Protein AF-0000000075407354 (afdb_homodimer)

Radius of gyration: 24.54 Å; Cα contacts (8 Å, |Δi|>4): 1334; chains: 2; bounding box: 117×59×63 Å

Structure (mmCIF, N/CA/C/O backbone):
data_AF-0000000075407354-model_v1
#
loop_
_entity.id
_entity.type
_entity.pdbx_description
1 polymer 'Formate dehydrogenase formation protein FdhD'
#
loop_
_atom_site.group_PDB
_atom_site.id
_atom_site.type_symbol
_atom_site.label_atom_id
_atom_site.label_alt_id
_atom_site.label_comp_id
_atom_site.label_asym_id
_atom_site.label_entity_id
_atom_site.label_seq_id
_atom_site.pdbx_PDB_ins_code
_atom_site.Cartn_x
_atom_site.Cartn_y
_atom_site.Cartn_z
_atom_site.occupancy
_atom_site.B_iso_or_equiv
_atom_site.auth_seq_id
_atom_site.auth_comp_id
_atom_site.auth_asym_id
_atom_site.auth_atom_id
_atom_site.pdbx_PDB_model_num
ATOM 1 N N . MET A 1 1 ? 57.969 -20.672 -28.625 1 29.27 1 MET A N 1
ATOM 2 C CA . MET A 1 1 ? 57.219 -19.469 -28.25 1 29.27 1 MET A CA 1
ATOM 3 C C . MET A 1 1 ? 55.812 -19.812 -27.797 1 29.27 1 MET A C 1
ATOM 5 O O . MET A 1 1 ? 54.969 -20.172 -28.609 1 29.27 1 MET A O 1
ATOM 9 N N . SER A 1 2 ? 55.562 -20.516 -26.688 1 30.89 2 SER A N 1
ATOM 10 C CA . SER A 1 2 ? 54.438 -21.219 -26.109 1 30.89 2 SER A CA 1
ATOM 11 C C . SER A 1 2 ? 53.344 -20.25 -25.703 1 30.89 2 SER A C 1
ATOM 13 O O . SER A 1 2 ? 53.562 -19.328 -24.922 1 30.89 2 SER A O 1
ATOM 15 N N . THR A 1 3 ? 52.406 -19.922 -26.641 1 33.34 3 THR A N 1
ATOM 16 C CA . THR A 1 3 ? 51.312 -18.953 -26.516 1 33.34 3 THR A CA 1
ATOM 17 C C . THR A 1 3 ? 50.406 -19.312 -25.359 1 33.34 3 THR A C 1
ATOM 19 O O . THR A 1 3 ? 49.844 -20.422 -25.312 1 33.34 3 THR A O 1
ATOM 22 N N . ARG A 1 4 ? 50.688 -18.828 -24.125 1 38.69 4 ARG A N 1
ATOM 23 C CA . ARG A 1 4 ? 49.844 -19.031 -22.938 1 38.69 4 ARG A CA 1
ATOM 24 C C . ARG A 1 4 ? 48.375 -18.75 -23.234 1 38.69 4 ARG A C 1
ATOM 26 O O . ARG A 1 4 ? 48.031 -17.688 -23.75 1 38.69 4 ARG A O 1
ATOM 33 N N . PRO A 1 5 ? 47.5 -19.828 -23.203 1 37.28 5 PRO A N 1
ATOM 34 C CA . PRO A 1 5 ? 46.094 -19.609 -23.547 1 37.28 5 PRO A CA 1
ATOM 35 C C . PRO A 1 5 ? 45.438 -18.547 -22.672 1 37.28 5 PRO A C 1
ATOM 37 O O . PRO A 1 5 ? 45.75 -18.438 -21.484 1 37.28 5 PRO A O 1
ATOM 40 N N . VAL A 1 6 ? 45.062 -17.344 -23.141 1 41.81 6 VAL A N 1
ATOM 41 C CA . VAL A 1 6 ? 44.375 -16.25 -22.469 1 41.81 6 VAL A CA 1
ATOM 42 C C . VAL A 1 6 ? 43.094 -16.781 -21.797 1 41.81 6 VAL A C 1
ATOM 44 O O . VAL A 1 6 ? 42.312 -17.484 -22.406 1 41.81 6 VAL A O 1
ATOM 47 N N . PRO A 1 7 ? 43.125 -16.906 -20.422 1 36.41 7 PRO A N 1
ATOM 48 C CA . PRO A 1 7 ? 41.938 -17.438 -19.766 1 36.41 7 PRO A CA 1
ATOM 49 C C . PRO A 1 7 ? 40.656 -16.766 -20.266 1 36.41 7 PRO A C 1
ATOM 51 O O . PRO A 1 7 ? 40.688 -15.594 -20.672 1 36.41 7 PRO A O 1
ATOM 54 N N . ASP A 1 8 ? 39.75 -17.547 -20.812 1 32.06 8 ASP A N 1
ATOM 55 C CA . ASP A 1 8 ? 38.469 -17.078 -21.359 1 32.06 8 ASP A CA 1
ATOM 56 C C . ASP A 1 8 ? 37.719 -16.219 -20.344 1 32.06 8 ASP A C 1
ATOM 58 O O . ASP A 1 8 ? 37.438 -16.672 -19.234 1 32.06 8 ASP A O 1
ATOM 62 N N . PRO A 1 9 ? 37.875 -14.867 -20.328 1 35.69 9 PRO A N 1
ATOM 63 C CA . PRO A 1 9 ? 37.281 -13.898 -19.391 1 35.69 9 PRO A CA 1
ATOM 64 C C . PRO A 1 9 ? 35.781 -14.117 -19.188 1 35.69 9 PRO A C 1
ATOM 66 O O . PRO A 1 9 ? 35.156 -13.43 -18.375 1 35.69 9 PRO A O 1
ATOM 69 N N . ASP A 1 10 ? 35.125 -14.82 -20.078 1 33.28 10 ASP A N 1
ATOM 70 C CA . ASP A 1 10 ? 33.656 -14.898 -20.141 1 33.28 10 ASP A CA 1
ATOM 71 C C . ASP A 1 10 ? 33.094 -15.703 -18.969 1 33.28 10 ASP A C 1
ATOM 73 O O . ASP A 1 10 ? 31.891 -15.914 -18.891 1 33.28 10 ASP A O 1
ATOM 77 N N . GLN A 1 11 ? 33.75 -16.656 -18.406 1 32.47 11 GLN A N 1
ATOM 78 C CA . GLN A 1 11 ? 33.125 -17.5 -17.406 1 32.47 11 GLN A CA 1
ATOM 79 C C . GLN A 1 11 ? 32.938 -16.75 -16.094 1 32.47 11 GLN A C 1
ATOM 81 O O . GLN A 1 11 ? 33.719 -16.938 -15.156 1 32.47 11 GLN A O 1
ATOM 86 N N . ALA A 1 12 ? 32.594 -15.57 -16.094 1 33.16 12 ALA A N 1
ATOM 87 C CA . ALA A 1 12 ? 32.375 -15.094 -14.742 1 33.16 12 ALA A CA 1
ATOM 88 C C . ALA A 1 12 ? 31.406 -15.992 -13.992 1 33.16 12 ALA A C 1
ATOM 90 O O . ALA A 1 12 ? 30.344 -16.344 -14.523 1 33.16 12 ALA A O 1
ATOM 91 N N . PRO A 1 13 ? 31.797 -16.812 -13.023 1 32.22 13 PRO A N 1
ATOM 92 C CA . PRO A 1 13 ? 30.828 -17.641 -12.312 1 32.22 13 PRO A CA 1
ATOM 93 C C . PRO A 1 13 ? 29.547 -16.891 -11.961 1 32.22 13 PRO A C 1
ATOM 95 O O . PRO A 1 13 ? 29.578 -15.672 -11.773 1 32.22 13 PRO A O 1
ATOM 98 N N . ALA A 1 14 ? 28.422 -17.328 -12.438 1 30.78 14 ALA A N 1
ATOM 99 C CA . ALA A 1 14 ? 27.141 -16.891 -11.898 1 30.78 14 ALA A CA 1
ATOM 100 C C . ALA A 1 14 ? 27.203 -16.734 -10.383 1 30.78 14 ALA A C 1
ATOM 102 O O . ALA A 1 14 ? 27.359 -17.703 -9.656 1 30.78 14 ALA A O 1
ATOM 103 N N . ALA A 1 15 ? 27.922 -15.789 -9.836 1 32.72 15 ALA A N 1
ATOM 104 C CA . ALA A 1 15 ? 27.984 -15.57 -8.391 1 32.72 15 ALA A CA 1
ATOM 105 C C . ALA A 1 15 ? 26.672 -15.992 -7.719 1 32.72 15 ALA A C 1
ATOM 107 O O . ALA A 1 15 ? 25.594 -15.602 -8.156 1 32.72 15 ALA A O 1
ATOM 108 N N . GLU A 1 16 ? 26.438 -17.156 -7.219 1 34.75 16 GLU A N 1
ATOM 109 C CA . GLU A 1 16 ? 25.375 -17.656 -6.352 1 34.75 16 GLU A CA 1
ATOM 110 C C . GLU A 1 16 ? 24.828 -16.547 -5.453 1 34.75 16 GLU A C 1
ATOM 112 O O . GLU A 1 16 ? 25.438 -16.219 -4.43 1 34.75 16 GLU A O 1
ATOM 117 N N . ALA A 1 17 ? 24.516 -15.422 -5.848 1 37.16 17 ALA A N 1
ATOM 118 C CA . ALA A 1 17 ? 24.219 -14.203 -5.086 1 37.16 17 ALA A CA 1
ATOM 119 C C . ALA A 1 17 ? 23.156 -14.461 -4.023 1 37.16 17 ALA A C 1
ATOM 121 O O . ALA A 1 17 ? 22.047 -14.891 -4.34 1 37.16 17 ALA A O 1
ATOM 122 N N . GLY A 1 18 ? 23.406 -15.078 -2.908 1 43.34 18 GLY A N 1
ATOM 123 C CA . GLY A 1 18 ? 22.516 -15.141 -1.757 1 43.34 18 GLY A CA 1
ATOM 124 C C . GLY A 1 18 ? 21.547 -13.977 -1.68 1 43.34 18 GLY A C 1
ATOM 125 O O . GLY A 1 18 ? 21.688 -13 -2.42 1 43.34 18 GLY A O 1
ATOM 126 N N . PRO A 1 19 ? 20.344 -14.172 -0.979 1 53.03 19 PRO A N 1
ATOM 127 C CA . PRO A 1 19 ? 19.344 -13.094 -0.897 1 53.03 19 PRO A CA 1
ATOM 128 C C . PRO A 1 19 ? 19.969 -11.758 -0.498 1 53.03 19 PRO A C 1
ATOM 130 O O . PRO A 1 19 ? 20.797 -11.703 0.415 1 53.03 19 PRO A O 1
ATOM 133 N N . ARG A 1 20 ? 20.203 -10.922 -1.386 1 64.19 20 ARG A N 1
ATOM 134 C CA . ARG A 1 20 ? 20.766 -9.602 -1.16 1 64.19 20 ARG A CA 1
ATOM 135 C C . ARG A 1 20 ? 20.109 -8.914 0.032 1 64.19 20 ARG A C 1
ATOM 137 O O . ARG A 1 20 ? 18.891 -8.922 0.16 1 64.19 20 ARG A O 1
ATOM 144 N N . ASP A 1 21 ? 20.906 -8.711 1.069 1 75.56 21 ASP A N 1
ATOM 145 C CA . ASP A 1 21 ? 20.484 -7.898 2.209 1 75.56 21 ASP A CA 1
ATOM 146 C C . ASP A 1 21 ? 20.172 -6.469 1.778 1 75.56 21 ASP A C 1
ATOM 148 O O . ASP A 1 21 ? 21.062 -5.727 1.365 1 75.56 21 ASP A O 1
ATOM 152 N N . CYS A 1 22 ? 18.969 -6.129 1.622 1 86.31 22 CYS A N 1
ATOM 153 C CA . CYS A 1 22 ? 18.547 -4.797 1.207 1 86.31 22 CYS A CA 1
ATOM 154 C C . CYS A 1 22 ? 18.219 -3.926 2.416 1 86.31 22 CYS A C 1
ATOM 156 O O . CYS A 1 22 ? 17.172 -3.277 2.459 1 86.31 22 CYS A O 1
ATOM 158 N N . SER A 1 23 ? 19.188 -3.926 3.395 1 85.88 23 SER A N 1
ATOM 159 C CA . SER A 1 23 ? 19.047 -3.062 4.562 1 85.88 23 SER A CA 1
ATOM 160 C C . SER A 1 23 ? 20.219 -2.098 4.68 1 85.88 23 SER A C 1
ATOM 162 O O . SER A 1 23 ? 21.344 -2.432 4.297 1 85.88 23 SER A O 1
ATOM 164 N N . VAL A 1 24 ? 19.969 -0.923 5.09 1 84.25 24 VAL A N 1
ATOM 165 C CA . VAL A 1 24 ? 21 0.1 5.289 1 84.25 24 VAL A CA 1
ATOM 166 C C . VAL A 1 24 ? 21 0.543 6.75 1 84.25 24 VAL A C 1
ATOM 168 O O . VAL A 1 24 ? 19.953 0.814 7.328 1 84.25 24 VAL A O 1
ATOM 171 N N . SER A 1 25 ? 22.141 0.594 7.281 1 85.31 25 SER A N 1
ATOM 172 C CA . SER A 1 25 ? 22.281 1.055 8.656 1 85.31 25 SER A CA 1
ATOM 173 C C . SER A 1 25 ? 22.219 2.576 8.742 1 85.31 25 SER A C 1
ATOM 175 O O . SER A 1 25 ? 22.891 3.27 7.973 1 85.31 25 SER A O 1
ATOM 177 N N . VAL A 1 26 ? 21.391 3.012 9.625 1 85.38 26 VAL A N 1
ATOM 178 C CA . VAL A 1 26 ? 21.281 4.449 9.844 1 85.38 26 VAL A CA 1
ATOM 179 C C . VAL A 1 26 ? 21.391 4.758 11.336 1 85.38 26 VAL A C 1
ATOM 181 O O . VAL A 1 26 ? 21 3.943 12.172 1 85.38 26 VAL A O 1
ATOM 184 N N . ARG A 1 27 ? 21.875 5.938 11.562 1 83.38 27 ARG A N 1
ATOM 185 C CA . ARG A 1 27 ? 22.016 6.352 12.953 1 83.38 27 ARG A CA 1
ATOM 186 C C . ARG A 1 27 ? 20.75 7.023 13.461 1 83.38 27 ARG A C 1
ATOM 188 O O . ARG A 1 27 ? 20.016 7.66 12.695 1 83.38 27 ARG A O 1
ATOM 195 N N . GLY A 1 28 ? 20.438 6.695 14.656 1 84.69 28 GLY A N 1
ATOM 196 C CA . GLY A 1 28 ? 19.344 7.363 15.359 1 84.69 28 GLY A CA 1
ATOM 197 C C . GLY A 1 28 ? 19.609 7.535 16.844 1 84.69 28 GLY A C 1
ATOM 198 O O . GLY A 1 28 ? 20.656 7.094 17.344 1 84.69 28 GLY A O 1
ATOM 199 N N . THR A 1 29 ? 18.828 8.406 17.391 1 84.38 29 THR A N 1
ATOM 200 C CA . THR A 1 29 ? 18.906 8.594 18.844 1 84.38 29 THR A CA 1
ATOM 201 C C . THR A 1 29 ? 17.703 7.941 19.531 1 84.38 29 THR A C 1
ATOM 203 O O . THR A 1 29 ? 16.547 8.289 19.25 1 84.38 29 THR A O 1
ATOM 206 N N . SER A 1 30 ? 18 6.988 20.312 1 82.88 30 SER A N 1
ATOM 207 C CA . SER A 1 30 ? 16.969 6.266 21.062 1 82.88 30 SER A CA 1
ATOM 208 C C . SER A 1 30 ? 16.672 6.945 22.391 1 82.88 30 SER A C 1
ATOM 210 O O . SER A 1 30 ? 17.578 7.363 23.109 1 82.88 30 SER A O 1
ATOM 212 N N . HIS A 1 31 ? 15.438 7.129 22.547 1 84.5 31 HIS A N 1
ATOM 213 C CA . HIS A 1 31 ? 14.969 7.73 23.797 1 84.5 31 HIS A CA 1
ATOM 214 C C . HIS A 1 31 ? 14.039 6.785 24.547 1 84.5 31 HIS A C 1
ATOM 216 O O . HIS A 1 31 ? 13.016 6.355 24.016 1 84.5 31 HIS A O 1
ATOM 222 N N . ARG A 1 32 ? 14.516 6.316 25.609 1 77.31 32 ARG A N 1
ATOM 223 C CA . ARG A 1 32 ? 13.703 5.488 26.5 1 77.31 32 ARG A CA 1
ATOM 224 C C . ARG A 1 32 ? 13.234 6.277 27.719 1 77.31 32 ARG A C 1
ATOM 226 O O . ARG A 1 32 ? 13.883 7.25 28.125 1 77.31 32 ARG A O 1
ATOM 233 N N . THR A 1 33 ? 12.031 5.805 28.125 1 64.25 33 THR A N 1
ATOM 234 C CA . THR A 1 33 ? 11.594 6.453 29.359 1 64.25 33 THR A CA 1
ATOM 235 C C . THR A 1 33 ? 12.672 6.352 30.438 1 64.25 33 THR A C 1
ATOM 237 O O . THR A 1 33 ? 13.148 5.258 30.75 1 64.25 33 THR A O 1
ATOM 240 N N . LEU A 1 34 ? 13.039 7.562 30.922 1 59.09 34 LEU A N 1
ATOM 241 C CA . LEU A 1 34 ? 13.898 7.688 32.094 1 59.09 34 LEU A CA 1
ATOM 242 C C . LEU A 1 34 ? 15.336 7.328 31.75 1 59.09 34 LEU A C 1
ATOM 244 O O . LEU A 1 34 ? 16.141 7.055 32.625 1 59.09 34 LEU A O 1
ATOM 248 N N . SER A 1 35 ? 15.5 7.074 30.484 1 66.94 35 SER A N 1
ATOM 249 C CA . SER A 1 35 ? 16.891 6.754 30.188 1 66.94 35 SER A CA 1
ATOM 250 C C . SER A 1 35 ? 17.531 7.844 29.344 1 66.94 35 SER A C 1
ATOM 252 O O . SER A 1 35 ? 16.844 8.719 28.812 1 66.94 35 SER A O 1
ATOM 254 N N . VAL A 1 36 ? 18.812 7.824 29.453 1 70.12 36 VAL A N 1
ATOM 255 C CA . VAL A 1 36 ? 19.641 8.734 28.656 1 70.12 36 VAL A CA 1
ATOM 256 C C . VAL A 1 36 ? 19.516 8.367 27.172 1 70.12 36 VAL A C 1
ATOM 258 O O . VAL A 1 36 ? 19.453 7.184 26.828 1 70.12 36 VAL A O 1
ATOM 261 N N . ALA A 1 37 ? 19.438 9.414 26.438 1 81 37 ALA A N 1
ATOM 262 C CA . ALA A 1 37 ? 19.422 9.25 24.984 1 81 37 ALA A CA 1
ATOM 263 C C . ALA A 1 37 ? 20.672 8.523 24.5 1 81 37 ALA A C 1
ATOM 265 O O . ALA A 1 37 ? 21.781 8.766 25.016 1 81 37 ALA A O 1
ATOM 266 N N . GLU A 1 38 ? 20.5 7.441 23.75 1 82.31 38 GLU A N 1
ATOM 267 C CA . GLU A 1 38 ? 21.625 6.668 23.234 1 82.31 38 GLU A CA 1
ATOM 268 C C . GLU A 1 38 ? 21.609 6.629 21.703 1 82.31 38 GLU A C 1
ATOM 270 O O . GLU A 1 38 ? 20.547 6.531 21.094 1 82.31 38 GLU A O 1
ATOM 275 N N . SER A 1 39 ? 22.766 6.754 21.219 1 84.69 39 SER A N 1
ATOM 276 C CA . SER A 1 39 ? 22.906 6.566 19.781 1 84.69 39 SER A CA 1
ATOM 277 C C . SER A 1 39 ? 22.719 5.102 19.391 1 84.69 39 SER A C 1
ATOM 279 O O . SER A 1 39 ? 23.281 4.211 20.031 1 84.69 39 SER A O 1
ATOM 281 N N . VAL A 1 40 ? 21.844 4.926 18.453 1 81.75 40 VAL A N 1
ATOM 282 C CA . VAL A 1 40 ? 21.594 3.555 18.016 1 81.75 40 VAL A CA 1
ATOM 283 C C . VAL A 1 40 ? 21.719 3.461 16.5 1 81.75 40 VAL A C 1
ATOM 285 O O . VAL A 1 40 ? 21.625 4.469 15.797 1 81.75 40 VAL A O 1
ATOM 288 N N . GLU A 1 41 ? 22.078 2.221 16.094 1 83.19 41 GLU A N 1
ATOM 289 C CA . GLU A 1 41 ? 22.047 1.906 14.664 1 83.19 41 GLU A CA 1
ATOM 290 C C . GLU A 1 41 ? 20.781 1.145 14.305 1 83.19 41 GLU A C 1
ATOM 292 O O . GLU A 1 41 ? 20.438 0.145 14.945 1 83.19 41 GLU A O 1
ATOM 297 N N . TRP A 1 42 ? 20.141 1.753 13.344 1 82.31 42 TRP A N 1
ATOM 298 C CA . TRP A 1 42 ? 18.906 1.134 12.883 1 82.31 42 TRP A CA 1
ATOM 299 C C . TRP A 1 42 ? 19.047 0.654 11.438 1 82.31 42 TRP A C 1
ATOM 301 O O . TRP A 1 42 ? 19.672 1.32 10.617 1 82.31 42 TRP A O 1
ATOM 311 N N . HIS A 1 43 ? 18.562 -0.53 11.203 1 85.38 43 HIS A N 1
ATOM 312 C CA . HIS A 1 43 ? 18.578 -1.066 9.844 1 85.38 43 HIS A CA 1
ATOM 313 C C . HIS A 1 43 ? 17.281 -0.751 9.109 1 85.38 43 HIS A C 1
ATOM 315 O O . HIS A 1 43 ? 16.219 -1.284 9.445 1 85.38 43 HIS A O 1
ATOM 321 N N . LEU A 1 44 ? 17.438 0.08 8.125 1 90.25 44 LEU A N 1
ATOM 322 C CA . LEU A 1 44 ? 16.281 0.471 7.328 1 90.25 44 LEU A CA 1
ATOM 323 C C . LEU A 1 44 ? 16.203 -0.347 6.043 1 90.25 44 LEU A C 1
ATOM 325 O O . LEU A 1 44 ? 17.219 -0.63 5.418 1 90.25 44 LEU A O 1
ATOM 329 N N . PRO A 1 45 ? 14.992 -0.692 5.68 1 91.81 45 PRO A N 1
ATOM 330 C CA . PRO A 1 45 ? 14.883 -1.338 4.367 1 91.81 45 PRO A CA 1
ATOM 331 C C . PRO A 1 45 ? 15.18 -0.385 3.215 1 91.81 45 PRO A C 1
ATOM 333 O O . PRO A 1 45 ? 14.711 0.754 3.211 1 91.81 45 PRO A O 1
ATOM 336 N N . GLU A 1 46 ? 15.922 -0.9 2.27 1 92.94 46 GLU A N 1
ATOM 337 C CA . GLU A 1 46 ? 16.188 -0.144 1.049 1 92.94 46 GLU A CA 1
ATOM 338 C C . GLU A 1 46 ? 14.977 -0.172 0.115 1 92.94 46 GLU A C 1
ATOM 340 O O . GLU A 1 46 ? 14.406 -1.234 -0.139 1 92.94 46 GLU A O 1
ATOM 345 N N . GLU A 1 47 ? 14.602 0.954 -0.307 1 91.31 47 GLU A N 1
ATOM 346 C CA . GLU A 1 47 ? 13.539 1.125 -1.3 1 91.31 47 GLU A CA 1
ATOM 347 C C . GLU A 1 47 ? 13.953 2.131 -2.373 1 91.31 47 GLU A C 1
ATOM 349 O O . GLU A 1 47 ? 14.414 3.229 -2.057 1 91.31 47 GLU A O 1
ATOM 354 N N . GLU A 1 48 ? 13.797 1.695 -3.617 1 90.75 48 GLU A N 1
ATOM 355 C CA . GLU A 1 48 ? 14.18 2.529 -4.75 1 90.75 48 GLU A CA 1
ATOM 356 C C . GLU A 1 48 ? 13.141 2.467 -5.863 1 90.75 48 GLU A C 1
ATOM 358 O O . GLU A 1 48 ? 12.453 1.455 -6.02 1 90.75 48 GLU A O 1
ATOM 363 N N . PRO A 1 49 ? 13.078 3.623 -6.578 1 89.31 49 PRO A N 1
ATOM 364 C CA . PRO A 1 49 ? 12.219 3.551 -7.758 1 89.31 49 PRO A CA 1
ATOM 365 C C . PRO A 1 49 ? 12.766 2.609 -8.828 1 89.31 49 PRO A C 1
ATOM 367 O O . PRO A 1 49 ? 13.961 2.654 -9.148 1 89.31 49 PRO A O 1
ATOM 370 N N . THR A 1 50 ? 11.938 1.764 -9.328 1 91.81 50 THR A N 1
ATOM 371 C CA . THR A 1 50 ? 12.258 0.824 -10.398 1 91.81 50 THR A CA 1
ATOM 372 C C . THR A 1 50 ? 11.352 1.043 -11.602 1 91.81 50 THR A C 1
ATOM 374 O O . THR A 1 50 ? 10.133 0.857 -11.516 1 91.81 50 THR A O 1
ATOM 377 N N . ALA A 1 51 ? 11.945 1.443 -12.727 1 89.56 51 ALA A N 1
ATOM 378 C CA . ALA A 1 51 ? 11.188 1.611 -13.961 1 89.56 51 ALA A CA 1
ATOM 379 C C . ALA A 1 51 ? 10.992 0.274 -14.672 1 89.56 51 ALA A C 1
ATOM 381 O O . ALA A 1 51 ? 11.938 -0.5 -14.82 1 89.56 51 ALA A O 1
ATOM 382 N N . LEU A 1 52 ? 9.766 -0.043 -15 1 92.38 52 LEU A N 1
ATOM 383 C CA . LEU A 1 52 ? 9.453 -1.176 -15.867 1 92.38 52 LEU A CA 1
ATOM 384 C C . LEU A 1 52 ? 9.344 -0.735 -17.328 1 92.38 52 LEU A C 1
ATOM 386 O O . LEU A 1 52 ? 8.438 0.019 -17.688 1 92.38 52 LEU A O 1
ATOM 390 N N . VAL A 1 53 ? 10.289 -1.251 -18.156 1 91.25 53 VAL A N 1
ATOM 391 C CA . VAL A 1 53 ? 10.414 -0.805 -19.547 1 91.25 53 VAL A CA 1
ATOM 392 C C . VAL A 1 53 ? 10.156 -1.975 -20.484 1 91.25 53 VAL A C 1
ATOM 394 O O . VAL A 1 53 ? 10.844 -2.996 -20.422 1 91.25 53 VAL A O 1
ATOM 397 N N . TYR A 1 54 ? 9.125 -1.787 -21.312 1 93.06 54 TYR A N 1
ATOM 398 C CA . TYR A 1 54 ? 8.781 -2.803 -22.312 1 93.06 54 TYR A CA 1
ATOM 399 C C . TYR A 1 54 ? 9.062 -2.309 -23.719 1 93.06 54 TYR A C 1
ATOM 401 O O . TYR A 1 54 ? 8.516 -1.294 -24.156 1 93.06 54 TYR A O 1
ATOM 409 N N . ASN A 1 55 ? 9.938 -3.045 -24.453 1 93.5 55 ASN A N 1
ATOM 410 C CA . ASN A 1 55 ? 10.297 -2.674 -25.828 1 93.5 55 ASN A CA 1
ATOM 411 C C . ASN A 1 55 ? 10.727 -1.214 -25.906 1 93.5 55 ASN A C 1
ATOM 413 O O . ASN A 1 55 ? 10.25 -0.468 -26.766 1 93.5 55 ASN A O 1
ATOM 417 N N . ARG A 1 56 ? 11.469 -0.829 -24.953 1 89.06 56 ARG A N 1
ATOM 418 C CA . ARG A 1 56 ? 12.125 0.47 -24.891 1 89.06 56 ARG A CA 1
ATOM 419 C C . ARG A 1 56 ? 11.141 1.572 -24.516 1 89.06 56 ARG A C 1
ATOM 421 O O . ARG A 1 56 ? 11.445 2.758 -24.656 1 89.06 56 ARG A O 1
ATOM 428 N N . ARG A 1 57 ? 10.031 1.16 -24.062 1 86.56 57 ARG A N 1
ATOM 429 C CA . ARG A 1 57 ? 9.047 2.137 -23.594 1 86.56 57 ARG A CA 1
ATOM 430 C C . ARG A 1 57 ? 8.734 1.94 -22.125 1 86.56 57 ARG A C 1
ATOM 432 O O . ARG A 1 57 ? 8.406 0.831 -21.688 1 86.56 57 ARG A O 1
ATOM 439 N N . SER A 1 58 ? 8.82 3.043 -21.406 1 84.19 58 SER A N 1
ATOM 440 C CA . SER A 1 58 ? 8.5 2.986 -19.984 1 84.19 58 SER A CA 1
ATOM 441 C C . SER A 1 58 ? 7.008 2.77 -19.766 1 84.19 58 SER A C 1
ATOM 443 O O . SER A 1 58 ? 6.176 3.434 -20.391 1 84.19 58 SER A O 1
ATOM 445 N N . PHE A 1 59 ? 6.699 1.833 -18.938 1 84.12 59 PHE A N 1
ATOM 446 C CA . PHE A 1 59 ? 5.309 1.507 -18.641 1 84.12 59 PHE A CA 1
ATOM 447 C C . PHE A 1 59 ? 4.906 2.035 -17.266 1 84.12 59 PHE A C 1
ATOM 449 O O . PHE A 1 59 ? 3.865 2.682 -17.125 1 84.12 59 PHE A O 1
ATOM 456 N N . ALA A 1 60 ? 5.75 1.792 -16.297 1 82.12 60 ALA A N 1
ATOM 457 C CA . ALA A 1 60 ? 5.438 2.176 -14.922 1 82.12 60 ALA A CA 1
ATOM 458 C C . ALA A 1 60 ? 6.703 2.277 -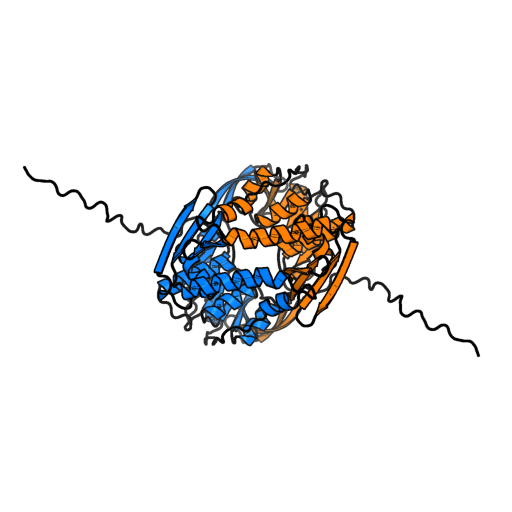14.078 1 82.12 60 ALA A C 1
ATOM 460 O O . ALA A 1 60 ? 7.746 1.725 -14.438 1 82.12 60 ALA A O 1
ATOM 461 N N . VAL A 1 61 ? 6.629 3.098 -13.047 1 85.62 61 VAL A N 1
ATOM 462 C CA . VAL A 1 61 ? 7.66 3.113 -12.016 1 85.62 61 VAL A CA 1
ATOM 463 C C . VAL A 1 61 ? 7.082 2.588 -10.703 1 85.62 61 VAL A C 1
ATOM 465 O O . VAL A 1 61 ? 6.012 3.021 -10.266 1 85.62 61 VAL A O 1
ATOM 468 N N . MET A 1 62 ? 7.754 1.622 -10.172 1 88.12 62 MET A N 1
ATOM 469 C CA . MET A 1 62 ? 7.355 1.03 -8.898 1 88.12 62 MET A CA 1
ATOM 470 C C . MET A 1 62 ? 8.438 1.222 -7.84 1 88.12 62 MET A C 1
ATOM 472 O O . MET A 1 62 ? 9.625 1.255 -8.164 1 88.12 62 MET A O 1
ATOM 476 N N . LEU A 1 63 ? 8.023 1.368 -6.613 1 88.31 63 LEU A N 1
ATOM 477 C CA . LEU A 1 63 ? 8.992 1.32 -5.527 1 88.31 63 LEU A CA 1
ATOM 478 C C . LEU A 1 63 ? 9.227 -0.116 -5.066 1 88.31 63 LEU A C 1
ATOM 480 O O . LEU A 1 63 ? 8.273 -0.837 -4.766 1 88.31 63 LEU A O 1
ATOM 484 N N . THR A 1 64 ? 10.5 -0.515 -5.098 1 93.06 64 THR A N 1
ATOM 485 C CA . THR A 1 64 ? 10.836 -1.891 -4.742 1 93.06 64 THR A CA 1
ATOM 486 C C . THR A 1 64 ? 12.109 -1.939 -3.914 1 93.06 64 THR A C 1
ATOM 488 O O . THR A 1 64 ? 12.898 -0.993 -3.926 1 93.06 64 THR A O 1
ATOM 491 N N . SER A 1 65 ? 12.25 -3.029 -3.143 1 94.5 65 SER A N 1
ATOM 492 C CA . SER A 1 65 ? 13.594 -3.383 -2.713 1 94.5 65 SER A CA 1
ATOM 493 C C . SER A 1 65 ? 14.477 -3.75 -3.902 1 94.5 65 SER A C 1
ATOM 495 O O . SER A 1 65 ? 14.016 -4.383 -4.855 1 94.5 65 SER A O 1
ATOM 497 N N . PRO A 1 66 ? 15.781 -3.352 -3.822 1 94.31 66 PRO A N 1
ATOM 498 C CA . PRO A 1 66 ? 16.672 -3.625 -4.961 1 94.31 66 PRO A CA 1
ATOM 499 C C . PRO A 1 66 ? 17.156 -5.07 -4.992 1 94.31 66 PRO A C 1
ATOM 501 O O . PRO A 1 66 ? 18.359 -5.312 -5.137 1 94.31 66 PRO A O 1
ATOM 504 N N . ALA A 1 67 ? 16.344 -6 -4.719 1 95.06 67 ALA A N 1
ATOM 505 C CA . ALA A 1 67 ? 16.641 -7.43 -4.762 1 95.06 67 ALA A CA 1
ATOM 506 C C . ALA A 1 67 ? 15.648 -8.172 -5.656 1 95.06 67 ALA A C 1
ATOM 508 O O . ALA A 1 67 ? 14.492 -7.762 -5.785 1 95.06 67 ALA A O 1
ATOM 509 N N . ASP A 1 68 ? 16.156 -9.188 -6.348 1 96.94 68 ASP A N 1
ATOM 510 C CA . ASP A 1 68 ? 15.336 -10.117 -7.109 1 96.94 68 ASP A CA 1
ATOM 511 C C . ASP A 1 68 ? 14.516 -9.391 -8.172 1 96.94 68 ASP A C 1
ATOM 513 O O . ASP A 1 68 ? 13.328 -9.664 -8.344 1 96.94 68 ASP A O 1
ATOM 517 N N . LEU A 1 69 ? 15.156 -8.469 -8.867 1 97.5 69 LEU A N 1
ATOM 518 C CA . LEU A 1 69 ? 14.43 -7.594 -9.773 1 97.5 69 LEU A CA 1
ATOM 519 C C . LEU A 1 69 ? 14.102 -8.312 -11.078 1 97.5 69 LEU A C 1
ATOM 521 O O . LEU A 1 69 ? 13.156 -7.945 -11.781 1 97.5 69 LEU A O 1
ATOM 525 N N . GLU A 1 70 ? 14.906 -9.297 -11.414 1 98 70 GLU A N 1
ATOM 526 C CA . GLU A 1 70 ? 14.516 -10.117 -12.562 1 98 70 GLU A CA 1
ATOM 527 C C . GLU A 1 70 ? 13.227 -10.883 -12.281 1 98 70 GLU A C 1
ATOM 529 O O . GLU A 1 70 ? 12.336 -10.945 -13.141 1 98 70 GLU A O 1
ATOM 534 N N . ASP A 1 71 ? 13.125 -11.406 -11.102 1 98.44 71 ASP A N 1
ATOM 535 C CA . ASP A 1 71 ? 11.883 -12.039 -10.672 1 98.44 71 ASP A CA 1
ATOM 536 C C . ASP A 1 71 ? 10.727 -11.047 -10.695 1 98.44 71 ASP A C 1
ATOM 538 O O . ASP A 1 71 ? 9.625 -11.375 -11.148 1 98.44 71 ASP A O 1
ATOM 542 N N . PHE A 1 72 ? 11.031 -9.852 -10.273 1 97.81 72 PHE A N 1
ATOM 543 C CA . PHE A 1 72 ? 10.008 -8.812 -10.211 1 97.81 72 PHE A CA 1
ATOM 544 C C . PHE A 1 72 ? 9.453 -8.523 -11.602 1 97.81 72 PHE A C 1
ATOM 546 O O . PHE A 1 72 ? 8.234 -8.516 -11.797 1 97.81 72 PHE A O 1
ATOM 553 N N . GLY A 1 73 ? 10.336 -8.289 -12.508 1 97.94 73 GLY A N 1
ATOM 554 C CA . GLY A 1 73 ? 9.914 -7.984 -13.867 1 97.94 73 GLY A CA 1
ATOM 555 C C . GLY A 1 73 ? 9.055 -9.07 -14.477 1 97.94 73 GLY A C 1
ATOM 556 O O . GLY A 1 73 ? 7.98 -8.789 -15.023 1 97.94 73 GLY A O 1
ATOM 557 N N . LEU A 1 74 ? 9.539 -10.273 -14.352 1 98.62 74 LEU A N 1
ATOM 558 C CA . LEU A 1 74 ? 8.805 -11.406 -14.906 1 98.62 74 LEU A CA 1
ATOM 559 C C . LEU A 1 74 ? 7.465 -11.586 -14.195 1 98.62 74 LEU A C 1
ATOM 561 O O . LEU A 1 74 ? 6.426 -11.719 -14.844 1 98.62 74 LEU A O 1
ATOM 565 N N . GLY A 1 75 ? 7.473 -11.555 -12.906 1 98.56 75 GLY A N 1
ATOM 566 C CA . GLY A 1 75 ? 6.266 -11.742 -12.125 1 98.56 75 GLY A CA 1
ATOM 567 C C . GLY A 1 75 ? 5.215 -10.68 -12.375 1 98.56 75 GLY A C 1
ATOM 568 O O . GLY A 1 75 ? 4.035 -10.984 -12.531 1 98.56 75 GLY A O 1
ATOM 569 N N . PHE A 1 76 ? 5.676 -9.422 -12.43 1 95.69 76 PHE A N 1
ATOM 570 C CA . PHE A 1 76 ? 4.77 -8.328 -12.734 1 95.69 76 PHE A CA 1
ATOM 571 C C . PHE A 1 76 ? 4.137 -8.516 -14.109 1 95.69 76 PHE A C 1
ATOM 573 O O . PHE A 1 76 ? 2.932 -8.305 -14.281 1 95.69 76 PHE A O 1
ATOM 580 N N . SER A 1 77 ? 4.891 -8.883 -15.07 1 97.44 77 SER A N 1
ATOM 581 C CA . SER A 1 77 ? 4.402 -9.07 -16.438 1 97.44 77 SER A CA 1
ATOM 582 C C . SER A 1 77 ? 3.336 -10.164 -16.484 1 97.44 77 SER A C 1
ATOM 584 O O . SER A 1 77 ? 2.359 -10.047 -17.234 1 97.44 77 SER A O 1
ATOM 586 N N . LEU A 1 78 ? 3.48 -11.211 -15.703 1 97.31 78 LEU A N 1
ATOM 587 C CA . LEU A 1 78 ? 2.541 -12.32 -15.664 1 97.31 78 LEU A CA 1
ATOM 588 C C . LEU A 1 78 ? 1.292 -11.953 -14.867 1 97.31 78 LEU A C 1
ATOM 590 O O . LEU A 1 78 ? 0.17 -12.172 -15.336 1 97.31 78 LEU A O 1
ATOM 594 N N . SER A 1 79 ? 1.497 -11.352 -13.711 1 95.56 79 SER A N 1
ATOM 595 C CA . SER A 1 79 ? 0.387 -11.086 -12.805 1 95.56 79 SER A CA 1
ATOM 596 C C . SER A 1 79 ? -0.502 -9.969 -13.336 1 95.56 79 SER A C 1
ATOM 598 O O . SER A 1 79 ? -1.699 -9.922 -13.039 1 95.56 79 SER A O 1
ATOM 600 N N . GLU A 1 80 ? 0.112 -9.102 -14.164 1 92.06 80 GLU A N 1
ATOM 601 C CA . GLU A 1 80 ? -0.656 -8.031 -14.789 1 92.06 80 GLU A CA 1
ATOM 602 C C . GLU A 1 80 ? -1.132 -8.43 -16.188 1 92.06 80 GLU A C 1
ATOM 604 O O . GLU A 1 80 ? -1.661 -7.602 -16.922 1 92.06 80 GLU A O 1
ATOM 609 N N . ARG A 1 81 ? -0.896 -9.617 -16.562 1 93 81 ARG A N 1
ATOM 610 C CA . ARG A 1 81 ? -1.345 -10.211 -17.828 1 93 81 ARG A CA 1
ATOM 611 C C . ARG A 1 81 ? -0.764 -9.461 -19.016 1 93 81 ARG A C 1
ATOM 613 O O . ARG A 1 81 ? -1.416 -9.336 -20.062 1 93 81 ARG A O 1
ATOM 620 N N . ILE A 1 82 ? 0.334 -8.875 -18.797 1 93.62 82 ILE A N 1
ATOM 621 C CA . ILE A 1 82 ? 1.062 -8.273 -19.906 1 93.62 82 ILE A CA 1
ATOM 622 C C . ILE A 1 82 ? 1.559 -9.367 -20.859 1 93.62 82 ILE A C 1
ATOM 624 O O . ILE A 1 82 ? 1.549 -9.195 -22.078 1 93.62 82 ILE A O 1
ATOM 628 N N . ILE A 1 83 ? 2.029 -10.414 -20.203 1 96.62 83 ILE A N 1
ATOM 629 C CA . ILE A 1 83 ? 2.283 -11.664 -20.906 1 96.62 83 ILE A CA 1
ATOM 630 C C . ILE A 1 83 ? 1.494 -12.797 -20.25 1 96.62 83 ILE A C 1
ATOM 632 O O . ILE A 1 83 ? 1.058 -12.672 -19.094 1 96.62 83 ILE A O 1
ATOM 636 N N . THR A 1 84 ? 1.346 -13.898 -21 1 94.31 84 THR A N 1
ATOM 637 C CA . THR A 1 84 ? 0.532 -14.992 -20.484 1 94.31 84 THR A CA 1
ATOM 638 C C . THR A 1 84 ? 1.412 -16.156 -20.031 1 94.31 84 THR A C 1
ATOM 640 O O . THR A 1 84 ? 0.998 -16.969 -19.188 1 94.31 84 THR A O 1
ATOM 643 N N . GLN A 1 85 ? 2.582 -16.203 -20.656 1 95.94 85 GLN A N 1
ATOM 644 C CA . GLN A 1 85 ? 3.527 -17.25 -20.297 1 95.94 85 GLN A CA 1
ATOM 645 C C . GLN A 1 85 ? 4.965 -16.75 -20.359 1 95.94 85 GLN A C 1
ATOM 647 O O . GLN A 1 85 ? 5.262 -15.781 -21.062 1 95.94 85 GLN A O 1
ATOM 652 N N . GLU A 1 86 ? 5.816 -17.375 -19.625 1 97.31 86 GLU A N 1
ATOM 653 C CA . GLU A 1 86 ? 7.211 -16.984 -19.484 1 97.31 86 GLU A CA 1
ATOM 654 C C . GLU A 1 86 ? 7.914 -16.922 -20.828 1 97.31 86 GLU A C 1
ATOM 656 O O . GLU A 1 86 ? 8.781 -16.078 -21.062 1 97.31 86 GLU A O 1
ATOM 661 N N . SER A 1 87 ? 7.543 -17.766 -21.75 1 97.19 87 SER A N 1
ATOM 662 C CA . SER A 1 87 ? 8.203 -17.875 -23.047 1 97.19 87 SER A CA 1
ATOM 663 C C . SER A 1 87 ? 8.031 -16.609 -23.875 1 97.19 87 SER A C 1
ATOM 665 O O . SER A 1 87 ? 8.758 -16.375 -24.844 1 97.19 87 SER A O 1
ATOM 667 N N . GLU A 1 88 ? 7.09 -15.812 -23.484 1 97.62 88 GLU A N 1
ATOM 668 C CA . GLU A 1 88 ? 6.855 -14.555 -24.188 1 97.62 88 GLU A CA 1
ATOM 669 C C . GLU A 1 88 ? 7.859 -13.492 -23.75 1 97.62 88 GLU A C 1
ATOM 671 O O . GLU A 1 88 ? 7.984 -12.453 -24.406 1 97.62 88 GLU A O 1
ATOM 676 N N . MET A 1 89 ? 8.531 -13.703 -22.625 1 98.31 89 MET A N 1
ATOM 677 C CA . MET A 1 89 ? 9.609 -12.812 -22.203 1 98.31 89 MET A CA 1
ATOM 678 C C . MET A 1 89 ? 10.891 -13.117 -22.969 1 98.31 89 MET A C 1
ATOM 680 O O . MET A 1 89 ? 11.625 -14.039 -22.609 1 98.31 89 MET A O 1
ATOM 684 N N . GLN A 1 90 ? 11.18 -12.32 -23.938 1 97.94 90 GLN A N 1
ATOM 685 C CA . GLN A 1 90 ? 12.297 -12.578 -24.844 1 97.94 90 GLN A CA 1
ATOM 686 C C . GLN A 1 90 ? 13.625 -12.148 -24.219 1 97.94 90 GLN A C 1
ATOM 688 O O . GLN A 1 90 ? 14.641 -12.82 -24.375 1 97.94 90 GLN A O 1
ATOM 693 N N . GLU A 1 91 ? 13.625 -11.008 -23.625 1 97.56 91 GLU A N 1
ATOM 694 C CA . GLU A 1 91 ? 14.781 -10.469 -22.906 1 97.56 91 GLU A CA 1
ATOM 695 C 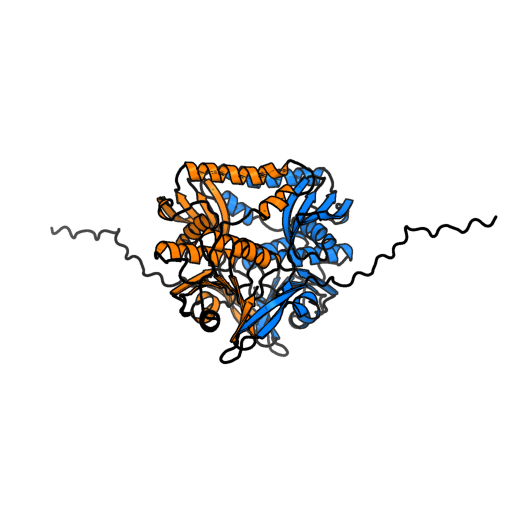C . GLU A 1 91 ? 14.352 -9.789 -21.609 1 97.56 91 GLU A C 1
ATOM 697 O O . GLU A 1 91 ? 13.273 -9.195 -21.547 1 97.56 91 GLU A O 1
ATOM 702 N N . LEU A 1 92 ? 15.172 -9.883 -20.641 1 97.75 92 LEU A N 1
ATOM 703 C CA . LEU A 1 92 ? 14.984 -9.211 -19.359 1 97.75 92 LEU A CA 1
ATOM 704 C C . LEU A 1 92 ? 16.328 -8.898 -18.703 1 97.75 92 LEU A C 1
ATOM 706 O O . LEU A 1 92 ? 17.094 -9.812 -18.391 1 97.75 92 LEU A O 1
ATOM 710 N N . THR A 1 93 ? 16.562 -7.594 -18.578 1 96.94 93 THR A N 1
ATOM 711 C CA . THR A 1 93 ? 17.797 -7.156 -17.938 1 96.94 93 THR A CA 1
ATOM 712 C C . THR A 1 93 ? 17.531 -6.055 -16.922 1 96.94 93 THR A C 1
ATOM 714 O O . THR A 1 93 ? 16.609 -5.242 -17.109 1 96.94 93 THR A O 1
ATOM 717 N N . VAL A 1 94 ? 18.328 -6.082 -15.898 1 96.38 94 VAL A N 1
ATOM 718 C CA . VAL A 1 94 ? 18.234 -5.039 -14.883 1 96.38 94 VAL A CA 1
ATOM 719 C C . VAL A 1 94 ? 19.406 -4.078 -15.023 1 96.38 94 VAL A C 1
ATOM 721 O O . VAL A 1 94 ? 20.562 -4.508 -15.141 1 96.38 94 VAL A O 1
ATOM 724 N N . GLN A 1 95 ? 19.078 -2.771 -15.016 1 94.19 95 GLN A N 1
ATOM 725 C CA . GLN A 1 95 ? 20.094 -1.736 -15.125 1 94.19 95 GLN A CA 1
ATOM 726 C C . GLN A 1 95 ? 20 -0.75 -13.961 1 94.19 95 GLN A C 1
ATOM 728 O O . GLN A 1 95 ? 18.891 -0.377 -13.547 1 94.19 95 GLN A O 1
ATOM 733 N N . ARG A 1 96 ? 21.094 -0.399 -13.484 1 92.88 96 ARG A N 1
ATOM 734 C CA . ARG A 1 96 ? 21.156 0.674 -12.492 1 92.88 96 ARG A CA 1
ATOM 735 C C . ARG A 1 96 ? 21.344 2.029 -13.172 1 92.88 96 ARG A C 1
ATOM 737 O O . ARG A 1 96 ? 22.266 2.203 -13.969 1 92.88 96 ARG A O 1
ATOM 744 N N . LEU A 1 97 ? 20.453 2.895 -12.844 1 87.31 97 LEU A N 1
ATOM 745 C CA . LEU A 1 97 ? 20.531 4.266 -13.336 1 87.31 97 LEU A CA 1
ATOM 746 C C . LEU A 1 97 ? 20.812 5.238 -12.195 1 87.31 97 LEU A C 1
ATOM 748 O O . LEU A 1 97 ? 20.781 4.852 -11.023 1 87.31 97 LEU A O 1
ATOM 752 N N . GLU A 1 98 ? 21.078 6.445 -12.453 1 85.12 98 GLU A N 1
ATOM 753 C CA . GLU A 1 98 ? 21.328 7.465 -11.438 1 85.12 98 GLU A CA 1
ATOM 754 C C . GLU A 1 98 ? 20.094 7.684 -10.562 1 85.12 98 GLU A C 1
ATOM 756 O O . GLU A 1 98 ? 20.219 7.801 -9.336 1 85.12 98 GLU A O 1
ATOM 761 N N . ALA A 1 99 ? 19.016 7.645 -11.172 1 85.12 99 ALA A N 1
ATOM 762 C CA . ALA A 1 99 ? 17.781 8.008 -10.477 1 85.12 99 ALA A CA 1
ATOM 763 C C . ALA A 1 99 ? 17.109 6.777 -9.891 1 85.12 99 ALA A C 1
ATOM 765 O O . ALA A 1 99 ? 16.078 6.895 -9.211 1 85.12 99 ALA A O 1
ATOM 766 N N . GLY A 1 100 ? 17.656 5.609 -10.172 1 90.31 100 GLY A N 1
ATOM 767 C CA . GLY A 1 100 ? 17.031 4.391 -9.68 1 90.31 100 GLY A CA 1
ATOM 768 C C . GLY A 1 100 ? 17.391 3.166 -10.5 1 90.31 100 GLY A C 1
ATOM 769 O O . GLY A 1 100 ? 18.516 3.045 -10.984 1 90.31 100 GLY A O 1
ATOM 770 N N . LEU A 1 101 ? 16.453 2.203 -10.492 1 93.31 101 LEU A N 1
ATOM 771 C CA . LEU A 1 101 ? 16.656 0.951 -11.211 1 93.31 101 LEU A CA 1
ATOM 772 C C . LEU A 1 101 ? 15.727 0.85 -12.414 1 93.31 101 LEU A C 1
ATOM 774 O O . LEU A 1 101 ? 14.719 1.562 -12.484 1 93.31 101 LEU A O 1
ATOM 778 N N . SER A 1 102 ? 16.172 0.105 -13.383 1 93.5 102 SER A N 1
ATOM 779 C CA . SER A 1 102 ? 15.336 -0.141 -14.555 1 93.5 102 SER A CA 1
ATOM 780 C C . SER A 1 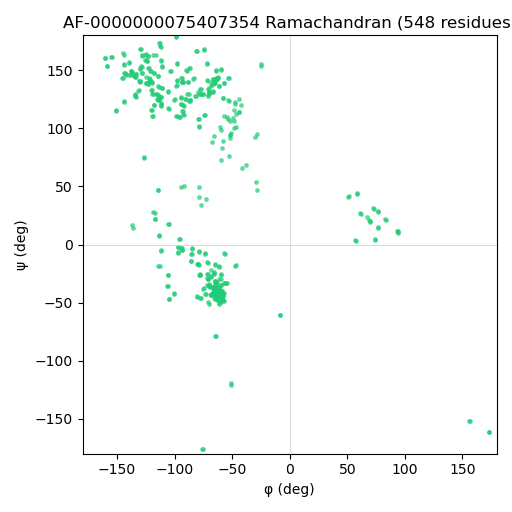102 ? 15.344 -1.618 -14.938 1 93.5 102 SER A C 1
ATOM 782 O O . SER A 1 102 ? 16.406 -2.244 -15.008 1 93.5 102 SER A O 1
ATOM 784 N N . VAL A 1 103 ? 14.164 -2.156 -15.07 1 96.19 103 VAL A N 1
ATOM 785 C CA . VAL A 1 103 ? 14.016 -3.494 -15.633 1 96.19 103 VAL A CA 1
ATOM 786 C C . VAL A 1 103 ? 13.641 -3.395 -17.109 1 96.19 103 VAL A C 1
ATOM 788 O O . VAL A 1 103 ? 12.531 -2.98 -17.438 1 96.19 103 VAL A O 1
ATOM 791 N N . GLN A 1 104 ? 14.586 -3.775 -17.953 1 95.5 104 GLN A N 1
ATOM 792 C CA . GLN A 1 104 ? 14.414 -3.721 -19.406 1 95.5 104 GLN A CA 1
ATOM 793 C C . GLN A 1 104 ? 13.922 -5.059 -19.953 1 95.5 104 GLN A C 1
ATOM 795 O O . GLN A 1 104 ? 14.602 -6.078 -19.828 1 95.5 104 GLN A O 1
ATOM 800 N N . MET A 1 105 ? 12.719 -4.945 -20.609 1 97.19 105 MET A N 1
ATOM 801 C CA . MET A 1 105 ? 12.102 -6.195 -21.047 1 97.19 105 MET A CA 1
ATOM 802 C C . MET A 1 105 ? 11.688 -6.109 -22.516 1 97.19 105 MET A C 1
ATOM 804 O O . MET A 1 105 ? 11.219 -5.066 -22.969 1 97.19 105 MET A O 1
ATOM 808 N N . THR A 1 106 ? 11.898 -7.195 -23.203 1 97.88 106 THR A N 1
ATOM 809 C CA . THR A 1 106 ? 11.43 -7.336 -24.578 1 97.88 106 THR A CA 1
ATOM 810 C C . THR A 1 106 ? 10.344 -8.406 -24.672 1 97.88 106 THR A C 1
ATOM 812 O O . THR A 1 106 ? 10.539 -9.539 -24.234 1 97.88 106 THR A O 1
ATOM 815 N N . ILE A 1 107 ? 9.227 -8.031 -25.203 1 97.88 107 ILE A N 1
ATOM 816 C CA . ILE A 1 107 ? 8.086 -8.914 -25.375 1 97.88 107 ILE A CA 1
ATOM 817 C C . ILE A 1 107 ? 7.582 -8.844 -26.812 1 97.88 107 ILE A C 1
ATOM 819 O O . ILE A 1 107 ? 8.016 -7.992 -27.578 1 97.88 107 ILE A O 1
ATOM 823 N N . PRO A 1 108 ? 6.707 -9.758 -27.203 1 97.5 108 PRO A N 1
ATOM 824 C CA . PRO A 1 108 ? 6.184 -9.703 -28.578 1 97.5 108 PRO A CA 1
ATOM 825 C C . PRO A 1 108 ? 5.465 -8.391 -28.875 1 97.5 108 PRO A C 1
ATOM 827 O O . PRO A 1 108 ? 4.785 -7.832 -28.016 1 97.5 108 PRO A O 1
ATOM 830 N N . ASN A 1 109 ? 5.484 -7.98 -30.141 1 94.75 109 ASN A N 1
ATOM 831 C CA . ASN A 1 109 ? 4.945 -6.691 -30.562 1 94.75 109 ASN A CA 1
ATOM 832 C C . ASN A 1 109 ? 3.443 -6.602 -30.312 1 94.75 109 ASN A C 1
ATOM 834 O O . ASN A 1 109 ? 2.932 -5.535 -29.953 1 94.75 109 ASN A O 1
ATOM 838 N N . GLY A 1 110 ? 2.83 -7.684 -30.547 1 94 110 GLY A N 1
ATOM 839 C CA . GLY A 1 110 ? 1.4 -7.695 -30.281 1 94 110 GLY A CA 1
ATOM 840 C C . GLY A 1 110 ? 1.06 -7.395 -28.844 1 94 110 GLY A C 1
ATOM 841 O O . GLY A 1 110 ? 0.113 -6.652 -28.562 1 94 110 GLY A O 1
ATOM 842 N N . ARG A 1 111 ? 1.823 -7.945 -27.906 1 93.88 111 ARG A N 1
ATOM 843 C CA . ARG A 1 111 ? 1.651 -7.688 -26.484 1 93.88 111 ARG A CA 1
ATOM 844 C C . ARG A 1 111 ? 1.967 -6.23 -26.141 1 93.88 111 ARG A C 1
ATOM 846 O O . ARG A 1 111 ? 1.256 -5.602 -25.359 1 93.88 111 ARG A O 1
ATOM 853 N N . ALA A 1 112 ? 2.961 -5.746 -26.734 1 90.44 112 ALA A N 1
ATOM 854 C CA . ALA A 1 112 ? 3.381 -4.367 -26.5 1 90.44 112 ALA A CA 1
ATOM 855 C C . ALA A 1 112 ? 2.322 -3.381 -26.984 1 90.44 112 ALA A C 1
ATOM 857 O O . ALA A 1 112 ? 2.074 -2.359 -26.328 1 90.44 112 ALA A O 1
ATOM 858 N N . ALA A 1 113 ? 1.721 -3.639 -28.016 1 88 113 ALA A N 1
ATOM 859 C CA . ALA A 1 113 ? 0.673 -2.781 -28.562 1 88 113 ALA A CA 1
ATOM 860 C C . ALA A 1 113 ? -0.542 -2.74 -27.641 1 88 113 ALA A C 1
ATOM 862 O O . ALA A 1 113 ? -1.139 -1.68 -27.438 1 88 113 ALA A O 1
ATOM 863 N N . GLN A 1 114 ? -0.855 -3.836 -27.094 1 86.19 114 GLN A N 1
ATOM 864 C CA . GLN A 1 114 ? -1.97 -3.922 -26.156 1 86.19 114 GLN A CA 1
ATOM 865 C C . GLN A 1 114 ? -1.695 -3.104 -24.906 1 86.19 114 GLN A C 1
ATOM 867 O O . GLN A 1 114 ? -2.602 -2.469 -24.359 1 86.19 114 GLN A O 1
ATOM 872 N N . LEU A 1 115 ? -0.542 -3.172 -24.469 1 82.88 115 LEU A N 1
ATOM 873 C CA . LEU A 1 115 ? -0.126 -2.434 -23.281 1 82.88 115 LEU A CA 1
ATOM 874 C C . LEU A 1 115 ? -0.292 -0.932 -23.484 1 82.88 115 LEU A C 1
ATOM 876 O O . LEU A 1 115 ? -0.739 -0.221 -22.594 1 82.88 115 LEU A O 1
ATOM 880 N N . LEU A 1 116 ? 0.054 -0.472 -24.625 1 74.25 116 LEU A N 1
ATOM 881 C CA . LEU A 1 116 ? -0.097 0.937 -24.969 1 74.25 116 LEU A CA 1
ATOM 882 C C . LEU A 1 116 ? -1.568 1.334 -25.016 1 74.25 116 LEU A C 1
ATOM 884 O O . LEU A 1 116 ? -1.928 2.438 -24.594 1 74.25 116 LEU A O 1
ATOM 888 N N . GLY A 1 117 ? -2.371 0.461 -25.406 1 68.88 117 GLY A N 1
ATOM 889 C CA . GLY A 1 117 ? -3.807 0.697 -25.406 1 68.88 117 GLY A CA 1
ATOM 890 C C . GLY A 1 117 ? -4.398 0.802 -24.016 1 68.88 117 GLY A C 1
ATOM 891 O O . GLY A 1 117 ? -5.23 1.672 -23.75 1 68.88 117 GLY A O 1
ATOM 892 N N . ARG A 1 118 ? -3.986 -0.07 -23.156 1 69.06 118 ARG A N 1
ATOM 893 C CA . ARG A 1 118 ? -4.434 -0.046 -21.766 1 69.06 118 ARG A CA 1
ATOM 894 C C . ARG A 1 118 ? -4.074 1.276 -21.109 1 69.06 118 ARG A C 1
ATOM 896 O O . ARG A 1 118 ? -4.883 1.85 -20.375 1 69.06 118 ARG A O 1
ATOM 903 N N . ARG A 1 119 ? -2.963 1.691 -21.344 1 62.53 119 ARG A N 1
ATOM 904 C CA . ARG A 1 119 ? -2.498 2.953 -20.781 1 62.53 119 ARG A CA 1
ATOM 905 C C . ARG A 1 119 ? -3.35 4.121 -21.266 1 62.53 119 ARG A C 1
ATOM 907 O O . ARG A 1 119 ? -3.738 4.984 -20.484 1 62.53 119 ARG A O 1
ATOM 914 N N . ARG A 1 120 ? -3.629 4.086 -22.469 1 54.97 120 ARG A N 1
ATOM 915 C CA . ARG A 1 120 ? -4.457 5.125 -23.062 1 54.97 120 ARG A CA 1
ATOM 916 C C . ARG A 1 120 ? -5.871 5.09 -22.5 1 54.97 120 ARG A C 1
ATOM 918 O O . ARG A 1 120 ? -6.492 6.137 -22.297 1 54.97 120 ARG A O 1
ATOM 925 N N . ALA A 1 121 ? -6.289 3.912 -22.328 1 55.34 121 ALA A N 1
ATOM 926 C CA . ALA A 1 121 ? -7.629 3.762 -21.766 1 55.34 121 ALA A CA 1
ATOM 927 C C . ALA A 1 121 ? -7.711 4.336 -20.359 1 55.34 121 ALA A C 1
ATOM 929 O O . ALA A 1 121 ? -8.711 4.953 -19.984 1 55.34 121 ALA A O 1
ATOM 930 N N . ILE A 1 122 ? -6.727 4.082 -19.719 1 57.25 122 ILE A N 1
ATOM 931 C CA . ILE A 1 122 ? -6.668 4.637 -18.359 1 57.25 122 ILE A CA 1
ATOM 932 C C . ILE A 1 122 ? -6.617 6.16 -18.438 1 57.25 122 ILE A C 1
ATOM 934 O O . ILE A 1 122 ? -7.305 6.844 -17.672 1 57.25 122 ILE A O 1
ATOM 938 N N . GLU A 1 123 ? -5.887 6.59 -19.438 1 52.97 123 GLU A N 1
ATOM 939 C CA . GLU A 1 123 ? -5.746 8.023 -19.656 1 52.97 123 GLU A CA 1
ATOM 940 C C . GLU A 1 123 ? -7.051 8.625 -20.172 1 52.97 123 GLU A C 1
ATOM 942 O O . GLU A 1 123 ? -7.395 9.766 -19.828 1 52.97 123 GLU A O 1
ATOM 947 N N . GLY A 1 124 ? -7.586 7.938 -21.234 1 47.59 124 GLY A N 1
ATOM 948 C CA . GLY A 1 124 ? -8.797 8.383 -21.906 1 47.59 124 GLY A CA 1
ATOM 949 C C . GLY A 1 124 ? -10.023 8.312 -21.016 1 47.59 124 GLY A C 1
ATOM 950 O O . GLY A 1 124 ? -11.023 8.984 -21.281 1 47.59 124 GLY A O 1
ATOM 951 N N . ARG A 1 125 ? -10.055 7.316 -20.281 1 46.38 125 ARG A N 1
ATOM 952 C CA . ARG A 1 125 ? -11.242 7.172 -19.453 1 46.38 125 ARG A CA 1
ATOM 953 C C . ARG A 1 125 ? -11.445 8.398 -18.562 1 46.38 125 ARG A C 1
ATOM 955 O O . ARG A 1 125 ? -12.477 8.531 -17.906 1 46.38 125 ARG A O 1
ATOM 962 N N . SER A 1 126 ? -10.367 9.234 -18.672 1 43.62 126 SER A N 1
ATOM 963 C CA . SER A 1 126 ? -10.516 10.484 -17.922 1 43.62 126 SER A CA 1
ATOM 964 C C . SER A 1 126 ? -11.602 11.367 -18.531 1 43.62 126 SER A C 1
ATOM 966 O O . SER A 1 126 ? -11.969 12.391 -17.953 1 43.62 126 SER A O 1
ATOM 968 N N . GLY A 1 127 ? -11.883 11.109 -19.828 1 35.88 127 GLY A N 1
ATOM 969 C CA . GLY A 1 127 ? -12.781 12.055 -20.469 1 35.88 127 GLY A CA 1
ATOM 970 C C . GLY A 1 127 ? -14.18 12.039 -19.875 1 35.88 127 GLY A C 1
ATOM 971 O O . GLY A 1 127 ? -14.938 13 -20.047 1 35.88 127 GLY A O 1
ATOM 972 N N . CYS A 1 128 ? -14.883 10.961 -20.359 1 36.25 128 CYS A N 1
ATOM 973 C CA . CYS A 1 128 ? -16.297 11.141 -20.062 1 36.25 128 CYS A CA 1
ATOM 974 C C . CYS A 1 128 ? -16.5 11.445 -18.578 1 36.25 128 CYS A C 1
ATOM 976 O O . CYS A 1 128 ? -15.922 10.781 -17.719 1 36.25 128 CYS A O 1
ATOM 978 N N . GLY A 1 129 ? -16.562 12.68 -18.266 1 35.5 129 GLY A N 1
ATOM 979 C CA . GLY A 1 129 ? -16.938 13.531 -17.141 1 35.5 129 GLY A CA 1
ATOM 980 C C . GLY A 1 129 ? -17.609 12.781 -16.016 1 35.5 129 GLY A C 1
ATOM 981 O O . GLY A 1 129 ? -17.594 13.234 -14.867 1 35.5 129 GLY A O 1
ATOM 982 N N . ILE A 1 130 ? -18.812 12.188 -16.531 1 37.62 130 ILE A N 1
ATOM 983 C CA . ILE A 1 130 ? -19.812 11.984 -15.492 1 37.62 130 ILE A CA 1
ATOM 984 C C . ILE A 1 130 ? -19.188 11.25 -14.312 1 37.62 130 ILE A C 1
ATOM 986 O O . ILE A 1 130 ? -19.344 11.664 -13.156 1 37.62 130 ILE A O 1
ATOM 990 N N . CYS A 1 131 ? -19.422 10.117 -13.727 1 48.25 131 CYS A N 1
ATOM 991 C CA . CYS A 1 131 ? -19.703 9.617 -12.383 1 48.25 131 CYS A CA 1
ATOM 992 C C . CYS A 1 131 ? -18.625 8.648 -11.93 1 48.25 131 CYS A C 1
ATOM 994 O O . CYS A 1 131 ? -18.766 7.969 -10.914 1 48.25 131 CYS A O 1
ATOM 996 N N . GLY A 1 132 ? -17.203 8.867 -12.562 1 51.69 132 GLY A N 1
ATOM 997 C CA . GLY A 1 132 ? -16.281 7.941 -11.914 1 51.69 132 GLY A CA 1
ATOM 998 C C . GLY A 1 132 ? -16.719 6.492 -12.031 1 51.69 132 GLY A C 1
ATOM 999 O O . GLY A 1 132 ? -15.984 5.586 -11.641 1 51.69 132 GLY A O 1
ATOM 1000 N N . ILE A 1 133 ? -17.812 6.227 -12.75 1 53.34 133 ILE A N 1
ATOM 1001 C CA . ILE A 1 133 ? -18.406 4.895 -12.781 1 53.34 133 ILE A CA 1
ATOM 1002 C C . ILE A 1 133 ? -17.531 3.965 -13.625 1 53.34 133 ILE A C 1
ATOM 1004 O O . ILE A 1 133 ? -17.266 2.826 -13.227 1 53.34 133 ILE A O 1
ATOM 1008 N N . GLU A 1 134 ? -17.078 4.496 -14.742 1 60.31 134 GLU A N 1
ATOM 1009 C CA . GLU A 1 134 ? -16.25 3.65 -15.602 1 60.31 134 GLU A CA 1
ATOM 1010 C C . GLU A 1 134 ? -14.953 3.258 -14.898 1 60.31 134 GLU A C 1
ATOM 1012 O O . GLU A 1 134 ? -14.5 2.119 -15.016 1 60.31 134 GLU A O 1
ATOM 1017 N N . SER A 1 135 ? -14.453 4.266 -14.258 1 66 135 SER A N 1
ATOM 1018 C CA . SER A 1 135 ? -13.227 4.012 -13.516 1 66 135 SER A CA 1
ATOM 1019 C C . SER A 1 135 ? -13.461 3.014 -12.391 1 66 135 SER A C 1
ATOM 1021 O O . SER A 1 135 ? -12.609 2.156 -12.125 1 66 135 SER A O 1
ATOM 1023 N N . LEU A 1 136 ? -14.633 3.098 -11.906 1 70.06 136 LEU A N 1
ATOM 1024 C CA . LEU A 1 136 ? -15 2.182 -10.836 1 70.06 136 LEU A CA 1
ATOM 1025 C C . LEU A 1 136 ? -15.25 0.777 -11.375 1 70.06 136 LEU A C 1
ATOM 1027 O O . LEU A 1 136 ? -14.812 -0.209 -10.781 1 70.06 136 LEU A O 1
ATOM 1031 N N . GLU A 1 137 ? -15.844 0.709 -12.539 1 68.19 137 GLU A N 1
ATOM 1032 C CA . GLU A 1 137 ? -16.188 -0.57 -13.148 1 68.19 137 GLU A CA 1
ATOM 1033 C C . GLU A 1 137 ? -14.945 -1.302 -13.641 1 68.19 137 GLU A C 1
ATOM 1035 O O . GLU A 1 137 ? -14.891 -2.533 -13.602 1 68.19 137 GLU A O 1
ATOM 1040 N N . ALA A 1 138 ? -14 -0.537 -13.977 1 67.25 138 ALA A N 1
ATOM 1041 C CA . ALA A 1 138 ? -12.758 -1.123 -14.477 1 67.25 138 ALA A CA 1
ATOM 1042 C C . ALA A 1 138 ? -12.055 -1.927 -13.383 1 67.25 138 ALA A C 1
ATOM 1044 O O . ALA A 1 138 ? -11.391 -2.924 -13.672 1 67.25 138 ALA A O 1
ATOM 1045 N N . LEU A 1 139 ? -12.328 -1.562 -12.211 1 66.19 139 LEU A N 1
ATOM 1046 C CA . LEU A 1 139 ? -11.711 -2.26 -11.086 1 66.19 139 LEU A CA 1
ATOM 1047 C C . LEU A 1 139 ? -12.414 -3.58 -10.812 1 66.19 139 LEU A C 1
ATOM 1049 O O . LEU A 1 139 ? -11.844 -4.48 -10.195 1 66.19 139 LEU A O 1
ATOM 1053 N N . ARG A 1 140 ? -13.586 -3.721 -11.328 1 68.12 140 ARG A N 1
ATOM 1054 C CA . ARG A 1 140 ? -14.398 -4.883 -10.984 1 68.12 140 ARG A CA 1
ATOM 1055 C C . ARG A 1 140 ? -14.438 -5.887 -12.133 1 68.12 140 ARG A C 1
ATOM 1057 O O . ARG A 1 140 ? -15.328 -6.73 -12.195 1 68.12 140 ARG A O 1
ATOM 1064 N N . GLN A 1 141 ? -13.539 -5.758 -13.016 1 72.75 141 GLN A N 1
ATOM 1065 C CA . GLN A 1 141 ? -13.531 -6.73 -14.109 1 72.75 141 GLN A CA 1
ATOM 1066 C C . GLN A 1 141 ? -13.312 -8.148 -13.578 1 72.75 141 GLN A C 1
ATOM 1068 O O . GLN A 1 141 ? -12.5 -8.359 -12.672 1 72.75 141 GLN A O 1
ATOM 1073 N N . PRO A 1 142 ? -14.109 -9.055 -14.141 1 77.94 142 PRO A N 1
ATOM 1074 C CA . PRO A 1 142 ? -14.023 -10.43 -13.656 1 77.94 142 PRO A CA 1
ATOM 1075 C C . PRO A 1 142 ? -12.648 -11.055 -13.883 1 77.94 142 PRO A C 1
ATOM 1077 O O . PRO A 1 142 ? -12.008 -10.781 -14.898 1 77.94 142 PRO A O 1
ATOM 1080 N N . LEU A 1 143 ? -12.273 -11.836 -12.922 1 85.12 143 LEU A N 1
ATOM 1081 C CA . LEU A 1 143 ? -11.016 -12.578 -12.977 1 85.12 143 LEU A CA 1
ATOM 1082 C C . LEU A 1 143 ? -11.219 -13.938 -13.633 1 85.12 143 LEU A C 1
ATOM 1084 O O . LEU A 1 143 ? -12.328 -14.477 -13.633 1 85.12 143 LEU A O 1
ATOM 1088 N N . ALA A 1 144 ? -10.195 -14.398 -14.273 1 87.25 144 ALA A N 1
ATOM 1089 C CA . ALA A 1 144 ? -10.227 -15.789 -14.711 1 87.25 144 ALA A CA 1
ATOM 1090 C C . ALA A 1 144 ? -10.453 -16.734 -13.539 1 87.25 144 ALA A C 1
ATOM 1092 O O . ALA A 1 144 ? -9.883 -16.531 -12.461 1 87.25 144 ALA A O 1
ATOM 1093 N N . PRO A 1 145 ? -11.273 -17.734 -13.766 1 94.56 145 PRO A N 1
ATOM 1094 C CA . PRO A 1 145 ? -11.531 -18.672 -12.68 1 94.56 145 PRO A CA 1
ATOM 1095 C C . PRO A 1 145 ? -10.305 -19.484 -12.297 1 94.56 145 PRO A C 1
ATOM 1097 O O . PRO A 1 145 ? -9.508 -19.859 -13.164 1 94.56 145 PRO A O 1
ATOM 1100 N N . VAL A 1 146 ? -10.188 -19.719 -10.992 1 96.81 146 VAL A N 1
ATOM 1101 C CA . VAL A 1 146 ? -9.164 -20.609 -10.461 1 96.81 146 VAL A CA 1
ATOM 1102 C C . VAL A 1 146 ? -9.812 -21.688 -9.594 1 96.81 146 VAL A C 1
ATOM 1104 O O . VAL A 1 146 ? -11.008 -21.609 -9.289 1 96.81 146 VAL A O 1
ATOM 1107 N N . THR A 1 147 ? -9.062 -22.719 -9.352 1 96.38 147 THR A N 1
ATOM 1108 C CA . THR A 1 147 ? -9.523 -23.797 -8.469 1 96.38 147 THR A CA 1
ATOM 1109 C C . THR A 1 147 ? -8.68 -23.844 -7.203 1 96.38 147 THR A C 1
ATOM 1111 O O . THR A 1 147 ? -7.457 -23.938 -7.27 1 96.38 147 THR A O 1
ATOM 1114 N N . ALA A 1 148 ? -9.312 -23.766 -6.102 1 95.75 148 ALA A N 1
ATOM 1115 C CA . ALA A 1 148 ? -8.602 -23.922 -4.832 1 95.75 148 ALA A CA 1
ATOM 1116 C C . ALA A 1 148 ? -8.141 -25.359 -4.625 1 95.75 148 ALA A C 1
ATOM 1118 O O . ALA A 1 148 ? -8.93 -26.297 -4.758 1 95.75 148 ALA A O 1
ATOM 1119 N N . PRO A 1 149 ? -6.922 -25.484 -4.289 1 96.12 149 PRO A N 1
ATOM 1120 C CA . PRO A 1 149 ? -6.453 -26.828 -3.996 1 96.12 149 PRO A CA 1
ATOM 1121 C C . PRO A 1 149 ? -6.996 -27.375 -2.672 1 96.12 149 PRO A C 1
ATOM 1123 O O . PRO A 1 149 ? -7.391 -26.594 -1.801 1 96.12 149 PRO A O 1
ATOM 1126 N N . GLU A 1 150 ? -7.016 -28.672 -2.652 1 94.44 150 GLU A N 1
ATOM 1127 C CA . GLU A 1 150 ? -7.336 -29.297 -1.377 1 94.44 150 GLU A CA 1
ATOM 1128 C C . GLU A 1 150 ? -6.121 -29.328 -0.453 1 94.44 150 GLU A C 1
ATOM 1130 O O . GLU A 1 150 ? -5.172 -30.078 -0.685 1 94.44 150 GLU A O 1
ATOM 1135 N N . VAL A 1 151 ? -6.141 -28.5 0.592 1 94.44 151 VAL A N 1
ATOM 1136 C CA . VAL A 1 151 ? -5.039 -28.391 1.541 1 94.44 151 VAL A CA 1
ATOM 1137 C C . VAL A 1 151 ? -5.574 -28.484 2.969 1 94.44 151 VAL A C 1
ATOM 1139 O O . VAL A 1 151 ? -6.582 -27.859 3.303 1 94.44 151 VAL A O 1
ATOM 1142 N N . ALA A 1 152 ? -4.91 -29.312 3.758 1 92.38 152 ALA A N 1
ATOM 1143 C CA . ALA A 1 152 ? -5.293 -29.406 5.164 1 92.38 152 ALA A CA 1
ATOM 1144 C C . ALA A 1 152 ? -5.023 -28.094 5.891 1 92.38 152 ALA A C 1
ATOM 1146 O O . ALA A 1 152 ? -3.979 -27.469 5.688 1 92.38 152 ALA A O 1
ATOM 1147 N N . PRO A 1 153 ? -5.949 -27.703 6.746 1 91.44 153 PRO A N 1
ATOM 1148 C CA . PRO A 1 153 ? -5.727 -26.484 7.52 1 91.44 153 PRO A CA 1
ATOM 1149 C C . PRO A 1 153 ? -4.422 -26.516 8.305 1 91.44 153 PRO A C 1
ATOM 1151 O O . PRO A 1 153 ? -3.77 -25.469 8.469 1 91.44 153 PRO A O 1
ATOM 1154 N N . ALA A 1 154 ? -4.059 -27.656 8.734 1 90.5 154 ALA A N 1
ATOM 1155 C CA . ALA A 1 154 ? -2.811 -27.797 9.484 1 90.5 154 ALA A CA 1
ATOM 1156 C C . ALA A 1 154 ? -1.609 -27.422 8.609 1 90.5 154 ALA A C 1
ATOM 1158 O O . ALA A 1 154 ? -0.62 -26.875 9.102 1 90.5 154 ALA A O 1
ATOM 1159 N N . ALA A 1 155 ? -1.722 -27.812 7.367 1 94.06 155 ALA A N 1
ATOM 1160 C CA . ALA A 1 155 ? -0.654 -27.469 6.434 1 94.06 155 ALA A CA 1
ATOM 1161 C C . ALA A 1 155 ? -0.564 -25.953 6.238 1 94.06 155 ALA A C 1
ATOM 1163 O O . ALA A 1 155 ? 0.532 -25.406 6.164 1 94.06 155 ALA A O 1
ATOM 1164 N N . ILE A 1 156 ? -1.697 -25.297 6.191 1 95 156 ILE A N 1
ATOM 1165 C CA . ILE A 1 156 ? -1.747 -23.844 6.062 1 95 156 ILE A CA 1
ATOM 1166 C C . ILE A 1 156 ? -1.128 -23.188 7.297 1 95 156 ILE A C 1
ATOM 1168 O O . ILE A 1 156 ? -0.307 -22.281 7.18 1 95 156 ILE A O 1
ATOM 1172 N N . ALA A 1 157 ? -1.48 -23.719 8.422 1 93.06 157 ALA A N 1
ATOM 1173 C CA . ALA A 1 157 ? -0.94 -23.203 9.68 1 93.06 157 ALA A CA 1
ATOM 1174 C C . ALA A 1 157 ? 0.576 -23.375 9.734 1 93.06 157 ALA A C 1
ATOM 1176 O O . ALA A 1 157 ? 1.293 -22.469 10.18 1 93.06 157 ALA A O 1
ATOM 1177 N N . ARG A 1 158 ? 0.98 -24.484 9.297 1 93.81 158 ARG A N 1
ATOM 1178 C CA . ARG A 1 158 ? 2.412 -24.781 9.273 1 93.81 158 ARG A CA 1
ATOM 1179 C C . ARG A 1 158 ? 3.158 -23.766 8.406 1 93.81 158 ARG A C 1
ATOM 1181 O O . ARG A 1 158 ? 4.188 -23.234 8.812 1 93.81 158 ARG A O 1
ATOM 1188 N N . ALA A 1 159 ? 2.662 -23.562 7.238 1 96.38 159 ALA A N 1
ATOM 1189 C CA . ALA A 1 159 ? 3.301 -22.625 6.316 1 96.38 159 ALA A CA 1
ATOM 1190 C C . ALA A 1 159 ? 3.309 -21.203 6.887 1 96.38 159 ALA A C 1
ATOM 1192 O O . ALA A 1 159 ? 4.34 -20.531 6.871 1 96.38 159 ALA A O 1
ATOM 1193 N N . LEU A 1 160 ? 2.199 -20.781 7.445 1 95 160 LEU A N 1
ATOM 1194 C CA . LEU A 1 160 ? 2.104 -19.453 8.047 1 95 160 LEU A CA 1
ATOM 1195 C C . LEU A 1 160 ? 3.07 -19.312 9.211 1 95 160 LEU A C 1
ATOM 1197 O O . LEU A 1 160 ? 3.738 -18.297 9.352 1 95 160 LEU A O 1
ATOM 1201 N N . GLY A 1 161 ? 3.158 -20.297 9.969 1 93.25 161 GLY A N 1
ATOM 1202 C CA . GLY A 1 161 ? 4.023 -20.281 11.141 1 93.25 161 GLY A CA 1
ATOM 1203 C C . GLY A 1 161 ? 5.5 -20.266 10.789 1 93.25 161 GLY A C 1
ATOM 1204 O O . GLY A 1 161 ? 6.316 -19.75 11.547 1 93.25 161 GLY A O 1
ATOM 1205 N N . SER A 1 162 ? 5.824 -20.828 9.641 1 95.44 162 SER A N 1
ATOM 1206 C CA . SER A 1 162 ? 7.23 -20.938 9.266 1 95.44 162 SER A CA 1
ATOM 1207 C C . SER A 1 162 ? 7.656 -19.797 8.344 1 95.44 162 SER A C 1
ATOM 1209 O O . SER A 1 162 ? 8.836 -19.672 8.016 1 95.44 162 SER A O 1
ATOM 1211 N N . LEU A 1 163 ? 6.785 -18.938 7.988 1 95.94 163 LEU A N 1
ATOM 1212 C CA . LEU A 1 163 ? 7.059 -17.906 7.004 1 95.94 163 LEU A CA 1
ATOM 1213 C C . LEU A 1 163 ? 8.211 -17.016 7.465 1 95.94 163 LEU A C 1
ATOM 1215 O O . LEU A 1 163 ? 9.078 -16.641 6.664 1 95.94 163 LEU A O 1
ATOM 1219 N N . ARG A 1 164 ? 8.25 -16.703 8.719 1 94.19 164 ARG A N 1
ATOM 1220 C CA . ARG A 1 164 ? 9.266 -15.805 9.258 1 94.19 164 ARG A CA 1
ATOM 1221 C C . ARG A 1 164 ? 10.672 -16.359 9.031 1 94.19 164 ARG A C 1
ATOM 1223 O O . ARG A 1 164 ? 11.625 -15.602 8.852 1 94.19 164 ARG A O 1
ATOM 1230 N N . ASP A 1 165 ? 10.781 -17.656 9 1 95.44 165 ASP A N 1
ATOM 1231 C CA . ASP A 1 165 ? 12.07 -18.312 8.82 1 95.44 165 ASP A CA 1
ATOM 1232 C C . ASP A 1 165 ? 12.562 -18.188 7.379 1 95.44 165 ASP A C 1
ATOM 1234 O O . ASP A 1 165 ? 13.727 -18.469 7.086 1 95.44 165 ASP A O 1
ATOM 1238 N N . HIS A 1 166 ? 11.75 -17.688 6.543 1 96 166 HIS A N 1
ATOM 1239 C CA . HIS A 1 166 ? 12.078 -17.562 5.125 1 96 166 HIS A CA 1
ATOM 1240 C C . HIS A 1 166 ? 12.102 -16.109 4.695 1 96 166 HIS A C 1
ATOM 1242 O O . HIS A 1 166 ? 11.867 -15.789 3.527 1 96 166 HIS A O 1
ATOM 1248 N N . GLN A 1 167 ? 12.281 -15.258 5.648 1 94.62 167 GLN A N 1
ATOM 1249 C CA . GLN A 1 167 ? 12.328 -13.828 5.395 1 94.62 167 GLN A CA 1
ATOM 1250 C C . GLN A 1 167 ? 13.602 -13.211 5.973 1 94.62 167 GLN A C 1
ATOM 1252 O O . GLN A 1 167 ? 13.547 -12.43 6.926 1 94.62 167 GLN A O 1
ATOM 1257 N N . PRO A 1 168 ? 14.664 -13.461 5.293 1 92.31 168 PRO A N 1
ATOM 1258 C CA . PRO A 1 168 ? 15.938 -12.961 5.824 1 92.31 168 PRO A CA 1
ATOM 1259 C C . PRO A 1 168 ? 16 -11.438 5.871 1 92.31 168 PRO A C 1
ATOM 1261 O O . PRO A 1 168 ? 16.625 -10.875 6.77 1 92.31 168 PRO A O 1
ATOM 1264 N N . MET A 1 169 ? 15.492 -10.75 4.965 1 90.69 169 MET A N 1
ATOM 1265 C CA . MET A 1 169 ? 15.508 -9.289 5 1 90.69 169 MET A CA 1
ATOM 1266 C C . MET A 1 169 ? 14.719 -8.766 6.191 1 90.69 169 MET A C 1
ATOM 1268 O O . MET A 1 169 ? 15.188 -7.883 6.914 1 90.69 169 MET A O 1
ATOM 1272 N N . ARG A 1 170 ? 13.523 -9.281 6.387 1 90.69 170 ARG A N 1
ATOM 1273 C CA . ARG A 1 170 ? 12.68 -8.867 7.508 1 90.69 170 ARG A CA 1
ATOM 1274 C C . ARG A 1 170 ? 13.375 -9.141 8.836 1 90.69 170 ARG A C 1
ATOM 1276 O O . ARG A 1 170 ? 13.219 -8.383 9.789 1 90.69 170 ARG A O 1
ATOM 1283 N N . ALA A 1 171 ? 14.102 -10.203 8.867 1 88.31 171 ALA A N 1
ATOM 1284 C CA . ALA A 1 171 ? 14.812 -10.555 10.094 1 88.31 171 ALA A CA 1
ATOM 1285 C C . ALA A 1 171 ? 15.812 -9.461 10.469 1 88.31 171 ALA A C 1
ATOM 1287 O O . ALA A 1 171 ? 16.172 -9.328 11.641 1 88.31 171 ALA A O 1
ATOM 1288 N N . ARG A 1 172 ? 16.141 -8.68 9.555 1 84.88 172 ARG A N 1
ATOM 1289 C CA . ARG A 1 172 ? 17.156 -7.648 9.797 1 84.88 172 ARG A CA 1
ATOM 1290 C C . ARG A 1 172 ? 16.5 -6.293 10.039 1 84.88 172 ARG A C 1
ATOM 1292 O O . ARG A 1 172 ? 16.906 -5.555 10.938 1 84.88 172 ARG A O 1
ATOM 1299 N N . ASN A 1 173 ? 15.523 -5.992 9.297 1 82.81 173 ASN A N 1
ATOM 1300 C CA . ASN A 1 173 ? 14.992 -4.633 9.375 1 82.81 173 ASN A CA 1
ATOM 1301 C C . ASN A 1 173 ? 13.57 -4.613 9.922 1 82.81 173 ASN A C 1
ATOM 1303 O O . ASN A 1 173 ? 13.047 -3.549 10.266 1 82.81 173 ASN A O 1
ATOM 1307 N N . PHE A 1 174 ? 12.898 -5.695 9.898 1 79.19 174 PHE A N 1
ATOM 1308 C CA . PHE A 1 174 ? 11.586 -5.902 10.5 1 79.19 174 PHE A CA 1
ATOM 1309 C C . PHE A 1 174 ? 10.523 -5.117 9.75 1 79.19 174 PHE A C 1
ATOM 1311 O O . PHE A 1 174 ? 9.43 -4.895 10.273 1 79.19 174 PHE A O 1
ATOM 1318 N N . SER A 1 175 ? 10.82 -4.758 8.555 1 87.12 175 SER A N 1
ATOM 1319 C CA . SER A 1 175 ? 9.93 -3.758 7.973 1 87.12 175 SER A CA 1
ATOM 1320 C C . SER A 1 175 ? 9.586 -4.098 6.527 1 87.12 175 SER A C 1
ATOM 1322 O O . SER A 1 175 ? 9.133 -3.234 5.773 1 87.12 175 SER A O 1
ATOM 1324 N N . VAL A 1 176 ? 9.805 -5.316 6.125 1 92.62 176 VAL A N 1
ATOM 1325 C CA . VAL A 1 176 ? 9.461 -5.688 4.754 1 92.62 176 VAL A CA 1
ATOM 1326 C C . VAL A 1 176 ? 8.414 -6.797 4.766 1 92.62 176 VAL A C 1
ATOM 1328 O O . VAL A 1 176 ? 8.18 -7.434 5.797 1 92.62 176 VAL A O 1
ATOM 1331 N N . HIS A 1 177 ? 7.805 -6.949 3.631 1 94.75 177 HIS A N 1
ATOM 1332 C CA . HIS A 1 177 ? 6.812 -8.008 3.447 1 94.75 177 HIS A CA 1
ATOM 1333 C C . HIS A 1 177 ? 7.43 -9.227 2.768 1 94.75 177 HIS A C 1
ATOM 1335 O O . HIS A 1 177 ? 8.469 -9.117 2.119 1 94.75 177 HIS A O 1
ATOM 1341 N N . GLY A 1 178 ? 6.762 -10.336 3.043 1 96.94 178 GLY A N 1
ATOM 1342 C CA . GLY A 1 178 ? 7.152 -11.586 2.406 1 96.94 178 GLY A CA 1
ATOM 1343 C C . GLY A 1 178 ? 5.996 -12.297 1.736 1 96.94 178 GLY A C 1
ATOM 1344 O O . GLY A 1 178 ? 4.852 -12.188 2.18 1 96.94 178 GLY A O 1
ATOM 1345 N N . ALA A 1 179 ? 6.309 -12.961 0.69 1 98.31 179 ALA A N 1
ATOM 1346 C CA . ALA A 1 179 ? 5.445 -13.93 0.02 1 98.31 179 ALA A CA 1
ATOM 1347 C C . ALA A 1 179 ? 6.18 -15.25 -0.22 1 98.31 179 ALA A C 1
ATOM 1349 O O . ALA A 1 179 ? 7.359 -15.25 -0.578 1 98.31 179 ALA A O 1
ATOM 1350 N N . ALA A 1 180 ? 5.461 -16.344 -0.019 1 98.75 180 ALA A N 1
ATOM 1351 C CA . ALA A 1 180 ? 6.105 -17.641 -0.188 1 98.75 180 ALA A CA 1
ATOM 1352 C C . ALA A 1 180 ? 5.152 -18.641 -0.834 1 98.75 180 ALA A C 1
ATOM 1354 O O . ALA A 1 180 ? 3.936 -18.547 -0.656 1 98.75 180 ALA A O 1
ATOM 1355 N N . TRP A 1 181 ? 5.719 -19.469 -1.59 1 98.81 181 TRP A N 1
ATOM 1356 C CA . TRP A 1 181 ? 4.996 -20.594 -2.146 1 98.81 181 TRP A CA 1
ATOM 1357 C C . TRP A 1 181 ? 5.18 -21.844 -1.278 1 98.81 181 TRP A C 1
ATOM 1359 O O . TRP A 1 181 ? 6.312 -22.234 -0.986 1 98.81 181 TRP A O 1
ATOM 1369 N N . SER A 1 182 ? 4.105 -22.406 -0.906 1 98.62 182 SER A N 1
ATOM 1370 C CA . SER A 1 182 ? 4.102 -23.656 -0.134 1 98.62 182 SER A CA 1
ATOM 1371 C C . SER A 1 182 ? 3.484 -24.797 -0.928 1 98.62 182 SER A C 1
ATOM 1373 O O . SER A 1 182 ? 2.502 -24.594 -1.648 1 98.62 182 SER A O 1
ATOM 1375 N N . ASP A 1 183 ? 4.043 -25.984 -0.707 1 98.06 183 ASP A N 1
ATOM 1376 C CA . ASP A 1 183 ? 3.373 -27.156 -1.255 1 98.06 183 ASP A CA 1
ATOM 1377 C C . ASP A 1 183 ? 2.143 -27.516 -0.429 1 98.06 183 ASP A C 1
ATOM 1379 O O . ASP A 1 183 ? 1.801 -26.828 0.528 1 98.06 183 ASP A O 1
ATOM 1383 N N . ARG A 1 184 ? 1.499 -28.594 -0.774 1 97 184 ARG A N 1
ATOM 1384 C CA . ARG A 1 184 ? 0.233 -28.953 -0.149 1 97 184 ARG A CA 1
ATOM 1385 C C . ARG A 1 184 ? 0.445 -29.422 1.288 1 97 184 ARG A C 1
ATOM 1387 O O . ARG A 1 184 ? -0.503 -29.484 2.072 1 97 184 ARG A O 1
ATOM 1394 N N . ASN A 1 185 ? 1.655 -29.719 1.602 1 96.69 185 ASN A N 1
ATOM 1395 C CA . ASN A 1 185 ? 1.954 -30.203 2.945 1 96.69 185 ASN A CA 1
ATOM 1396 C C . ASN A 1 185 ? 2.377 -29.062 3.869 1 96.69 185 ASN A C 1
ATOM 1398 O O . ASN A 1 185 ? 2.625 -29.281 5.059 1 96.69 185 ASN A O 1
ATOM 1402 N N . GLY A 1 186 ? 2.471 -27.906 3.375 1 96.94 186 GLY A N 1
ATOM 1403 C CA . GLY A 1 186 ? 2.807 -26.75 4.199 1 96.94 186 GLY A CA 1
ATOM 1404 C C . GLY A 1 186 ? 4.297 -26.453 4.234 1 96.94 186 GLY A C 1
ATOM 1405 O O . GLY A 1 186 ? 4.762 -25.688 5.074 1 96.94 186 GLY A O 1
ATOM 1406 N N . THR A 1 187 ? 4.969 -27.109 3.369 1 97.81 187 THR A N 1
ATOM 1407 C CA . THR A 1 187 ? 6.398 -26.828 3.26 1 97.81 187 THR A CA 1
ATOM 1408 C C . THR A 1 187 ? 6.648 -25.672 2.291 1 97.81 187 THR A C 1
ATOM 1410 O O . THR A 1 187 ? 6.285 -25.75 1.116 1 97.81 187 THR A O 1
ATOM 1413 N N . ILE A 1 188 ? 7.305 -24.672 2.779 1 98.12 188 ILE A N 1
ATOM 1414 C CA . ILE A 1 188 ? 7.637 -23.531 1.926 1 98.12 188 ILE A CA 1
ATOM 1415 C C . ILE A 1 188 ? 8.789 -23.906 0.997 1 98.12 188 ILE A C 1
ATOM 1417 O O . ILE A 1 188 ? 9.836 -24.375 1.453 1 98.12 188 ILE A O 1
ATOM 1421 N N . VAL A 1 189 ? 8.609 -23.656 -0.284 1 97.06 189 VAL A N 1
ATOM 1422 C CA . VAL A 1 189 ? 9.555 -24.062 -1.315 1 97.06 189 VAL A CA 1
ATOM 1423 C C . VAL A 1 189 ? 10.328 -22.844 -1.824 1 97.06 189 VAL A C 1
ATOM 1425 O O . VAL A 1 189 ? 11.492 -22.953 -2.201 1 97.06 189 VAL A O 1
ATOM 1428 N N . LEU A 1 190 ? 9.727 -21.75 -1.912 1 97.75 190 LEU A N 1
ATOM 1429 C CA . LEU A 1 190 ? 10.273 -20.516 -2.438 1 97.75 190 LEU A CA 1
ATOM 1430 C C . LEU A 1 190 ? 9.711 -19.312 -1.683 1 97.75 190 LEU A C 1
ATOM 1432 O O . LEU A 1 190 ? 8.539 -19.312 -1.298 1 97.75 190 LEU A O 1
ATOM 1436 N N . SER A 1 191 ? 10.578 -18.297 -1.485 1 98.12 191 SER A N 1
ATOM 1437 C CA . SER A 1 191 ? 10.117 -17.078 -0.838 1 98.12 191 SER A CA 1
ATOM 1438 C C . SER A 1 191 ? 10.789 -15.844 -1.44 1 98.12 191 SER A C 1
ATOM 1440 O O . SER A 1 191 ? 11.891 -15.93 -1.985 1 98.12 191 SER A O 1
ATOM 1442 N N . ARG A 1 192 ? 10.117 -14.766 -1.474 1 98.12 192 ARG A N 1
ATOM 1443 C CA . ARG A 1 192 ? 10.625 -13.461 -1.868 1 98.12 192 ARG A CA 1
ATOM 1444 C C . ARG A 1 192 ? 10.125 -12.367 -0.926 1 98.12 192 ARG A C 1
ATOM 1446 O O . ARG A 1 192 ? 9.047 -12.484 -0.351 1 98.12 192 ARG A O 1
ATOM 1453 N N . GLU A 1 193 ? 10.93 -11.383 -0.738 1 97.12 193 GLU A N 1
ATOM 1454 C CA . GLU A 1 193 ? 10.633 -10.258 0.134 1 97.12 193 GLU A CA 1
ATOM 1455 C C . GLU A 1 193 ? 10.703 -8.938 -0.628 1 97.12 193 GLU A C 1
ATOM 1457 O O . GLU A 1 193 ? 11.398 -8.836 -1.639 1 97.12 193 GLU A O 1
ATOM 1462 N N . ASP A 1 194 ? 9.977 -7.996 -0.188 1 96.5 194 ASP A N 1
ATOM 1463 C CA . ASP A 1 194 ? 10.016 -6.613 -0.648 1 96.5 194 ASP A CA 1
ATOM 1464 C C . ASP A 1 194 ? 9.391 -5.672 0.381 1 96.5 194 ASP A C 1
ATOM 1466 O O . ASP A 1 194 ? 8.625 -6.109 1.243 1 96.5 194 ASP A O 1
ATOM 1470 N N . VAL A 1 195 ? 9.75 -4.434 0.235 1 93.81 195 VAL A N 1
ATOM 1471 C CA . VAL A 1 195 ? 9.102 -3.428 1.073 1 93.81 195 VAL A CA 1
ATOM 1472 C C . VAL A 1 195 ? 7.59 -3.463 0.849 1 93.81 195 VAL A C 1
ATOM 1474 O O . VAL A 1 195 ? 6.812 -3.449 1.806 1 93.81 195 VAL A O 1
ATOM 1477 N N . GLY A 1 196 ? 7.215 -3.559 -0.381 1 93.5 196 GLY A N 1
ATOM 1478 C CA . GLY A 1 196 ? 5.801 -3.607 -0.721 1 93.5 196 GLY A CA 1
ATOM 1479 C C . GLY A 1 196 ? 5.27 -5.023 -0.851 1 93.5 196 GLY A C 1
ATOM 1480 O O . GLY A 1 196 ? 5.91 -5.879 -1.459 1 93.5 196 GLY A O 1
ATOM 1481 N N . ARG A 1 197 ? 4.031 -5.211 -0.406 1 94.31 197 ARG A N 1
ATOM 1482 C CA . ARG A 1 197 ? 3.422 -6.535 -0.434 1 94.31 197 ARG A CA 1
ATOM 1483 C C . ARG A 1 197 ? 3.111 -6.969 -1.863 1 94.31 197 ARG A C 1
ATOM 1485 O O . ARG A 1 197 ? 3.227 -8.148 -2.201 1 94.31 197 ARG A O 1
ATOM 1492 N N . HIS A 1 198 ? 2.701 -6.055 -2.801 1 94.81 198 HIS A N 1
ATOM 1493 C CA . HIS A 1 198 ? 2.438 -6.391 -4.195 1 94.81 198 HIS A CA 1
ATOM 1494 C C . HIS A 1 198 ? 3.713 -6.832 -4.906 1 94.81 198 HIS A C 1
ATOM 1496 O O . HIS A 1 198 ? 3.709 -7.824 -5.641 1 94.81 198 HIS A O 1
ATOM 1502 N N . SER A 1 199 ? 4.77 -6.078 -4.594 1 96.44 199 SER A N 1
ATOM 1503 C CA . SER A 1 199 ? 6.051 -6.391 -5.219 1 96.44 199 SER A CA 1
ATOM 1504 C C . SER A 1 199 ? 6.605 -7.715 -4.711 1 96.44 199 SER A C 1
ATOM 1506 O O . SER A 1 199 ? 7.242 -8.453 -5.461 1 96.44 199 SER A O 1
ATOM 1508 N N . ALA A 1 200 ? 6.387 -7.988 -3.418 1 97.5 200 ALA A N 1
ATOM 1509 C CA . ALA A 1 200 ? 6.812 -9.281 -2.883 1 97.5 200 ALA A CA 1
ATOM 1510 C C . ALA A 1 200 ? 6.133 -10.43 -3.621 1 97.5 200 ALA A C 1
ATOM 1512 O O . ALA A 1 200 ? 6.781 -11.406 -3.99 1 97.5 200 ALA A O 1
ATOM 1513 N N . LEU A 1 201 ? 4.84 -10.281 -3.885 1 98.19 201 LEU A N 1
ATOM 1514 C CA . LEU A 1 201 ? 4.098 -11.312 -4.594 1 98.19 201 LEU A CA 1
ATOM 1515 C C . LEU A 1 201 ? 4.562 -11.422 -6.043 1 98.19 201 LEU A C 1
ATOM 1517 O O . LEU A 1 201 ? 4.738 -12.523 -6.566 1 98.19 201 LEU A O 1
ATOM 1521 N N . ASP A 1 202 ? 4.754 -10.281 -6.672 1 98.06 202 ASP A N 1
ATOM 1522 C CA . ASP A 1 202 ? 5.242 -10.297 -8.047 1 98.06 202 ASP A CA 1
ATOM 1523 C C . ASP A 1 202 ? 6.586 -11.016 -8.141 1 98.06 202 ASP A C 1
ATOM 1525 O O . ASP A 1 202 ? 6.797 -11.836 -9.039 1 98.06 202 ASP A O 1
ATOM 1529 N N . LYS A 1 203 ? 7.527 -10.703 -7.211 1 98.38 203 LYS A N 1
ATOM 1530 C CA . LYS A 1 203 ? 8.828 -11.367 -7.191 1 98.38 203 LYS A CA 1
ATOM 1531 C C . LYS A 1 203 ? 8.664 -12.875 -7 1 98.38 203 LYS A C 1
ATOM 1533 O O . LYS A 1 203 ? 9.359 -13.664 -7.648 1 98.38 203 LYS A O 1
ATOM 1538 N N . LEU A 1 204 ? 7.762 -13.258 -6.141 1 98.69 204 LEU A N 1
ATOM 1539 C CA . LEU A 1 204 ? 7.52 -14.68 -5.922 1 98.69 204 LEU A CA 1
ATOM 1540 C C . LEU A 1 204 ? 7.004 -15.344 -7.195 1 98.69 204 LEU A C 1
ATOM 1542 O O . LEU A 1 204 ? 7.484 -16.422 -7.578 1 98.69 204 LEU A O 1
ATOM 1546 N N . ILE A 1 205 ? 6.047 -14.734 -7.836 1 98.56 205 ILE A N 1
ATOM 1547 C CA . ILE A 1 205 ? 5.449 -15.273 -9.055 1 98.56 205 ILE A CA 1
ATOM 1548 C C . ILE A 1 205 ? 6.531 -15.453 -10.117 1 98.56 205 ILE A C 1
ATOM 1550 O O . ILE A 1 205 ? 6.57 -16.484 -10.805 1 98.56 205 ILE A O 1
ATOM 1554 N N . GLY A 1 206 ? 7.406 -14.422 -10.258 1 98.62 206 GLY A N 1
ATOM 1555 C CA . GLY A 1 206 ? 8.523 -14.562 -11.18 1 98.62 206 GLY A CA 1
ATOM 1556 C C . GLY A 1 206 ? 9.422 -15.734 -10.859 1 98.62 206 GLY A C 1
ATOM 1557 O O . GLY A 1 206 ? 9.781 -16.516 -11.742 1 98.62 206 GLY A O 1
ATOM 1558 N N . ALA A 1 207 ? 9.789 -15.852 -9.586 1 98.38 207 ALA A N 1
ATOM 1559 C CA . ALA A 1 207 ? 10.648 -16.953 -9.133 1 98.38 207 ALA A CA 1
ATOM 1560 C C . ALA A 1 207 ? 10 -18.297 -9.406 1 98.38 207 ALA A C 1
ATOM 1562 O O . ALA A 1 207 ? 10.664 -19.234 -9.852 1 98.38 207 ALA A O 1
ATOM 1563 N N . MET A 1 208 ? 8.734 -18.391 -9.156 1 98.25 208 MET A N 1
ATOM 1564 C CA . MET A 1 208 ? 8 -19.641 -9.391 1 98.25 208 MET A CA 1
ATOM 1565 C C . MET A 1 208 ? 8.008 -20 -10.867 1 98.25 208 MET A C 1
ATOM 1567 O O . MET A 1 208 ? 8.195 -21.172 -11.219 1 98.25 208 MET A O 1
ATOM 1571 N N . SER A 1 209 ? 7.762 -19.031 -11.625 1 98.06 209 SER A N 1
ATOM 1572 C CA . SER A 1 209 ? 7.742 -19.266 -13.062 1 98.06 209 SER A CA 1
ATOM 1573 C C . SER A 1 209 ? 9.086 -19.781 -13.562 1 98.06 209 SER A C 1
ATOM 1575 O O . SER A 1 209 ? 9.141 -20.781 -14.289 1 98.06 209 SER A O 1
ATOM 1577 N N . ARG A 1 210 ? 10.148 -19.172 -13.148 1 96.94 210 ARG A N 1
ATOM 1578 C CA . ARG A 1 210 ? 11.5 -19.547 -13.562 1 96.94 210 ARG A CA 1
ATOM 1579 C C . ARG A 1 210 ? 11.844 -20.953 -13.062 1 96.94 210 ARG A C 1
ATOM 1581 O O . ARG A 1 210 ? 12.57 -21.688 -13.734 1 96.94 210 ARG A O 1
ATOM 1588 N N . ALA A 1 211 ? 11.305 -21.281 -11.961 1 97.06 211 ALA A N 1
ATOM 1589 C CA . ALA A 1 211 ? 11.594 -22.578 -11.352 1 97.06 211 ALA A CA 1
ATOM 1590 C C . ALA A 1 211 ? 10.68 -23.672 -11.914 1 97.06 211 ALA A C 1
ATOM 1592 O O . ALA A 1 211 ? 10.836 -24.844 -11.602 1 97.06 211 ALA A O 1
ATOM 1593 N N . GLY A 1 212 ? 9.711 -23.312 -12.688 1 96.56 212 GLY A N 1
ATOM 1594 C CA . GLY A 1 212 ? 8.789 -24.266 -13.273 1 96.56 212 GLY A CA 1
ATOM 1595 C C . GLY A 1 212 ? 7.812 -24.844 -12.266 1 96.56 212 GLY A C 1
ATOM 1596 O O . GLY A 1 212 ? 7.41 -26.016 -12.375 1 96.56 212 GLY A O 1
ATOM 1597 N N . VAL A 1 213 ? 7.473 -24.078 -11.305 1 96.38 213 VAL A N 1
ATOM 1598 C CA . VAL A 1 213 ? 6.574 -24.531 -10.25 1 96.38 213 VAL A CA 1
ATOM 1599 C C . VAL A 1 213 ? 5.16 -24.688 -10.805 1 96.38 213 VAL A C 1
ATOM 1601 O O . VAL A 1 213 ? 4.688 -23.844 -11.562 1 96.38 213 VAL A O 1
ATOM 1604 N N . ASP A 1 214 ? 4.527 -25.797 -10.469 1 96.44 214 ASP A N 1
ATOM 1605 C CA . ASP A 1 214 ? 3.102 -25.969 -10.734 1 96.44 214 ASP A CA 1
ATOM 1606 C C . ASP A 1 214 ? 2.26 -25.141 -9.766 1 96.44 214 ASP A C 1
ATOM 1608 O O . ASP A 1 214 ? 2.102 -25.516 -8.602 1 96.44 214 ASP A O 1
ATOM 1612 N N . ARG A 1 215 ? 1.633 -24.156 -10.25 1 95.38 215 ARG A N 1
ATOM 1613 C CA . ARG A 1 215 ? 0.951 -23.156 -9.422 1 95.38 215 ARG A CA 1
ATOM 1614 C C . ARG A 1 215 ? -0.395 -23.688 -8.938 1 95.38 215 ARG A C 1
ATOM 1616 O O . ARG A 1 215 ? -1.064 -23.047 -8.125 1 95.38 215 ARG A O 1
ATOM 1623 N N . THR A 1 216 ? -0.796 -24.844 -9.391 1 94.75 216 THR A N 1
ATOM 1624 C CA . THR A 1 216 ? -2.086 -25.406 -9 1 94.75 216 THR A CA 1
ATOM 1625 C C . THR A 1 216 ? -1.918 -26.406 -7.859 1 94.75 216 THR A C 1
ATOM 1627 O O . THR A 1 216 ? -2.904 -26.875 -7.297 1 94.75 216 THR A O 1
ATOM 1630 N N . ASP A 1 217 ? -0.688 -26.688 -7.531 1 96.06 217 ASP A N 1
ATOM 1631 C CA . ASP A 1 217 ? -0.417 -27.75 -6.566 1 96.06 217 ASP A CA 1
ATOM 1632 C C . ASP A 1 217 ? 0.209 -27.188 -5.293 1 96.06 217 ASP A C 1
ATOM 1634 O O . ASP A 1 217 ? 1.21 -27.719 -4.801 1 96.06 217 ASP A O 1
ATOM 1638 N N . GLY A 1 218 ? -0.32 -26.172 -4.781 1 98.06 218 GLY A N 1
ATOM 1639 C CA . GLY A 1 218 ? 0.13 -25.5 -3.574 1 98.06 218 GLY A CA 1
ATOM 1640 C C . GLY A 1 218 ? -0.616 -24.203 -3.303 1 98.06 218 GLY A C 1
ATOM 1641 O O . GLY A 1 218 ? -1.783 -24.062 -3.672 1 98.06 218 GLY A O 1
ATOM 1642 N N . PHE A 1 219 ? 0.017 -23.391 -2.469 1 98.31 219 PHE A N 1
ATOM 1643 C CA . PHE A 1 219 ? -0.648 -22.141 -2.117 1 98.31 219 PHE A CA 1
ATOM 1644 C C . PHE A 1 219 ? 0.368 -21.094 -1.704 1 98.31 219 PHE A C 1
ATOM 1646 O O . PHE A 1 219 ? 1.529 -21.406 -1.437 1 98.31 219 PHE A O 1
ATOM 1653 N N . VAL A 1 220 ? -0.045 -19.844 -1.737 1 98.69 220 VAL A N 1
ATOM 1654 C CA . VAL A 1 220 ? 0.808 -18.719 -1.378 1 98.69 220 VAL A CA 1
ATOM 1655 C C . VAL A 1 220 ? 0.525 -18.297 0.061 1 98.69 220 VAL A C 1
ATOM 1657 O O . VAL A 1 220 ? -0.633 -18.234 0.481 1 98.69 220 VAL A O 1
ATOM 1660 N N . VAL A 1 221 ? 1.593 -18.031 0.779 1 98.19 221 VAL A N 1
ATOM 1661 C CA . VAL A 1 221 ? 1.515 -17.453 2.117 1 98.19 221 VAL A CA 1
ATOM 1662 C C . VAL A 1 221 ? 2.053 -16.031 2.096 1 98.19 221 VAL A C 1
ATOM 1664 O O . VAL A 1 221 ? 3.094 -15.758 1.493 1 98.19 221 VAL A O 1
ATOM 1667 N N . LEU A 1 222 ? 1.291 -15.172 2.742 1 97.5 222 LEU A N 1
ATOM 1668 C CA . LEU A 1 222 ? 1.627 -13.75 2.744 1 97.5 222 LEU A CA 1
ATOM 1669 C C . LEU A 1 222 ? 1.819 -13.234 4.168 1 97.5 222 LEU A C 1
ATOM 1671 O O . LEU A 1 222 ? 1.062 -13.602 5.07 1 97.5 222 LEU A O 1
ATOM 1675 N N . SER A 1 223 ? 2.822 -12.352 4.363 1 95.62 223 SER A N 1
ATOM 1676 C CA . SER A 1 223 ? 3.043 -11.742 5.668 1 95.62 223 SER A CA 1
ATOM 1677 C C . SER A 1 223 ? 2.168 -10.508 5.855 1 95.62 223 SER A C 1
ATOM 1679 O O . SER A 1 223 ? 2.145 -9.914 6.938 1 95.62 223 SER A O 1
ATOM 1681 N N . SER A 1 224 ? 1.421 -10.148 4.832 1 92.06 224 SER A N 1
ATOM 1682 C CA . SER A 1 224 ? 0.591 -8.945 4.848 1 92.06 224 SER A CA 1
ATOM 1683 C C . SER A 1 224 ? -0.892 -9.305 4.816 1 92.06 224 SER A C 1
ATOM 1685 O O . SER A 1 224 ? -1.254 -10.477 4.738 1 92.06 224 SER A O 1
ATOM 1687 N N . ARG A 1 225 ? -1.652 -8.219 4.973 1 89.19 225 ARG A N 1
ATOM 1688 C CA . ARG A 1 225 ? -3.072 -8.344 4.66 1 89.19 225 ARG A CA 1
ATOM 1689 C C . ARG A 1 225 ? -3.279 -8.648 3.18 1 89.19 225 ARG A C 1
ATOM 1691 O O . ARG A 1 225 ? -2.512 -8.188 2.332 1 89.19 225 ARG A O 1
ATOM 1698 N N . CYS A 1 226 ? -4.336 -9.359 2.924 1 91.62 226 CYS A N 1
ATOM 1699 C CA . CYS A 1 226 ? -4.68 -9.68 1.545 1 91.62 226 CYS A CA 1
ATOM 1700 C C . CYS A 1 226 ? -5.695 -8.695 0.988 1 91.62 226 CYS A C 1
ATOM 1702 O O . CYS A 1 226 ? -6.867 -8.719 1.369 1 91.62 226 CYS A O 1
ATOM 1704 N N . GLY A 1 227 ? -5.211 -7.879 0.075 1 88.62 227 GLY A N 1
ATOM 1705 C CA . GLY A 1 227 ? -6.105 -6.934 -0.574 1 88.62 227 GLY A CA 1
ATOM 1706 C C . GLY A 1 227 ? -6.578 -7.398 -1.938 1 88.62 227 GLY A C 1
ATOM 1707 O O . GLY A 1 227 ? -6.176 -8.461 -2.41 1 88.62 227 GLY A O 1
ATOM 1708 N N . PHE A 1 228 ? -7.383 -6.59 -2.543 1 85.69 228 PHE A N 1
ATOM 1709 C CA . PHE A 1 228 ? -8.023 -6.855 -3.824 1 85.69 228 PHE A CA 1
ATOM 1710 C C . PHE A 1 228 ? -6.984 -7.129 -4.906 1 85.69 228 PHE A C 1
ATOM 1712 O O . PHE A 1 228 ? -7.129 -8.062 -5.691 1 85.69 228 PHE A O 1
ATOM 1719 N N . GLU A 1 229 ? -5.945 -6.348 -4.871 1 88.62 229 GLU A N 1
ATOM 1720 C CA . GLU A 1 229 ? -4.934 -6.461 -5.918 1 88.62 229 GLU A CA 1
ATOM 1721 C C . GLU A 1 229 ? -4.145 -7.762 -5.789 1 88.62 229 GLU A C 1
ATOM 1723 O O . GLU A 1 229 ? -3.734 -8.352 -6.789 1 88.62 229 GLU A O 1
ATOM 1728 N N . LEU A 1 230 ? -3.926 -8.211 -4.578 1 94.12 230 LEU A N 1
ATOM 1729 C CA . LEU A 1 230 ? -3.209 -9.461 -4.379 1 94.12 230 LEU A CA 1
ATOM 1730 C C . LEU A 1 230 ? -4.027 -10.641 -4.891 1 94.12 230 LEU A C 1
ATOM 1732 O O . LEU A 1 230 ? -3.482 -11.57 -5.496 1 94.12 230 LEU A O 1
ATOM 1736 N N . VAL A 1 231 ? -5.352 -10.555 -4.703 1 94.5 231 VAL A N 1
ATOM 1737 C CA . VAL A 1 231 ? -6.246 -11.578 -5.223 1 94.5 231 VAL A CA 1
ATOM 1738 C C . VAL A 1 231 ? -6.211 -11.578 -6.746 1 94.5 231 VAL A C 1
ATOM 1740 O O . VAL A 1 231 ? -6.109 -12.633 -7.375 1 94.5 231 VAL A O 1
ATOM 1743 N N . GLN A 1 232 ? -6.219 -10.414 -7.301 1 93.44 232 GLN A N 1
ATOM 1744 C CA . GLN A 1 232 ? -6.195 -10.281 -8.75 1 93.44 232 GLN A CA 1
ATOM 1745 C C . GLN A 1 232 ? -4.91 -10.859 -9.336 1 93.44 232 GLN A C 1
ATOM 1747 O O . GLN A 1 232 ? -4.949 -11.609 -10.32 1 93.44 232 GLN A O 1
ATOM 1752 N N . LYS A 1 233 ? -3.793 -10.539 -8.711 1 94.19 233 LYS A N 1
ATOM 1753 C CA . LYS A 1 233 ? -2.5 -11.016 -9.195 1 94.19 233 LYS A CA 1
ATOM 1754 C C . LYS A 1 233 ? -2.402 -12.531 -9.102 1 94.19 233 LYS A C 1
ATOM 1756 O O . LYS A 1 233 ? -1.938 -13.188 -10.039 1 94.19 233 LYS A O 1
ATOM 1761 N N . ALA A 1 234 ? -2.855 -13.055 -8 1 97.06 234 ALA A N 1
ATOM 1762 C CA . ALA A 1 234 ? -2.805 -14.5 -7.801 1 97.06 234 ALA A CA 1
ATOM 1763 C C . ALA A 1 234 ? -3.689 -15.227 -8.812 1 97.06 234 ALA A C 1
ATOM 1765 O O . ALA A 1 234 ? -3.264 -16.203 -9.43 1 97.06 234 ALA A O 1
ATOM 1766 N N . ALA A 1 235 ? -4.879 -14.734 -9.016 1 95.88 235 ALA A N 1
ATOM 1767 C CA . ALA A 1 235 ? -5.816 -15.344 -9.953 1 95.88 235 ALA A CA 1
ATOM 1768 C C . ALA A 1 235 ? -5.277 -15.305 -11.375 1 95.88 235 ALA A C 1
ATOM 1770 O O . ALA A 1 235 ? -5.445 -16.266 -12.141 1 95.88 235 ALA A O 1
ATOM 1771 N N . ALA A 1 236 ? -4.633 -14.242 -11.703 1 94.25 236 ALA A N 1
ATOM 1772 C CA . ALA A 1 236 ? -4.105 -14.055 -13.055 1 94.25 236 ALA A CA 1
ATOM 1773 C C . ALA A 1 236 ? -3.121 -15.156 -13.422 1 94.25 236 ALA A C 1
ATOM 1775 O O . ALA A 1 236 ? -2.941 -15.477 -14.594 1 94.25 236 ALA A O 1
ATOM 1776 N N . VAL A 1 237 ? -2.508 -15.742 -12.375 1 96.69 237 VAL A N 1
ATOM 1777 C CA . VAL A 1 237 ? -1.488 -16.734 -12.672 1 96.69 237 VAL A CA 1
ATOM 1778 C C . VAL A 1 237 ? -1.957 -18.109 -12.203 1 96.69 237 VAL A C 1
ATOM 1780 O O . VAL A 1 237 ? -1.157 -19.047 -12.102 1 96.69 237 VAL A O 1
ATOM 1783 N N . GLY A 1 238 ? -3.148 -18.188 -11.812 1 96.69 238 GLY A N 1
ATOM 1784 C CA . GLY A 1 238 ? -3.762 -19.484 -11.617 1 96.69 238 GLY A CA 1
ATOM 1785 C C . GLY A 1 238 ? -3.662 -20 -10.188 1 96.69 238 GLY A C 1
ATOM 1786 O O . GLY A 1 238 ? -3.904 -21.172 -9.922 1 96.69 238 GLY A O 1
ATOM 1787 N N . ILE A 1 239 ? -3.285 -19.203 -9.273 1 97.56 239 ILE A N 1
ATOM 1788 C CA . ILE A 1 239 ? -3.18 -19.594 -7.875 1 97.56 239 ILE A CA 1
ATOM 1789 C C . ILE A 1 239 ? -4.566 -19.609 -7.238 1 97.56 239 ILE A C 1
ATOM 1791 O O . ILE A 1 239 ? -5.316 -18.641 -7.336 1 97.56 239 ILE A O 1
ATOM 1795 N N . GLY A 1 240 ? -4.871 -20.656 -6.492 1 97.88 240 GLY A N 1
ATOM 1796 C CA . GLY A 1 240 ? -6.242 -20.828 -6.035 1 97.88 240 GLY A CA 1
ATOM 1797 C C . GLY A 1 240 ? -6.391 -20.656 -4.535 1 97.88 240 GLY A C 1
ATOM 1798 O O . GLY A 1 240 ? -7.508 -20.672 -4.012 1 97.88 240 GLY A O 1
ATOM 1799 N N . LEU A 1 241 ? -5.312 -20.484 -3.82 1 98 241 LEU A N 1
ATOM 1800 C CA . LEU A 1 241 ? -5.387 -20.344 -2.369 1 98 241 LEU A CA 1
ATOM 1801 C C . LEU A 1 241 ? -4.34 -19.344 -1.869 1 98 241 LEU A C 1
ATOM 1803 O O . LEU A 1 241 ? -3.146 -19.516 -2.139 1 98 241 LEU A O 1
ATOM 1807 N N . LEU A 1 242 ? -4.789 -18.312 -1.177 1 97.94 242 LEU A N 1
ATOM 1808 C CA . LEU A 1 242 ? -3.941 -17.344 -0.48 1 97.94 242 LEU A CA 1
ATOM 1809 C C . LEU A 1 242 ? -4.141 -17.438 1.029 1 97.94 242 LEU A C 1
ATOM 1811 O O . LEU A 1 242 ? -5.277 -17.422 1.513 1 97.94 242 LEU A O 1
ATOM 1815 N N . ALA A 1 243 ? -3.08 -17.562 1.756 1 97.19 243 ALA A N 1
ATOM 1816 C CA . ALA A 1 243 ? -3.086 -17.516 3.215 1 97.19 243 ALA A CA 1
ATOM 1817 C C . ALA A 1 243 ? -2.32 -16.312 3.729 1 97.19 243 ALA A C 1
ATOM 1819 O O . ALA A 1 243 ? -1.166 -16.094 3.355 1 97.19 243 ALA A O 1
ATOM 1820 N N . SER A 1 244 ? -2.979 -15.539 4.523 1 95.31 244 SER A N 1
ATOM 1821 C CA . SER A 1 244 ? -2.357 -14.297 4.977 1 95.31 244 SER A CA 1
ATOM 1822 C C . SER A 1 244 ? -2.348 -14.211 6.5 1 95.31 244 SER A C 1
ATOM 1824 O O . SER A 1 244 ? -3.154 -14.852 7.172 1 95.31 244 SER A O 1
ATOM 1826 N N . VAL A 1 245 ? -1.455 -13.383 7.031 1 90.69 245 VAL A N 1
ATOM 1827 C CA . VAL A 1 245 ? -1.29 -13.234 8.469 1 90.69 245 VAL A CA 1
ATOM 1828 C C . VAL A 1 245 ? -2.402 -12.344 9.031 1 90.69 245 VAL A C 1
ATOM 1830 O O . VAL A 1 245 ? -2.764 -12.453 10.203 1 90.69 245 VAL A O 1
ATOM 1833 N N . SER A 1 246 ? -2.971 -11.461 8.188 1 88.25 246 SER A N 1
ATOM 1834 C CA . SER A 1 246 ? -4.051 -10.578 8.617 1 88.25 246 SER A CA 1
ATOM 1835 C C . SER A 1 246 ? -5.281 -10.742 7.727 1 88.25 246 SER A C 1
ATOM 1837 O O . SER A 1 246 ? -5.172 -11.18 6.582 1 88.25 246 SER A O 1
ATOM 1839 N N . ALA A 1 247 ? -6.402 -10.367 8.258 1 87.75 247 ALA A N 1
ATOM 1840 C CA . ALA A 1 247 ? -7.68 -10.578 7.582 1 87.75 247 ALA A CA 1
ATOM 1841 C C . ALA A 1 247 ? -7.746 -9.781 6.281 1 87.75 247 ALA A C 1
ATOM 1843 O O . ALA A 1 247 ? -7.277 -8.641 6.215 1 87.75 247 ALA A O 1
ATOM 1844 N N . PRO A 1 248 ? -8.367 -10.398 5.293 1 92.12 248 PRO A N 1
ATOM 1845 C CA . PRO A 1 248 ? -8.594 -9.672 4.043 1 92.12 248 PRO A CA 1
ATOM 1846 C C . PRO A 1 248 ? -9.711 -8.633 4.16 1 92.12 248 PRO A C 1
ATOM 1848 O O . PRO A 1 248 ? -10.414 -8.594 5.176 1 92.12 248 PRO A O 1
ATOM 1851 N N . THR A 1 249 ? -9.789 -7.797 3.16 1 90.81 249 THR A N 1
ATOM 1852 C CA . THR A 1 249 ? -10.906 -6.867 3.084 1 90.81 249 THR A CA 1
ATOM 1853 C C . THR A 1 249 ? -12.141 -7.551 2.5 1 90.81 249 THR A C 1
ATOM 1855 O O . THR A 1 249 ? -12.039 -8.633 1.921 1 90.81 249 THR A O 1
ATOM 1858 N N . THR A 1 250 ? -13.258 -6.883 2.65 1 90.94 250 THR A N 1
ATOM 1859 C CA . THR A 1 250 ? -14.492 -7.41 2.084 1 90.94 250 THR A CA 1
ATOM 1860 C C . THR A 1 250 ? -14.398 -7.488 0.563 1 90.94 250 THR A C 1
ATOM 1862 O O . THR A 1 250 ? -14.867 -8.453 -0.043 1 90.94 250 THR A O 1
ATOM 1865 N N . MET A 1 251 ? -13.812 -6.551 -0.002 1 88.62 251 MET A N 1
ATOM 1866 C CA . MET A 1 251 ? -13.672 -6.551 -1.455 1 88.62 251 MET A CA 1
ATOM 1867 C C . MET A 1 251 ? -12.789 -7.699 -1.919 1 88.62 251 MET A C 1
ATOM 1869 O O . MET A 1 251 ? -13.094 -8.367 -2.912 1 88.62 251 MET A O 1
ATOM 1873 N N . ALA A 1 252 ? -11.719 -7.887 -1.194 1 91.25 252 ALA A N 1
ATOM 1874 C CA . ALA A 1 252 ? -10.828 -8.992 -1.529 1 91.25 252 ALA A CA 1
ATOM 1875 C C . ALA A 1 252 ? -11.555 -10.336 -1.444 1 91.25 252 ALA A C 1
ATOM 1877 O O . ALA A 1 252 ? -11.43 -11.172 -2.338 1 91.25 252 ALA A O 1
ATOM 1878 N N . LEU A 1 253 ? -12.32 -10.523 -0.398 1 93.5 253 LEU A N 1
ATOM 1879 C CA . LEU A 1 253 ? -13.055 -11.766 -0.205 1 93.5 253 LEU A CA 1
ATOM 1880 C C . LEU A 1 253 ? -14.086 -11.969 -1.309 1 93.5 253 LEU A C 1
ATOM 1882 O O . LEU A 1 253 ? -14.219 -13.062 -1.851 1 93.5 253 LEU A O 1
ATOM 1886 N N . SER A 1 254 ? -14.805 -10.906 -1.617 1 91.62 254 SER A N 1
ATOM 1887 C CA . SER A 1 254 ? -15.805 -10.969 -2.68 1 91.62 254 SER A CA 1
ATOM 1888 C C . SER A 1 254 ? -15.164 -11.352 -4.012 1 91.62 254 SER A C 1
ATOM 1890 O O . SER A 1 254 ? -15.688 -12.203 -4.73 1 91.62 254 SER A O 1
ATOM 1892 N N . MET A 1 255 ? -14.078 -10.789 -4.285 1 91.75 255 MET A N 1
ATOM 1893 C CA . MET A 1 255 ? -13.375 -11.078 -5.531 1 91.75 255 MET A CA 1
ATOM 1894 C C . MET A 1 255 ? -12.867 -12.516 -5.547 1 91.75 255 MET A C 1
ATOM 1896 O O . MET A 1 255 ? -12.953 -13.195 -6.57 1 91.75 255 MET A O 1
ATOM 1900 N N . ALA A 1 256 ? -12.32 -12.93 -4.449 1 94.5 256 ALA A N 1
ATOM 1901 C CA . ALA A 1 256 ? -11.828 -14.305 -4.34 1 94.5 256 ALA A CA 1
ATOM 1902 C C . ALA A 1 256 ? -12.945 -15.312 -4.586 1 94.5 256 ALA A C 1
ATOM 1904 O O . ALA A 1 256 ? -12.766 -16.281 -5.328 1 94.5 256 ALA A O 1
ATOM 1905 N N . ARG A 1 257 ? -14.055 -15.055 -4.012 1 93.38 257 ARG A N 1
ATOM 1906 C CA . ARG A 1 257 ? -15.219 -15.914 -4.191 1 93.38 257 ARG A CA 1
ATOM 1907 C C . ARG A 1 257 ? -15.617 -15.992 -5.66 1 93.38 257 ARG A C 1
ATOM 1909 O O . ARG A 1 257 ? -15.859 -17.078 -6.184 1 93.38 257 ARG A O 1
ATOM 1916 N N . GLN A 1 258 ? -15.617 -14.891 -6.277 1 92.31 258 GLN A N 1
ATOM 1917 C CA . GLN A 1 258 ? -15.992 -14.836 -7.688 1 92.31 258 GLN A CA 1
ATOM 1918 C C . GLN A 1 258 ? -15.008 -15.617 -8.555 1 92.31 258 GLN A C 1
ATOM 1920 O O . GLN A 1 258 ? -15.398 -16.234 -9.547 1 92.31 258 GLN A O 1
ATOM 1925 N N . ALA A 1 259 ? -13.781 -15.617 -8.148 1 94.12 259 ALA A N 1
ATOM 1926 C CA . ALA A 1 259 ? -12.734 -16.281 -8.93 1 94.12 259 ALA A CA 1
ATOM 1927 C C . ALA A 1 259 ? -12.641 -17.75 -8.586 1 94.12 259 ALA A C 1
ATOM 1929 O O . ALA A 1 259 ? -11.977 -18.531 -9.281 1 94.12 259 ALA A O 1
ATOM 1930 N N . GLY A 1 260 ? -13.258 -18.156 -7.48 1 95.94 260 GLY A N 1
ATOM 1931 C CA . GLY A 1 260 ? -13.117 -19.516 -6.996 1 95.94 260 GLY A CA 1
ATOM 1932 C C . GLY A 1 260 ? -11.867 -19.734 -6.16 1 95.94 260 GLY A C 1
ATOM 1933 O O . GLY A 1 260 ? -11.375 -20.859 -6.047 1 95.94 260 GLY A O 1
ATOM 1934 N N . MET A 1 261 ? -11.352 -18.688 -5.648 1 96.5 261 MET A N 1
ATOM 1935 C CA . MET A 1 261 ? -10.148 -18.719 -4.824 1 96.5 261 MET A CA 1
ATOM 1936 C C . MET A 1 261 ? -10.5 -18.828 -3.348 1 96.5 261 MET A C 1
ATOM 1938 O O . MET A 1 261 ? -11.453 -18.203 -2.881 1 96.5 261 MET A O 1
ATOM 1942 N N . SER A 1 262 ? -9.734 -19.625 -2.619 1 96.25 262 SER A N 1
ATOM 1943 C CA . SER A 1 262 ? -9.883 -19.703 -1.171 1 96.25 262 SER A CA 1
ATOM 1944 C C . SER A 1 262 ? -8.938 -18.734 -0.465 1 96.25 262 SER A C 1
ATOM 1946 O O . SER A 1 262 ? -7.781 -18.578 -0.871 1 96.25 262 SER A O 1
ATOM 1948 N N . LEU A 1 263 ? -9.477 -18.109 0.578 1 95.69 263 LEU A N 1
ATOM 1949 C CA . LEU A 1 263 ? -8.664 -17.25 1.44 1 95.69 263 LEU A CA 1
ATOM 1950 C C . LEU A 1 263 ? -8.594 -17.812 2.854 1 95.69 263 LEU A C 1
ATOM 1952 O O . LEU A 1 263 ? -9.617 -18.172 3.436 1 95.69 263 LEU A O 1
ATOM 1956 N N . ALA A 1 264 ? -7.406 -17.922 3.367 1 94.12 264 ALA A N 1
ATOM 1957 C CA . ALA A 1 264 ? -7.184 -18.328 4.75 1 94.12 264 ALA A CA 1
ATOM 1958 C C . ALA A 1 264 ? -6.418 -17.266 5.527 1 94.12 264 ALA A C 1
ATOM 1960 O O . ALA A 1 264 ? -5.637 -16.5 4.945 1 94.12 264 ALA A O 1
ATOM 1961 N N . VAL A 1 265 ? -6.691 -17.203 6.805 1 91.5 265 VAL A N 1
ATOM 1962 C CA . VAL A 1 265 ? -6.059 -16.188 7.637 1 91.5 265 VAL A CA 1
ATOM 1963 C C . VAL A 1 265 ? -5.559 -16.812 8.938 1 91.5 265 VAL A C 1
ATOM 1965 O O . VAL A 1 265 ? -6.203 -17.719 9.492 1 91.5 265 VAL A O 1
ATOM 1968 N N . SER A 1 266 ? -4.469 -16.266 9.312 1 88.19 266 SER A N 1
ATOM 1969 C CA . SER A 1 266 ? -3.93 -16.688 10.602 1 88.19 266 SER A CA 1
ATOM 1970 C C . SER A 1 266 ? -4.773 -16.172 11.758 1 88.19 266 SER A C 1
ATOM 1972 O O . SER A 1 266 ? -5.273 -15.039 11.711 1 88.19 266 SER A O 1
ATOM 1974 N N . ALA A 1 267 ? -4.953 -16.953 12.719 1 80.06 267 ALA A N 1
ATOM 1975 C CA . ALA A 1 267 ? -5.656 -16.578 13.938 1 80.06 267 ALA A CA 1
ATOM 1976 C C . ALA A 1 267 ? -4.82 -16.906 15.172 1 80.06 267 ALA A C 1
ATOM 1978 O O . ALA A 1 267 ? -3.783 -17.562 15.07 1 80.06 267 ALA A O 1
ATOM 1979 N N . GLN A 1 268 ? -5.238 -16.281 16.234 1 75.75 268 GLN A N 1
ATOM 1980 C CA . GLN A 1 268 ? -4.523 -16.484 17.484 1 75.75 268 GLN A CA 1
ATOM 1981 C C . GLN A 1 268 ? -4.41 -17.969 17.812 1 75.75 268 GLN A C 1
ATOM 1983 O O . GLN A 1 268 ? -5.32 -18.734 17.531 1 75.75 268 GLN A O 1
ATOM 1988 N N . GLY A 1 269 ? -3.256 -18.312 18.391 1 70.38 269 GLY A N 1
ATOM 1989 C CA . GLY A 1 269 ? -3.051 -19.672 18.875 1 70.38 269 GLY A CA 1
ATOM 1990 C C . GLY A 1 269 ? -2.756 -20.656 17.766 1 70.38 269 GLY A C 1
ATOM 1991 O O . GLY A 1 269 ? -3.23 -21.781 17.781 1 70.38 269 GLY A O 1
ATOM 1992 N N . SER A 1 270 ? -2.189 -20.203 16.75 1 75.06 270 SER A N 1
ATOM 1993 C CA . SER A 1 270 ? -1.798 -21.016 15.609 1 75.06 270 SER A CA 1
ATOM 1994 C C . SER A 1 270 ? -3.02 -21.562 14.875 1 75.06 270 SER A C 1
ATOM 1996 O O . SER A 1 270 ? -2.986 -22.672 14.336 1 75.06 270 SER A O 1
ATOM 1998 N N . ALA A 1 271 ? -4.055 -20.938 15.023 1 79.69 271 ALA A N 1
ATOM 1999 C CA . ALA A 1 271 ? -5.273 -21.297 14.297 1 79.69 271 ALA A CA 1
ATOM 2000 C C . ALA A 1 271 ? -5.324 -20.609 12.938 1 79.69 271 ALA A C 1
ATOM 2002 O O . ALA A 1 271 ? -4.605 -19.641 12.695 1 79.69 271 ALA A O 1
ATOM 2003 N N . VAL A 1 272 ? -6.035 -21.344 12.086 1 86.19 272 VAL A N 1
ATOM 2004 C CA . VAL A 1 272 ? -6.289 -20.781 10.766 1 86.19 272 VAL A CA 1
ATOM 2005 C C . VAL A 1 272 ? -7.793 -20.719 10.508 1 86.19 272 VAL A C 1
ATOM 2007 O O . VAL A 1 272 ? -8.531 -21.625 10.891 1 86.19 272 VAL A O 1
ATOM 2010 N N . VAL A 1 273 ? -8.172 -19.656 9.953 1 83 273 VAL A N 1
ATOM 2011 C CA . VAL A 1 273 ? -9.562 -19.5 9.555 1 83 273 VAL A CA 1
ATOM 2012 C C . VAL A 1 273 ? -9.664 -19.484 8.031 1 83 273 VAL A C 1
ATOM 2014 O O . VAL A 1 273 ? -9.008 -18.688 7.367 1 83 273 VAL A O 1
ATOM 2017 N N . VAL A 1 274 ? -10.375 -20.422 7.578 1 88.31 274 VAL A N 1
ATOM 2018 C CA . VAL A 1 274 ? -10.68 -20.422 6.152 1 88.31 274 VAL A CA 1
ATOM 2019 C C . VAL A 1 274 ? -12 -19.688 5.91 1 88.31 274 VAL A C 1
ATOM 2021 O O . VAL A 1 274 ? -13.047 -20.078 6.434 1 88.31 274 VAL A O 1
ATOM 2024 N N . LEU A 1 275 ? -11.883 -18.672 5.164 1 86.62 275 LEU A N 1
ATOM 2025 C CA . LEU A 1 275 ? -13.047 -17.828 4.957 1 86.62 275 LEU A CA 1
ATOM 2026 C C . LEU A 1 275 ? -13.938 -18.391 3.857 1 86.62 275 LEU A C 1
ATOM 2028 O O . LEU A 1 275 ? -13.445 -18.984 2.896 1 86.62 275 LEU A O 1
ATOM 2032 N N . GLU A 1 276 ? -15.227 -18.266 4.035 1 76.25 276 GLU A N 1
ATOM 2033 C CA . GLU A 1 276 ? -16.203 -18.812 3.111 1 76.25 276 GLU A CA 1
ATOM 2034 C C . GLU A 1 276 ? -16.797 -17.719 2.221 1 76.25 276 GLU A C 1
ATOM 2036 O O . GLU A 1 276 ? -16.922 -16.562 2.639 1 76.25 276 GLU A O 1
ATOM 2041 N N . MET B 1 1 ? -60.562 24.75 10.758 1 30.19 1 MET B N 1
ATOM 2042 C CA . MET B 1 1 ? -59.844 23.719 10.023 1 30.19 1 MET B CA 1
ATOM 2043 C C . MET B 1 1 ? -58.344 23.969 10.086 1 30.19 1 MET B C 1
ATOM 2045 O O . MET B 1 1 ? -57.844 24.891 9.445 1 30.19 1 MET B O 1
ATOM 2049 N N . SER B 1 2 ? -57.688 23.891 11.219 1 30.91 2 SER B N 1
ATOM 2050 C CA . SER B 1 2 ? -56.375 24.281 11.688 1 30.91 2 SER B CA 1
ATOM 2051 C C . SER B 1 2 ? -55.281 23.484 10.984 1 30.91 2 SER B C 1
ATOM 2053 O O . SER B 1 2 ? -55.312 22.25 10.969 1 30.91 2 SER B O 1
ATOM 2055 N N . THR B 1 3 ? -54.719 24.047 9.859 1 34.53 3 THR B N 1
ATOM 2056 C CA . THR B 1 3 ? -53.75 23.516 8.93 1 34.53 3 THR B CA 1
ATOM 2057 C C . THR B 1 3 ? -52.469 23.141 9.648 1 34.53 3 THR B C 1
ATOM 2059 O O . THR B 1 3 ? -51.812 24 10.258 1 34.53 3 THR B O 1
ATOM 2062 N N . ARG B 1 4 ? -52.438 21.938 10.242 1 38.16 4 ARG B N 1
ATOM 2063 C CA . ARG B 1 4 ? -51.25 21.438 10.945 1 38.16 4 ARG B CA 1
ATOM 2064 C C . ARG B 1 4 ? -50 21.594 10.078 1 38.16 4 ARG B C 1
ATOM 2066 O O . ARG B 1 4 ? -49.969 21.125 8.938 1 38.16 4 ARG B O 1
ATOM 2073 N N . PRO B 1 5 ? -49.125 22.562 10.484 1 34.03 5 PRO B N 1
ATOM 2074 C CA . PRO B 1 5 ? -47.938 22.812 9.648 1 34.03 5 PRO B CA 1
ATOM 2075 C C . PRO B 1 5 ? -47.125 21.547 9.391 1 34.03 5 PRO B C 1
ATOM 2077 O O . PRO B 1 5 ? -47.031 20.688 10.266 1 34.03 5 PRO B O 1
ATOM 2080 N N . VAL B 1 6 ? -47.094 20.984 8.164 1 40.31 6 VAL B N 1
ATOM 2081 C CA . VAL B 1 6 ? -46.312 19.859 7.688 1 40.31 6 VAL B CA 1
ATOM 2082 C C . VAL B 1 6 ? -44.844 20.047 8.102 1 40.31 6 VAL B C 1
ATOM 2084 O O . VAL B 1 6 ? -44.281 21.109 7.891 1 40.31 6 VAL B O 1
ATOM 2087 N N . PRO B 1 7 ? -44.438 19.219 9.125 1 34.81 7 PRO B N 1
ATOM 2088 C CA . PRO B 1 7 ? -43.062 19.391 9.594 1 34.81 7 PRO B CA 1
ATOM 2089 C C . PRO B 1 7 ? -42.062 19.453 8.445 1 34.81 7 PRO B C 1
ATOM 2091 O O . PRO B 1 7 ? -42.281 18.891 7.379 1 34.81 7 PRO B O 1
ATOM 2094 N N . ASP B 1 8 ? -41.312 20.547 8.391 1 33.97 8 ASP B N 1
ATOM 2095 C CA . ASP B 1 8 ? -40.312 20.812 7.352 1 33.97 8 ASP B CA 1
ATOM 2096 C C . ASP B 1 8 ? -39.375 19.625 7.203 1 33.97 8 ASP B C 1
ATOM 2098 O O . ASP B 1 8 ? -38.75 19.188 8.18 1 33.97 8 ASP B O 1
ATOM 2102 N N . PRO B 1 9 ? -39.594 18.703 6.258 1 35.22 9 PRO B N 1
ATOM 2103 C CA . PRO B 1 9 ? -38.812 17.484 6.004 1 35.22 9 PRO B CA 1
ATOM 2104 C C . PRO B 1 9 ? -37.312 17.734 5.988 1 35.22 9 PRO B C 1
ATOM 2106 O O . PRO B 1 9 ? -36.5 16.797 5.898 1 35.22 9 PRO B O 1
ATOM 2109 N N . ASP B 1 10 ? -36.906 18.984 5.836 1 34.34 10 ASP B N 1
ATOM 2110 C CA . ASP B 1 10 ? -35.5 19.344 5.574 1 34.34 10 ASP B CA 1
ATOM 2111 C C . ASP B 1 10 ? -34.625 19.141 6.82 1 34.34 10 ASP B C 1
ATOM 2113 O O . ASP B 1 10 ? -33.438 19.391 6.789 1 34.34 10 ASP B O 1
ATOM 2117 N N . GLN B 1 11 ? -35.062 19.344 7.977 1 28.5 11 GLN B N 1
ATOM 2118 C CA . GLN B 1 11 ? -34.188 19.328 9.156 1 28.5 11 GLN B CA 1
ATOM 2119 C C . GLN B 1 11 ? -33.844 17.906 9.562 1 28.5 11 GLN B C 1
ATOM 2121 O O . GLN B 1 11 ? -34.406 17.375 10.539 1 28.5 11 GLN B O 1
ATOM 2126 N N . ALA B 1 12 ? -33.719 17.031 8.703 1 32.91 12 ALA B N 1
ATOM 2127 C CA . ALA B 1 12 ? -33.25 15.805 9.328 1 32.91 12 ALA B CA 1
ATOM 2128 C C . ALA B 1 12 ? -32.062 16.094 10.242 1 32.91 12 ALA B C 1
ATOM 2130 O O . ALA B 1 12 ? -31.141 16.828 9.875 1 32.91 12 ALA B O 1
ATOM 2131 N N . PRO B 1 13 ? -32.125 15.906 11.562 1 31.19 13 PRO B N 1
ATOM 2132 C CA . PRO B 1 13 ? -30.953 16.188 12.414 1 31.19 13 PRO B CA 1
ATOM 2133 C C . PRO B 1 13 ? -29.641 15.664 11.82 1 31.19 13 PRO B C 1
ATOM 2135 O O . PRO B 1 13 ? -29.656 14.672 11.086 1 31.19 13 PRO B O 1
ATOM 2138 N N . ALA B 1 14 ? -28.625 16.5 11.648 1 31.84 14 ALA B N 1
ATOM 2139 C CA . ALA B 1 14 ? -27.266 16.031 11.391 1 31.84 14 ALA B CA 1
ATOM 2140 C C . ALA B 1 14 ? -26.922 14.828 12.266 1 31.84 14 ALA B C 1
ATOM 2142 O O . ALA B 1 14 ? -26.812 14.961 13.492 1 31.84 14 ALA B O 1
ATOM 2143 N N . ALA B 1 15 ? -27.547 13.695 12.102 1 33.53 15 ALA B N 1
ATOM 2144 C CA . ALA B 1 15 ? -27.219 12.516 12.898 1 33.53 15 ALA B CA 1
ATOM 2145 C C . ALA B 1 15 ? -25.766 12.539 13.344 1 33.53 15 ALA B C 1
ATOM 2147 O O . ALA B 1 15 ? -24.859 12.75 12.531 1 33.53 15 ALA B O 1
ATOM 2148 N N . GLU B 1 16 ? -25.312 12.961 14.453 1 34.94 16 GLU B N 1
ATOM 2149 C CA . GLU B 1 16 ? -24.016 12.867 15.141 1 34.94 16 GLU B CA 1
ATOM 2150 C C . GLU B 1 16 ? -23.281 11.586 14.758 1 34.94 16 GLU B C 1
ATOM 2152 O O . GLU B 1 16 ? -23.625 10.508 15.25 1 34.94 16 GLU B O 1
ATOM 2157 N N . ALA B 1 17 ? -23.047 11.242 13.617 1 37.12 17 ALA B N 1
ATOM 2158 C CA . ALA B 1 17 ? -22.656 9.938 13.078 1 37.12 17 ALA B CA 1
ATOM 2159 C C . ALA B 1 17 ? -21.344 9.453 13.688 1 37.12 17 ALA B C 1
ATOM 2161 O O . ALA B 1 17 ? -20.312 10.117 13.562 1 37.12 17 ALA B O 1
ATOM 2162 N N . GLY B 1 18 ? -21.25 9.031 14.891 1 43.25 18 GLY B N 1
ATOM 2163 C CA . GLY B 1 18 ? -20.094 8.344 15.445 1 43.25 18 GLY B CA 1
ATOM 2164 C C . GLY B 1 18 ? -19.25 7.637 14.398 1 43.25 18 GLY B C 1
ATOM 2165 O O . GLY B 1 18 ? -19.672 7.527 13.242 1 43.25 18 GLY B O 1
ATOM 2166 N N . PRO B 1 19 ? -17.891 7.449 14.711 1 53 19 PRO B N 1
ATOM 2167 C CA . PRO B 1 19 ? -17.031 6.809 13.711 1 53 19 PRO B CA 1
ATOM 2168 C C . PRO B 1 19 ? -17.656 5.559 13.102 1 53 19 PRO B C 1
ATOM 2170 O O . PRO B 1 19 ? -18.25 4.742 13.828 1 53 19 PRO B O 1
ATOM 2173 N N . ARG B 1 20 ? -18.172 5.656 11.992 1 64.31 20 ARG B N 1
ATOM 2174 C CA . ARG B 1 20 ? -18.797 4.543 11.281 1 64.31 20 ARG B CA 1
ATOM 2175 C C . ARG B 1 20 ? -17.953 3.285 11.367 1 64.31 20 ARG B C 1
ATOM 2177 O O . ARG B 1 20 ? -16.734 3.342 11.18 1 64.31 20 ARG B O 1
ATOM 2184 N N . ASP B 1 21 ? -18.484 2.301 12.047 1 77.12 21 ASP B N 1
ATOM 2185 C CA . ASP B 1 21 ? -17.891 0.967 12.062 1 77.12 21 ASP B CA 1
ATOM 2186 C C . ASP B 1 21 ? -17.828 0.377 10.656 1 77.12 21 ASP B C 1
ATOM 2188 O O . ASP B 1 21 ? -18.875 0.091 10.047 1 77.12 21 ASP B O 1
ATOM 2192 N N . CYS B 1 22 ? -16.781 0.437 10.008 1 87.19 22 CYS B N 1
ATOM 2193 C CA . CYS B 1 22 ? -16.609 -0.08 8.656 1 87.19 22 CYS B CA 1
ATOM 2194 C C . CYS B 1 22 ? -16.094 -1.517 8.688 1 87.19 22 CYS B C 1
ATOM 2196 O O . CYS B 1 22 ? -15.133 -1.854 7.992 1 87.19 22 CYS B O 1
ATOM 2198 N N . SER B 1 23 ? -16.781 -2.367 9.5 1 87.69 23 SER B N 1
ATOM 2199 C CA . SER B 1 23 ? -16.469 -3.789 9.555 1 87.69 23 SER B CA 1
ATOM 2200 C C . SER B 1 23 ? -17.688 -4.641 9.203 1 87.69 23 SER B C 1
ATOM 2202 O O . SER B 1 23 ? -18.812 -4.266 9.5 1 87.69 23 SER B O 1
ATOM 2204 N N . VAL B 1 24 ? -17.469 -5.699 8.531 1 86.44 24 VAL B N 1
ATOM 2205 C CA . VAL B 1 24 ? -18.531 -6.641 8.148 1 86.44 24 VAL B CA 1
ATOM 2206 C C . VAL B 1 24 ? -18.219 -8.016 8.734 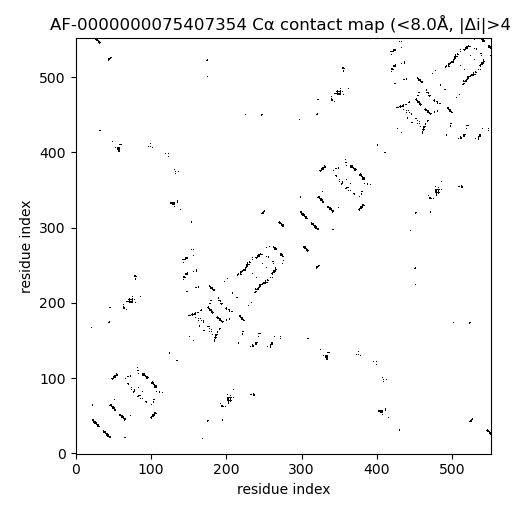1 86.44 24 VAL B C 1
ATOM 2208 O O . VAL B 1 24 ? -17.094 -8.508 8.633 1 86.44 24 VAL B O 1
ATOM 2211 N N . SER B 1 25 ? -19.203 -8.57 9.312 1 86.75 25 SER B N 1
ATOM 2212 C CA . SER B 1 25 ? -19.031 -9.914 9.859 1 86.75 25 SER B CA 1
ATOM 2213 C C . SER B 1 25 ? -19.141 -10.969 8.766 1 86.75 25 SER B C 1
ATOM 2215 O O . SER B 1 25 ? -20.062 -10.938 7.945 1 86.75 25 SER B O 1
ATOM 2217 N N . VAL B 1 26 ? -18.172 -11.836 8.781 1 86.81 26 VAL B N 1
ATOM 2218 C CA . VAL B 1 26 ? -18.172 -12.93 7.82 1 86.81 26 VAL B CA 1
ATOM 2219 C C . VAL B 1 26 ? -17.938 -14.258 8.547 1 86.81 26 VAL B C 1
ATOM 2221 O O . VAL B 1 26 ? -17.25 -14.305 9.57 1 86.81 26 VAL B O 1
ATOM 2224 N N . ARG B 1 27 ? -18.484 -15.258 7.945 1 84.94 27 ARG B N 1
ATOM 2225 C CA . ARG B 1 27 ? -18.328 -16.578 8.539 1 84.94 27 ARG B CA 1
ATOM 2226 C C . ARG B 1 27 ? -17.062 -17.266 8.039 1 84.94 27 ARG B C 1
ATOM 2228 O O . ARG B 1 27 ? -16.625 -17.031 6.906 1 84.94 27 ARG B O 1
ATOM 2235 N N . GLY B 1 28 ? -16.438 -17.906 8.945 1 85.75 28 GLY B N 1
ATOM 2236 C CA . GLY B 1 28 ? -15.297 -18.734 8.617 1 85.75 28 GLY B CA 1
ATOM 2237 C C . GLY B 1 28 ? -15.203 -19.984 9.469 1 85.75 28 GLY B C 1
ATOM 2238 O O . GLY B 1 28 ? -16.016 -20.188 10.367 1 85.75 28 GLY B O 1
ATOM 2239 N N . THR B 1 29 ? -14.398 -20.875 8.992 1 85.44 29 THR B N 1
ATOM 2240 C CA . THR B 1 29 ? -14.133 -22.078 9.766 1 85.44 29 THR B CA 1
ATOM 2241 C C . THR B 1 29 ? -12.742 -22.031 10.383 1 85.44 29 THR B C 1
ATOM 2243 O O . THR B 1 29 ? -11.742 -21.922 9.672 1 85.44 29 THR B O 1
ATOM 2246 N N . SER B 1 30 ? -12.719 -22.047 11.648 1 84.19 30 SER B N 1
ATOM 2247 C CA . SER B 1 30 ? -11.469 -22 12.398 1 84.19 30 SER B CA 1
ATOM 2248 C C . SER B 1 30 ? -10.922 -23.406 12.641 1 84.19 30 SER B C 1
ATOM 2250 O O . SER B 1 30 ? -11.664 -24.312 12.992 1 84.19 30 SER B O 1
ATOM 2252 N N . HIS B 1 31 ? -9.711 -23.5 12.312 1 85.25 31 HIS B N 1
ATOM 2253 C CA . HIS B 1 31 ? -9.016 -24.766 12.523 1 85.25 31 HIS B CA 1
ATOM 2254 C C . HIS B 1 31 ? -7.832 -24.609 13.469 1 85.25 31 HIS B C 1
ATOM 2256 O O . HIS B 1 31 ? -6.93 -23.797 13.203 1 85.25 31 HIS B O 1
ATOM 2262 N N . ARG B 1 32 ? -7.965 -25.156 14.586 1 78.25 32 ARG B N 1
ATOM 2263 C CA . ARG B 1 32 ? -6.875 -25.172 15.555 1 78.25 32 ARG B CA 1
ATOM 2264 C C . ARG B 1 32 ? -6.215 -26.547 15.617 1 78.25 32 ARG B C 1
ATOM 2266 O O . ARG B 1 32 ? -6.848 -27.562 15.297 1 78.25 32 ARG B O 1
ATOM 2273 N N . THR B 1 33 ? -4.906 -26.422 15.93 1 65.19 33 THR B N 1
ATOM 2274 C CA . THR B 1 33 ? -4.254 -27.719 16.094 1 65.19 33 THR B CA 1
ATOM 2275 C C . THR B 1 33 ? -5.012 -28.578 17.109 1 65.19 33 THR B C 1
ATOM 2277 O O . THR B 1 33 ? -5.277 -28.141 18.234 1 65.19 33 THR B O 1
ATOM 2280 N N . LEU B 1 34 ? -5.383 -29.766 16.594 1 60 34 LEU B N 1
ATOM 2281 C CA . LEU B 1 34 ? -5.945 -30.828 17.438 1 60 34 LEU B CA 1
ATOM 2282 C C . LEU B 1 34 ? -7.375 -30.484 17.844 1 60 34 LEU B C 1
ATOM 2284 O O . LEU B 1 34 ? -7.898 -31.062 18.812 1 60 34 LEU B O 1
ATOM 2288 N N . SER B 1 35 ? -7.809 -29.406 17.297 1 67.25 35 SER B N 1
ATOM 2289 C CA . SER B 1 35 ? -9.188 -29.125 17.703 1 67.25 35 SER B CA 1
ATOM 2290 C C . SER B 1 35 ? -10.141 -29.281 16.516 1 67.25 35 SER B C 1
ATOM 2292 O O . SER B 1 35 ? -9.703 -29.406 15.375 1 67.25 35 SER B O 1
ATOM 2294 N N . VAL B 1 36 ? -11.359 -29.469 16.922 1 70.88 36 VAL B N 1
ATOM 2295 C CA . VAL B 1 36 ? -12.438 -29.562 15.945 1 70.88 36 VAL B CA 1
ATOM 2296 C C . VAL B 1 36 ? -12.648 -28.219 15.266 1 70.88 36 VAL B C 1
ATOM 2298 O O . VAL B 1 36 ? -12.523 -27.172 15.906 1 70.88 36 VAL B O 1
ATOM 2301 N N . ALA B 1 37 ? -12.875 -28.344 14.008 1 81.88 37 ALA B N 1
ATOM 2302 C CA . ALA B 1 37 ? -13.211 -27.156 13.219 1 81.88 37 ALA B CA 1
ATOM 2303 C C . ALA B 1 37 ? -14.445 -26.469 13.773 1 81.88 37 ALA B C 1
ATOM 2305 O O . ALA B 1 37 ? -15.406 -27.125 14.188 1 81.88 37 ALA B O 1
ATOM 2306 N N . GLU B 1 38 ? -14.336 -25.156 14.07 1 83.19 38 GLU B N 1
ATOM 2307 C CA . GLU B 1 38 ? -15.453 -24.391 14.602 1 83.19 38 GLU B CA 1
ATOM 2308 C C . GLU B 1 38 ? -15.82 -23.234 13.672 1 83.19 38 GLU B C 1
ATOM 2310 O O . GLU B 1 38 ? -14.938 -22.594 13.102 1 83.19 38 GLU B O 1
ATOM 2315 N N . SER B 1 39 ? -17.062 -23.062 13.562 1 85.56 39 SER B N 1
ATOM 2316 C CA . SER B 1 39 ? -17.531 -21.891 12.844 1 85.56 39 SER B CA 1
ATOM 2317 C C . SER B 1 39 ? -17.281 -20.609 13.648 1 85.56 39 SER B C 1
ATOM 2319 O O . SER B 1 39 ? -17.562 -20.562 14.844 1 85.56 39 SER B O 1
ATOM 2321 N N . VAL B 1 40 ? -16.656 -19.688 12.961 1 82.62 40 VAL B N 1
ATOM 2322 C CA . VAL B 1 40 ? -16.375 -18.438 13.648 1 82.62 40 VAL B CA 1
ATOM 2323 C C . VAL B 1 40 ? -16.859 -17.266 12.805 1 82.62 40 VAL B C 1
ATOM 2325 O O . VAL B 1 40 ? -17.047 -17.391 11.594 1 82.62 40 VAL B O 1
ATOM 2328 N N . GLU B 1 41 ? -17.156 -16.172 13.555 1 84.12 41 GLU B N 1
ATOM 2329 C CA . GLU B 1 41 ? -17.438 -14.906 12.898 1 84.12 41 GLU B CA 1
ATOM 2330 C C . GLU B 1 41 ? -16.219 -13.992 12.93 1 84.12 41 GLU B C 1
ATOM 2332 O O . GLU B 1 41 ? -15.633 -13.766 13.984 1 84.12 41 GLU B O 1
ATOM 2337 N N . TRP B 1 42 ? -15.898 -13.617 11.727 1 82.81 42 TRP B N 1
ATOM 2338 C CA . TRP B 1 42 ? -14.75 -12.727 11.594 1 82.81 42 TRP B CA 1
ATOM 2339 C C . TRP B 1 42 ? -15.188 -11.352 11.094 1 82.81 42 TRP B C 1
ATOM 2341 O O . TRP B 1 42 ? -16.062 -11.25 10.234 1 82.81 42 TRP B O 1
ATOM 2351 N N . HIS B 1 43 ? -14.656 -10.328 11.703 1 85.94 43 HIS B N 1
ATOM 2352 C CA . HIS B 1 43 ? -14.945 -8.961 11.266 1 85.94 43 HIS B CA 1
ATOM 2353 C C . HIS B 1 43 ? -13.914 -8.477 10.258 1 85.94 43 HIS B C 1
ATOM 2355 O O . HIS B 1 43 ? -12.758 -8.242 10.609 1 85.94 43 HIS B O 1
ATOM 2361 N N . LEU B 1 44 ? -14.398 -8.32 9.062 1 90.5 44 LEU B N 1
ATOM 2362 C CA . LEU B 1 44 ? -13.523 -7.859 7.992 1 90.5 44 LEU B CA 1
ATOM 2363 C C . LEU B 1 44 ? -13.672 -6.359 7.781 1 90.5 44 LEU B C 1
ATOM 2365 O O . LEU B 1 44 ? -14.781 -5.824 7.848 1 90.5 44 LEU B O 1
ATOM 2369 N N . PRO B 1 45 ? -12.555 -5.719 7.527 1 92.12 45 PRO B N 1
ATOM 2370 C CA . PRO B 1 45 ? -12.695 -4.309 7.164 1 92.12 45 PRO B CA 1
ATOM 2371 C C . PRO B 1 45 ? -13.375 -4.113 5.809 1 92.12 45 PRO B C 1
ATOM 2373 O O . PRO B 1 45 ? -13.039 -4.805 4.844 1 92.12 45 PRO B O 1
ATOM 2376 N N . GLU B 1 46 ? -14.266 -3.158 5.789 1 93.12 46 GLU B N 1
ATOM 2377 C CA . GLU B 1 46 ? -14.898 -2.777 4.527 1 93.12 46 GLU B CA 1
ATOM 2378 C C . GLU B 1 46 ? -13.961 -1.929 3.674 1 93.12 46 GLU B C 1
ATOM 2380 O O . GLU B 1 46 ? -13.344 -0.98 4.168 1 93.12 46 GLU B O 1
ATOM 2385 N N . GLU B 1 47 ? -13.82 -2.312 2.477 1 91.5 47 GLU B N 1
ATOM 2386 C CA . GLU B 1 47 ? -13.07 -1.566 1.473 1 91.5 47 GLU B CA 1
ATOM 2387 C C . GLU B 1 47 ? -13.844 -1.476 0.159 1 91.5 47 GLU B C 1
ATOM 2389 O O . GLU B 1 47 ? -14.336 -2.484 -0.349 1 91.5 47 GLU B O 1
ATOM 2394 N N . GLU B 1 48 ? -13.945 -0.239 -0.33 1 90.75 48 GLU B N 1
ATOM 2395 C CA . GLU B 1 48 ? -14.688 0.012 -1.562 1 90.75 48 GLU B CA 1
ATOM 2396 C C . GLU B 1 48 ? -13.945 0.997 -2.461 1 90.75 48 GLU B C 1
ATOM 2398 O O . GLU B 1 48 ? -13.211 1.856 -1.976 1 90.75 48 GLU B O 1
ATOM 2403 N N . PRO B 1 49 ? -14.188 0.769 -3.787 1 89.31 49 PRO B N 1
ATOM 2404 C CA . PRO B 1 49 ? -13.641 1.791 -4.68 1 89.31 49 PRO B CA 1
ATOM 2405 C C . PRO B 1 49 ? -14.32 3.146 -4.516 1 89.31 49 PRO B C 1
ATOM 2407 O O . PRO B 1 49 ? -15.555 3.221 -4.461 1 89.31 49 PRO B O 1
ATOM 2410 N N . THR B 1 50 ? -13.562 4.18 -4.387 1 91.81 50 THR B N 1
ATOM 2411 C CA . THR B 1 50 ? -14.023 5.555 -4.277 1 91.81 50 THR B CA 1
ATOM 2412 C C . THR B 1 50 ? -13.469 6.406 -5.414 1 91.81 50 THR B C 1
ATOM 2414 O O . THR B 1 50 ? -12.258 6.602 -5.52 1 91.81 50 THR B O 1
ATOM 2417 N N . ALA B 1 51 ? -14.352 6.918 -6.27 1 89.62 51 ALA B N 1
ATOM 2418 C CA . ALA B 1 51 ? -13.938 7.809 -7.348 1 89.62 51 ALA B CA 1
ATOM 2419 C C . ALA B 1 51 ? -13.773 9.242 -6.844 1 89.62 51 ALA B C 1
ATOM 2421 O O . ALA B 1 51 ? -14.625 9.75 -6.117 1 89.62 51 ALA B O 1
ATOM 2422 N N . LEU B 1 52 ? -12.648 9.812 -7.113 1 92.44 52 LEU B N 1
ATOM 2423 C CA . LEU B 1 52 ? -12.422 11.242 -6.883 1 92.44 52 LEU B CA 1
ATOM 2424 C C . LEU B 1 52 ? -12.727 12.047 -8.141 1 92.44 52 LEU B C 1
ATOM 2426 O O . LEU B 1 52 ? -12.023 11.914 -9.148 1 92.44 52 LEU B O 1
ATOM 2430 N N . VAL B 1 53 ? -13.773 12.906 -8.055 1 91.38 53 VAL B N 1
ATOM 2431 C CA . VAL B 1 53 ? -14.281 13.633 -9.211 1 91.38 53 VAL B CA 1
ATOM 2432 C C . VAL B 1 53 ? -14.125 15.133 -8.992 1 91.38 53 VAL B C 1
ATOM 2434 O O . VAL B 1 53 ? -14.664 15.688 -8.031 1 91.38 53 VAL B O 1
ATOM 2437 N N . TYR B 1 54 ? -13.359 15.734 -9.906 1 93.12 54 TYR B N 1
ATOM 2438 C CA . TYR B 1 54 ? -13.156 17.188 -9.844 1 93.12 54 TYR B CA 1
ATOM 2439 C C . TYR B 1 54 ? -13.828 17.875 -11.023 1 93.12 54 TYR B C 1
ATOM 2441 O O . TYR B 1 54 ? -13.516 17.594 -12.18 1 93.12 54 TYR B O 1
ATOM 2449 N N . ASN B 1 55 ? -14.766 18.812 -10.727 1 93.62 55 ASN B N 1
ATOM 2450 C CA . ASN B 1 55 ? -15.492 19.547 -11.766 1 93.62 55 ASN B CA 1
ATOM 2451 C C . ASN B 1 55 ? -16.094 18.609 -12.797 1 93.62 55 ASN B C 1
ATOM 2453 O O . ASN B 1 55 ? -15.922 18.797 -14 1 93.62 55 ASN B O 1
ATOM 2457 N N . ARG B 1 56 ? -16.609 17.547 -12.312 1 89.12 56 ARG B N 1
ATOM 2458 C CA . ARG B 1 56 ? -17.375 16.578 -13.078 1 89.12 56 ARG B CA 1
ATOM 2459 C C . ARG B 1 56 ? -16.453 15.695 -13.914 1 89.12 56 ARG B C 1
ATOM 2461 O O . ARG B 1 56 ? -16.922 14.977 -14.805 1 89.12 56 ARG B O 1
ATOM 2468 N N . ARG B 1 57 ? -15.242 15.742 -13.586 1 86.75 57 ARG B N 1
ATOM 2469 C CA . ARG B 1 57 ? -14.297 14.867 -14.266 1 86.75 57 ARG B CA 1
ATOM 2470 C C . ARG B 1 57 ? -13.609 13.93 -13.281 1 86.75 57 ARG B C 1
ATOM 2472 O O . ARG B 1 57 ? -13.062 14.383 -12.266 1 86.75 57 ARG B O 1
ATOM 2479 N N . SER B 1 58 ? -13.648 12.656 -13.633 1 84.19 58 SER B N 1
ATOM 2480 C CA . SER B 1 58 ? -12.992 11.672 -12.781 1 84.19 58 SER B CA 1
ATOM 2481 C C . SER B 1 58 ? -11.477 11.812 -12.844 1 84.19 58 SER B C 1
ATOM 2483 O O . SER B 1 58 ? -10.898 11.93 -13.93 1 84.19 58 SER B O 1
ATOM 2485 N N . PHE B 1 59 ? -10.867 11.852 -11.703 1 84.19 59 PHE B N 1
ATOM 2486 C CA . PHE B 1 59 ? -9.422 12 -11.617 1 84.19 59 PHE B CA 1
ATOM 2487 C C . PHE B 1 59 ? -8.758 10.68 -11.258 1 84.19 59 PHE B C 1
ATOM 2489 O O . PHE B 1 59 ? -7.797 10.266 -11.906 1 84.19 59 PHE B O 1
ATOM 2496 N N . ALA B 1 60 ? -9.297 10.023 -10.258 1 82.12 60 ALA B N 1
ATOM 2497 C CA . ALA B 1 60 ? -8.703 8.781 -9.766 1 82.12 60 ALA B CA 1
ATOM 2498 C C . ALA B 1 60 ? -9.727 7.949 -9.008 1 82.12 60 ALA B C 1
ATOM 2500 O O . ALA B 1 60 ? -10.758 8.469 -8.562 1 82.12 60 ALA B O 1
ATOM 2501 N N . VAL B 1 61 ? -9.5 6.648 -8.992 1 85.81 61 VAL B N 1
ATOM 2502 C CA . VAL B 1 61 ? -10.242 5.754 -8.109 1 85.81 61 VAL B CA 1
ATOM 2503 C C . VAL B 1 61 ? -9.312 5.188 -7.043 1 85.81 61 VAL B C 1
ATOM 2505 O O . VAL B 1 61 ? -8.227 4.703 -7.355 1 85.81 61 VAL B O 1
ATOM 2508 N N . MET B 1 62 ? -9.719 5.352 -5.836 1 88.06 62 MET B N 1
ATOM 2509 C CA . MET B 1 62 ? -8.961 4.844 -4.699 1 88.06 62 MET B CA 1
ATOM 2510 C C . MET B 1 62 ? -9.773 3.812 -3.92 1 88.06 62 MET B C 1
ATOM 2512 O O . MET B 1 62 ? -11 3.9 -3.855 1 88.06 62 MET B O 1
ATOM 2516 N N . LEU B 1 63 ? -9.086 2.85 -3.361 1 88.5 63 LEU B N 1
ATOM 2517 C CA . LEU B 1 63 ? -9.75 1.966 -2.41 1 88.5 63 LEU B CA 1
ATOM 2518 C C . LEU B 1 63 ? -9.703 2.545 -1.001 1 88.5 63 LEU B C 1
ATOM 2520 O O . LEU B 1 63 ? -8.625 2.902 -0.511 1 88.5 63 LEU B O 1
ATOM 2524 N N . THR B 1 64 ? -10.883 2.688 -0.412 1 93.12 64 THR B N 1
ATOM 2525 C CA . THR B 1 64 ? -10.961 3.293 0.912 1 93.12 64 THR B CA 1
ATOM 2526 C C . THR B 1 64 ? -11.984 2.568 1.78 1 93.12 64 THR B C 1
ATOM 2528 O O . THR B 1 64 ? -12.859 1.872 1.264 1 93.12 64 THR B O 1
ATOM 2531 N N . SER B 1 65 ? -11.797 2.688 3.104 1 94.56 65 SER B N 1
ATOM 2532 C CA . SER B 1 65 ? -12.945 2.443 3.971 1 94.56 65 SER B CA 1
ATOM 2533 C C . SER B 1 65 ? -14.047 3.467 3.73 1 94.56 65 SER B C 1
ATOM 2535 O O . SER B 1 65 ? -13.773 4.648 3.514 1 94.56 65 SER B O 1
ATOM 2537 N N . PRO B 1 66 ? -15.336 2.992 3.779 1 94.31 66 PRO B N 1
ATOM 2538 C CA . PRO B 1 66 ? -16.438 3.922 3.514 1 94.31 66 PRO B CA 1
ATOM 2539 C C . PRO B 1 66 ? -16.766 4.801 4.715 1 94.31 66 PRO B C 1
ATOM 2541 O O . PRO B 1 66 ? -17.938 4.875 5.129 1 94.31 66 PRO B O 1
ATOM 2544 N N . ALA B 1 67 ? -15.812 5.402 5.301 1 95.12 67 ALA B N 1
ATOM 2545 C CA . ALA B 1 67 ? -15.945 6.328 6.426 1 95.12 67 ALA B CA 1
ATOM 2546 C C . ALA B 1 67 ? -15.117 7.586 6.195 1 95.12 67 ALA B C 1
ATOM 2548 O O . ALA B 1 67 ? -14.078 7.543 5.535 1 95.12 67 ALA B O 1
ATOM 2549 N N . ASP B 1 68 ? -15.664 8.711 6.656 1 97 68 ASP B N 1
ATOM 2550 C CA . ASP B 1 68 ? -14.945 9.984 6.668 1 97 68 ASP B CA 1
ATOM 2551 C C . ASP B 1 68 ? -14.5 10.375 5.262 1 97 68 ASP B C 1
ATOM 2553 O O . ASP B 1 68 ? -13.359 10.805 5.062 1 97 68 ASP B O 1
ATOM 2557 N N . LEU B 1 69 ? -15.391 10.227 4.297 1 97.5 69 LEU B N 1
ATOM 2558 C CA . LEU B 1 69 ? -15.016 10.398 2.898 1 97.5 69 LEU B CA 1
ATOM 2559 C C . LEU B 1 69 ? -14.938 11.883 2.539 1 97.5 69 LEU B C 1
ATOM 2561 O O . LEU B 1 69 ? -14.234 12.258 1.601 1 97.5 69 LEU B O 1
ATOM 2565 N N . GLU B 1 70 ? -15.68 12.695 3.262 1 98 70 GLU B N 1
ATOM 2566 C CA . GLU B 1 70 ? -15.492 14.133 3.061 1 98 70 GLU B CA 1
ATOM 2567 C C . GLU B 1 70 ? -14.094 14.57 3.488 1 98 70 GLU B C 1
ATOM 2569 O O . GLU B 1 70 ? -13.438 15.336 2.787 1 98 70 GLU B O 1
ATOM 2574 N N . ASP B 1 71 ? -13.656 14.039 4.594 1 98.38 71 ASP B N 1
ATOM 2575 C CA . ASP B 1 71 ? -12.281 14.281 5.027 1 98.38 71 ASP B CA 1
ATOM 2576 C C . ASP B 1 71 ? -11.281 13.773 3.994 1 98.38 71 ASP B C 1
ATOM 2578 O O . ASP B 1 71 ? -10.297 14.445 3.691 1 98.38 71 ASP B O 1
ATOM 2582 N N . PHE B 1 72 ? -11.617 12.625 3.447 1 97.81 72 PHE B N 1
ATOM 2583 C CA . PHE B 1 72 ? -10.727 12.008 2.465 1 97.81 72 PHE B CA 1
ATOM 2584 C C . PHE B 1 72 ? -10.562 12.906 1.246 1 97.81 72 PHE B C 1
ATOM 2586 O O . PHE B 1 72 ? -9.438 13.18 0.819 1 97.81 72 PHE B O 1
ATOM 2593 N N . GLY B 1 73 ? -11.664 13.344 0.719 1 97.88 73 GLY B N 1
ATOM 2594 C CA . GLY B 1 73 ? -11.617 14.195 -0.456 1 97.88 73 GLY B CA 1
ATOM 2595 C C . GLY B 1 73 ? -10.812 15.469 -0.242 1 97.88 73 GLY B C 1
ATOM 2596 O O . GLY B 1 73 ? -9.945 15.797 -1.053 1 97.88 73 GLY B O 1
ATOM 2597 N N . LEU B 1 74 ? -11.109 16.109 0.858 1 98.62 74 LEU B N 1
ATOM 2598 C CA . LEU B 1 74 ? -10.414 17.344 1.17 1 98.62 74 LEU B CA 1
ATOM 2599 C C . LEU B 1 74 ? -8.93 17.094 1.425 1 98.62 74 LEU B C 1
ATOM 2601 O O . LEU B 1 74 ? -8.07 17.781 0.867 1 98.62 74 LEU B O 1
ATOM 2605 N N . GLY B 1 75 ? -8.633 16.109 2.197 1 98.56 75 GLY B N 1
ATOM 2606 C CA . GLY B 1 75 ? -7.254 15.781 2.535 1 98.56 75 GLY B CA 1
ATOM 2607 C C . GLY B 1 75 ? -6.426 15.383 1.33 1 98.56 75 GLY B C 1
ATOM 2608 O O . GLY B 1 75 ? -5.289 15.836 1.174 1 98.56 75 GLY B O 1
ATOM 2609 N N . PHE B 1 76 ? -7.023 14.539 0.47 1 95.69 76 PHE B N 1
ATOM 2610 C CA . PHE B 1 76 ? -6.352 14.141 -0.76 1 95.69 76 PHE B CA 1
ATOM 2611 C C . PHE B 1 76 ? -6.051 15.359 -1.63 1 95.69 76 PHE B C 1
ATOM 2613 O O . PHE B 1 76 ? -4.957 15.484 -2.182 1 95.69 76 PHE B O 1
ATOM 2620 N N . SER B 1 77 ? -6.965 16.234 -1.767 1 97.44 77 SER B N 1
ATOM 2621 C CA . SER B 1 77 ? -6.805 17.438 -2.594 1 97.44 77 SER B CA 1
ATOM 2622 C C . SER B 1 77 ? -5.672 18.312 -2.08 1 97.44 77 SER B C 1
ATOM 2624 O O . SER B 1 77 ? -4.922 18.891 -2.869 1 97.44 77 SER B O 1
ATOM 2626 N N . LEU B 1 78 ? -5.504 18.391 -0.777 1 97.31 78 LEU B N 1
ATOM 2627 C CA . LEU B 1 78 ? -4.465 19.203 -0.153 1 97.31 78 LEU B CA 1
ATOM 2628 C C . LEU B 1 78 ? -3.109 18.516 -0.235 1 97.31 78 LEU B C 1
ATOM 2630 O O . LEU B 1 78 ? -2.117 19.125 -0.638 1 97.31 78 LEU B O 1
ATOM 2634 N N . SER B 1 79 ? -3.092 17.234 0.093 1 95.56 79 SER B N 1
ATOM 2635 C CA . SER B 1 79 ? -1.832 16.5 0.186 1 95.56 79 SER B CA 1
ATOM 2636 C C . SER B 1 79 ? -1.23 16.266 -1.194 1 95.56 79 SER B C 1
ATOM 2638 O O . SER B 1 79 ? -0.011 16.156 -1.335 1 95.56 79 SER B O 1
ATOM 2640 N N . GLU B 1 80 ? -2.111 16.25 -2.205 1 92.12 80 GLU B N 1
ATOM 2641 C CA . GLU B 1 80 ? -1.643 16.078 -3.58 1 92.12 80 GLU B CA 1
ATOM 2642 C C . GLU B 1 80 ? -1.479 17.438 -4.27 1 92.12 80 GLU B C 1
ATOM 2644 O O . GLU B 1 80 ? -1.239 17.5 -5.477 1 92.12 80 GLU B O 1
ATOM 2649 N N . ARG B 1 81 ? -1.672 18.484 -3.566 1 93.06 81 ARG B N 1
ATOM 2650 C CA . ARG B 1 81 ? -1.482 19.859 -4.023 1 93.06 81 ARG B CA 1
ATOM 2651 C C . ARG B 1 81 ? -2.418 20.188 -5.18 1 93.06 81 ARG B C 1
ATOM 2653 O O . ARG B 1 81 ? -2.057 20.938 -6.082 1 93.06 81 ARG B O 1
ATOM 2660 N N . ILE B 1 82 ? -3.49 19.5 -5.207 1 93.75 82 ILE B N 1
ATOM 2661 C CA . ILE B 1 82 ? -4.531 19.844 -6.168 1 93.75 82 ILE B CA 1
ATOM 2662 C C . ILE B 1 82 ? -5.121 21.219 -5.82 1 93.75 82 ILE B C 1
ATOM 2664 O O . ILE B 1 82 ? -5.434 22 -6.711 1 93.75 82 ILE B O 1
ATOM 2668 N N . ILE B 1 83 ? -5.297 21.375 -4.516 1 96.69 83 ILE B N 1
ATOM 2669 C CA . ILE B 1 83 ? -5.57 22.703 -3.963 1 96.69 83 ILE B CA 1
ATOM 2670 C C . ILE B 1 83 ? -4.523 23.047 -2.906 1 96.69 83 ILE B C 1
ATOM 2672 O O . ILE B 1 83 ? -3.834 22.156 -2.396 1 96.69 83 ILE B O 1
ATOM 2676 N N . THR B 1 84 ? -4.438 24.344 -2.602 1 94.44 84 THR B N 1
ATOM 2677 C CA . THR B 1 84 ? -3.402 24.766 -1.667 1 94.44 84 THR B CA 1
ATOM 2678 C C . THR B 1 84 ? -4.004 25.094 -0.303 1 94.44 84 THR B C 1
ATOM 2680 O O . THR B 1 84 ? -3.311 25.047 0.714 1 94.44 84 THR B O 1
ATOM 2683 N N . GLN B 1 85 ? -5.273 25.469 -0.375 1 96.06 85 GLN B N 1
ATOM 2684 C CA . GLN B 1 85 ? -5.98 25.797 0.859 1 96.06 85 GLN B CA 1
ATOM 2685 C C . GLN B 1 85 ? -7.434 25.344 0.799 1 96.06 85 GLN B C 1
ATOM 2687 O O . GLN B 1 85 ? -8 25.203 -0.286 1 96.06 85 GLN B O 1
ATOM 2692 N N . GLU B 1 86 ? -8.016 25.109 1.942 1 97.38 86 GLU B N 1
ATOM 2693 C CA . GLU B 1 86 ? -9.367 24.594 2.07 1 97.38 86 GLU B CA 1
ATOM 2694 C C . GLU B 1 86 ? -10.375 25.484 1.359 1 97.38 86 GLU B C 1
ATOM 2696 O O . GLU B 1 86 ? -11.359 25 0.8 1 97.38 86 GLU B O 1
ATOM 2701 N N . SER B 1 87 ? -10.141 26.766 1.323 1 97.25 87 SER B N 1
ATOM 2702 C CA . SER B 1 87 ? -11.078 27.734 0.756 1 97.25 87 SER B CA 1
ATOM 2703 C C . SER B 1 87 ? -11.25 27.516 -0.744 1 97.25 87 SER B C 1
ATOM 2705 O O . SER B 1 87 ? -12.211 28.016 -1.34 1 97.25 87 SER B O 1
ATOM 2707 N N . GLU B 1 88 ? -10.352 26.812 -1.316 1 97.62 88 GLU B N 1
ATOM 2708 C CA . GLU B 1 88 ? -10.438 26.531 -2.746 1 97.62 88 GLU B CA 1
ATOM 2709 C C . GLU B 1 88 ? -11.414 25.391 -3.029 1 97.62 88 GLU B C 1
ATOM 2711 O O . GLU B 1 88 ? -11.805 25.172 -4.18 1 97.62 88 GLU B O 1
ATOM 2716 N N . MET B 1 89 ? -11.758 24.625 -2.004 1 98.38 89 MET B N 1
ATOM 2717 C CA . MET B 1 89 ? -12.797 23.609 -2.141 1 98.38 89 MET B CA 1
ATOM 2718 C C . MET B 1 89 ? -14.188 24.234 -2.076 1 98.38 89 MET B C 1
ATOM 2720 O O . MET B 1 89 ? -14.703 24.5 -0.988 1 98.38 89 MET B O 1
ATOM 2724 N N . GLN B 1 90 ? -14.789 24.406 -3.188 1 98 90 GLN B N 1
ATOM 2725 C CA . GLN B 1 90 ? -16.047 25.125 -3.285 1 98 90 GLN B CA 1
ATOM 2726 C C . GLN B 1 90 ? -17.219 24.219 -2.895 1 98 90 GLN B C 1
ATOM 2728 O O . GLN B 1 90 ? -18.172 24.672 -2.248 1 98 90 GLN B O 1
ATOM 2733 N N . GLU B 1 91 ? -17.219 23.031 -3.385 1 97.62 91 GLU B N 1
ATOM 2734 C CA . GLU B 1 91 ? -18.219 22.016 -3.061 1 97.62 91 GLU B CA 1
ATOM 2735 C C . GLU B 1 91 ? -17.562 20.641 -2.861 1 97.62 91 GLU B C 1
ATOM 2737 O O . GLU B 1 91 ? -16.578 20.328 -3.52 1 97.62 91 GLU B O 1
ATOM 2742 N N . LEU B 1 92 ? -18.109 19.891 -1.979 1 97.81 92 LEU B N 1
ATOM 2743 C CA . LEU B 1 92 ? -17.688 18.516 -1.725 1 97.81 92 LEU B CA 1
ATOM 2744 C C . LEU B 1 92 ? -18.859 17.688 -1.22 1 97.81 92 LEU B C 1
ATOM 2746 O O . LEU B 1 92 ? -19.422 17.969 -0.159 1 97.81 92 LEU B O 1
ATOM 2750 N N . THR B 1 93 ? -19.203 16.719 -2.062 1 97 93 THR B N 1
ATOM 2751 C CA . THR B 1 93 ? -20.297 15.82 -1.688 1 97 93 THR B CA 1
ATOM 2752 C C . THR B 1 93 ? -19.906 14.359 -1.941 1 97 93 THR B C 1
ATOM 2754 O O . THR B 1 93 ? -19.172 14.062 -2.883 1 97 93 THR B O 1
ATOM 2757 N N . VAL B 1 94 ? -20.422 13.523 -1.098 1 96.5 94 VAL B N 1
ATOM 2758 C CA . VAL B 1 94 ? -20.203 12.086 -1.256 1 96.5 94 VAL B CA 1
ATOM 2759 C C . VAL B 1 94 ? -21.484 11.43 -1.768 1 96.5 94 VAL B C 1
ATOM 2761 O O . VAL B 1 94 ? -22.578 11.672 -1.241 1 96.5 94 VAL B O 1
ATOM 2764 N N . GLN B 1 95 ? -21.297 10.617 -2.822 1 94.25 95 GLN B N 1
ATOM 2765 C CA . GLN B 1 95 ? -22.438 9.898 -3.404 1 94.25 95 GLN B CA 1
ATOM 2766 C C . GLN B 1 95 ? -22.172 8.398 -3.439 1 94.25 95 GLN B C 1
ATOM 2768 O O . GLN B 1 95 ? -21.047 7.965 -3.729 1 94.25 95 GLN B O 1
ATOM 2773 N N . ARG B 1 96 ? -23.156 7.684 -3.129 1 93 96 ARG B N 1
ATOM 2774 C CA . ARG B 1 96 ? -23.094 6.234 -3.297 1 93 96 ARG B CA 1
ATOM 2775 C C . ARG B 1 96 ? -23.594 5.824 -4.676 1 93 96 ARG B C 1
ATOM 2777 O O . ARG B 1 96 ? -24.703 6.203 -5.078 1 93 96 ARG B O 1
ATOM 2784 N N . LEU B 1 97 ? -22.75 5.117 -5.344 1 87.56 97 LEU B N 1
ATOM 2785 C CA . LEU B 1 97 ? -23.094 4.57 -6.648 1 87.56 97 LEU B CA 1
ATOM 2786 C C . LEU B 1 97 ? -23.203 3.053 -6.594 1 87.56 97 LEU B C 1
ATOM 2788 O O . LEU B 1 97 ? -22.859 2.438 -5.582 1 87.56 97 LEU B O 1
ATOM 2792 N N . GLU B 1 98 ? -23.672 2.424 -7.586 1 85.31 98 GLU B N 1
ATOM 2793 C CA . GLU B 1 98 ? -23.781 0.97 -7.652 1 85.31 98 GLU B CA 1
ATOM 2794 C C . GLU B 1 98 ? -22.406 0.303 -7.57 1 85.31 98 GLU B C 1
ATOM 2796 O O . GLU B 1 98 ? -22.25 -0.699 -6.871 1 85.31 98 GLU B O 1
ATOM 2801 N N . ALA B 1 99 ? -21.516 0.904 -8.18 1 85.25 99 ALA B N 1
ATOM 2802 C CA . ALA B 1 99 ? -20.203 0.28 -8.32 1 85.25 99 ALA B CA 1
ATOM 2803 C C . ALA B 1 99 ? -19.25 0.721 -7.199 1 85.25 99 ALA B C 1
ATOM 2805 O O . ALA B 1 99 ? -18.125 0.252 -7.117 1 85.25 99 ALA B O 1
ATOM 2806 N N . GLY B 1 100 ? -19.719 1.631 -6.371 1 90.31 100 GLY B N 1
ATOM 2807 C CA . GLY B 1 100 ? -18.859 2.139 -5.312 1 90.31 100 GLY B CA 1
ATOM 2808 C C . GLY B 1 100 ? -19.266 3.518 -4.824 1 90.31 100 GLY B C 1
ATOM 2809 O O . GLY B 1 100 ? -20.453 3.83 -4.758 1 90.31 100 GLY B O 1
ATOM 2810 N N . LEU B 1 101 ? -18.25 4.258 -4.332 1 93.44 101 LEU B N 1
ATOM 2811 C CA . LEU B 1 101 ? -18.484 5.594 -3.801 1 93.44 101 LEU B CA 1
ATOM 2812 C C . LEU B 1 101 ? -17.859 6.652 -4.703 1 93.44 101 LEU B C 1
ATOM 2814 O O . LEU B 1 101 ? -16.984 6.348 -5.523 1 93.44 101 LEU B O 1
ATOM 2818 N N . SER B 1 102 ? -18.438 7.824 -4.652 1 93.69 102 SER B N 1
ATOM 2819 C CA . SER B 1 102 ? -17.891 8.953 -5.402 1 93.69 102 SER B CA 1
ATOM 2820 C C . SER B 1 102 ? -17.812 10.211 -4.539 1 93.69 102 SER B C 1
ATOM 2822 O O . SER B 1 102 ? -18.781 10.555 -3.859 1 93.69 102 SER B O 1
ATOM 2824 N N . VAL B 1 103 ? -16.672 10.773 -4.496 1 96.25 103 VAL B N 1
ATOM 2825 C CA . VAL B 1 103 ? -16.516 12.094 -3.893 1 96.25 103 VAL B CA 1
ATOM 2826 C C . VAL B 1 103 ? -16.516 13.164 -4.98 1 96.25 103 VAL B C 1
ATOM 2828 O O . VAL B 1 103 ? -15.57 13.258 -5.766 1 96.25 103 VAL B O 1
ATOM 2831 N N . GLN B 1 104 ? -17.578 13.953 -5.004 1 95.62 104 GLN B N 1
ATOM 2832 C CA . GLN B 1 104 ? -17.766 15.016 -5.988 1 95.62 104 GLN B CA 1
ATOM 2833 C C . GLN B 1 104 ? -17.281 16.359 -5.453 1 95.62 104 GLN B C 1
ATOM 2835 O O . GLN B 1 104 ? -17.781 16.859 -4.449 1 95.62 104 GLN B O 1
ATOM 2840 N N . MET B 1 105 ? -16.297 16.906 -6.234 1 97.31 105 MET B N 1
ATOM 2841 C CA . MET B 1 105 ? -15.68 18.125 -5.727 1 97.31 105 MET B CA 1
ATOM 2842 C C . MET B 1 105 ? -15.641 19.203 -6.801 1 97.31 105 MET B C 1
ATOM 2844 O O . MET B 1 105 ? -15.414 18.906 -7.977 1 97.31 105 MET B O 1
ATOM 2848 N N . THR B 1 106 ? -15.883 20.406 -6.383 1 97.94 106 THR B N 1
ATOM 2849 C CA . THR B 1 106 ? -15.742 21.562 -7.246 1 97.94 106 THR B CA 1
ATOM 2850 C C . THR B 1 106 ? -14.594 22.453 -6.773 1 97.94 106 THR B C 1
ATOM 2852 O O . THR B 1 106 ? -14.555 22.859 -5.609 1 97.94 106 THR B O 1
ATOM 2855 N N . ILE B 1 107 ? -13.695 22.734 -7.648 1 97.94 107 ILE B N 1
ATOM 2856 C CA . ILE B 1 107 ? -12.531 23.562 -7.371 1 97.94 107 ILE B CA 1
ATOM 2857 C C . ILE B 1 107 ? -12.406 24.641 -8.445 1 97.94 107 ILE B C 1
ATOM 2859 O O . ILE B 1 107 ? -13.109 24.609 -9.453 1 97.94 107 ILE B O 1
ATOM 2863 N N . PRO B 1 108 ? -11.539 25.641 -8.227 1 97.56 108 PRO B N 1
ATOM 2864 C CA . PRO B 1 108 ? -11.375 26.672 -9.25 1 97.56 108 PRO B CA 1
ATOM 2865 C C . PRO B 1 108 ? -10.914 26.125 -10.594 1 97.56 108 PRO B C 1
ATOM 2867 O O . PRO B 1 108 ? -10.109 25.188 -10.633 1 97.56 108 PRO B O 1
ATOM 2870 N N . ASN B 1 109 ? -11.297 26.766 -11.664 1 94.88 109 ASN B N 1
ATOM 2871 C CA . ASN B 1 109 ? -11.023 26.297 -13.016 1 94.88 109 ASN B CA 1
ATOM 2872 C C . ASN B 1 109 ? -9.531 26.219 -13.297 1 94.88 109 ASN B C 1
ATOM 2874 O O . ASN B 1 109 ? -9.07 25.312 -14 1 94.88 109 ASN B O 1
ATOM 2878 N N . GLY B 1 110 ? -8.859 27.188 -12.797 1 94.06 110 GLY B N 1
ATOM 2879 C CA . GLY B 1 110 ? -7.418 27.141 -12.977 1 94.06 110 GLY B CA 1
ATOM 2880 C C . GLY B 1 110 ? -6.777 25.906 -12.383 1 94.06 110 GLY B C 1
ATOM 2881 O O . GLY B 1 110 ? -5.883 25.312 -12.992 1 94.06 110 GLY B O 1
ATOM 2882 N N . ARG B 1 111 ? -7.227 25.484 -11.211 1 94 111 ARG B N 1
ATOM 2883 C CA . ARG B 1 111 ? -6.746 24.266 -10.562 1 94 111 ARG B CA 1
ATOM 2884 C C . ARG B 1 111 ? -7.137 23.031 -11.359 1 94 111 ARG B C 1
ATOM 2886 O O . ARG B 1 111 ? -6.336 22.109 -11.516 1 94 111 ARG B O 1
ATOM 2893 N N . ALA B 1 112 ? -8.297 23.047 -11.836 1 90.56 112 ALA B N 1
ATOM 2894 C CA . ALA B 1 112 ? -8.805 21.906 -12.617 1 90.56 112 ALA B CA 1
ATOM 2895 C C . ALA B 1 112 ? -8.016 21.734 -13.914 1 90.56 112 ALA B C 1
ATOM 2897 O O . ALA B 1 112 ? -7.734 20.609 -14.328 1 90.56 112 ALA B O 1
ATOM 2898 N N . ALA B 1 113 ? -7.652 22.75 -14.516 1 88.25 113 ALA B N 1
ATOM 2899 C CA . ALA B 1 113 ? -6.875 22.719 -15.75 1 88.25 113 ALA B CA 1
ATOM 2900 C C . ALA B 1 113 ? -5.484 22.141 -15.508 1 88.25 113 ALA B C 1
ATOM 2902 O O . ALA B 1 113 ? -4.98 21.359 -16.312 1 88.25 113 ALA B O 1
ATOM 2903 N N . GLN B 1 114 ? -4.926 22.484 -14.43 1 86.38 114 GLN B N 1
ATOM 2904 C CA . GLN B 1 114 ? -3.613 21.953 -14.055 1 86.38 114 GLN B CA 1
ATOM 2905 C C . GLN B 1 114 ? -3.666 20.453 -13.812 1 86.38 114 GLN B C 1
ATOM 2907 O O . GLN B 1 114 ? -2.732 19.734 -14.164 1 86.38 114 GLN B O 1
ATOM 2912 N N . LEU B 1 115 ? -4.664 20.047 -13.211 1 83 115 LEU B N 1
ATOM 2913 C CA . LEU B 1 115 ? -4.859 18.625 -12.922 1 83 115 LEU B CA 1
ATOM 2914 C C . LEU B 1 115 ? -4.918 17.812 -14.211 1 83 115 LEU B C 1
ATOM 2916 O O . LEU B 1 115 ? -4.352 16.719 -14.289 1 83 115 LEU B O 1
ATOM 2920 N N . LEU B 1 116 ? -5.574 18.328 -15.172 1 74.38 116 LEU B N 1
ATOM 2921 C CA . LEU B 1 116 ? -5.672 17.688 -16.469 1 74.38 116 LEU B CA 1
ATOM 2922 C C . LEU B 1 116 ? -4.305 17.609 -17.141 1 74.38 116 LEU B C 1
ATOM 2924 O O . LEU B 1 116 ? -3.984 16.609 -17.797 1 74.38 116 LEU B O 1
ATOM 2928 N N . GLY B 1 117 ? -3.535 18.562 -16.938 1 68.75 117 GLY B N 1
ATOM 2929 C CA . GLY B 1 117 ? -2.18 18.562 -17.469 1 68.75 117 GLY B CA 1
ATOM 2930 C C . GLY B 1 117 ? -1.288 17.516 -16.812 1 68.75 117 GLY B C 1
ATOM 2931 O O . GLY B 1 117 ? -0.522 16.844 -17.5 1 68.75 117 GLY B O 1
ATOM 2932 N N . ARG B 1 118 ? -1.365 17.406 -15.531 1 69.19 118 ARG B N 1
ATOM 2933 C CA . ARG B 1 118 ? -0.604 16.406 -14.797 1 69.19 118 ARG B CA 1
ATOM 2934 C C . ARG B 1 118 ? -0.944 15 -15.273 1 69.19 118 ARG B C 1
ATOM 2936 O O . ARG B 1 118 ? -0.054 14.164 -15.445 1 69.19 118 ARG B O 1
ATOM 2943 N N . ARG B 1 119 ? -2.115 14.797 -15.453 1 62.62 119 ARG B N 1
ATOM 2944 C CA . ARG B 1 119 ? -2.572 13.492 -15.93 1 62.62 119 ARG B CA 1
ATOM 2945 C C . ARG B 1 119 ? -2.004 13.18 -17.312 1 62.62 119 ARG B C 1
ATOM 2947 O O . ARG B 1 119 ? -1.539 12.07 -17.562 1 62.62 119 ARG B O 1
ATOM 2954 N N . ARG B 1 120 ? -2.035 14.133 -18.094 1 55.16 120 ARG B N 1
ATOM 2955 C CA . ARG B 1 120 ? -1.499 13.984 -19.453 1 55.16 120 ARG B CA 1
ATOM 2956 C C . ARG B 1 120 ? 0.006 13.742 -19.406 1 55.16 120 ARG B C 1
ATOM 2958 O O . ARG B 1 120 ? 0.531 12.969 -20.219 1 55.16 120 ARG B O 1
ATOM 2965 N N . ALA B 1 121 ? 0.59 14.422 -18.531 1 55.25 121 ALA B N 1
ATOM 2966 C CA . ALA B 1 121 ? 2.035 14.25 -18.406 1 55.25 121 ALA B CA 1
ATOM 2967 C C . ALA B 1 121 ? 2.385 12.828 -17.969 1 55.25 121 ALA B C 1
ATOM 2969 O O . ALA B 1 121 ? 3.367 12.258 -18.438 1 55.25 121 ALA B O 1
ATOM 2970 N N . ILE B 1 122 ? 1.636 12.414 -17.125 1 57.28 122 ILE B N 1
ATOM 2971 C CA . ILE B 1 122 ? 1.838 11.031 -16.688 1 57.28 122 ILE B CA 1
ATOM 2972 C C . ILE B 1 122 ? 1.594 10.078 -17.859 1 57.28 122 ILE B C 1
ATOM 2974 O O . ILE B 1 122 ? 2.361 9.133 -18.062 1 57.28 122 ILE B O 1
ATOM 2978 N N . GLU B 1 123 ? 0.604 10.453 -18.609 1 53.22 123 GLU B N 1
ATOM 2979 C CA . GLU B 1 123 ? 0.244 9.664 -19.781 1 53.22 123 GLU B CA 1
ATOM 2980 C C . GLU B 1 123 ? 1.304 9.781 -20.875 1 53.22 123 GLU B C 1
ATOM 2982 O O . GLU B 1 123 ? 1.574 8.82 -21.578 1 53.22 123 GLU B O 1
ATOM 2987 N N . GLY B 1 124 ? 1.631 11.086 -21.172 1 47.28 124 GLY B N 1
ATOM 2988 C CA . GLY B 1 124 ? 2.586 11.398 -22.234 1 47.28 124 GLY B CA 1
ATOM 2989 C C . GLY B 1 124 ? 3.988 10.906 -21.922 1 47.28 124 GLY B C 1
ATOM 2990 O O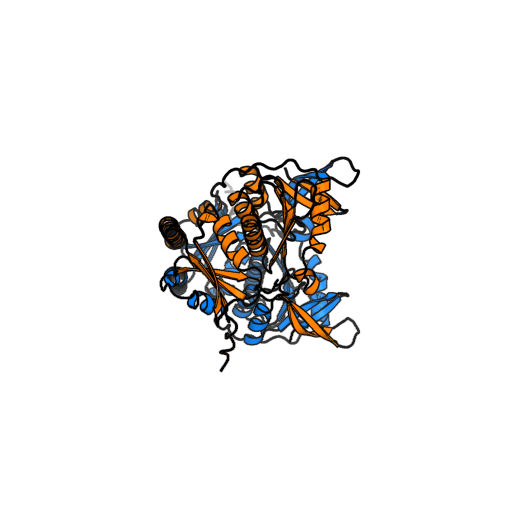 . GLY B 1 124 ? 4.793 10.703 -22.844 1 47.28 124 GLY B O 1
ATOM 2991 N N . ARG B 1 125 ? 4.297 11.008 -20.75 1 46.25 125 ARG B N 1
ATOM 2992 C CA . ARG B 1 125 ? 5.66 10.594 -20.406 1 46.25 125 ARG B CA 1
ATOM 2993 C C . ARG B 1 125 ? 5.914 9.156 -20.844 1 46.25 125 ARG B C 1
ATOM 2995 O O . ARG B 1 125 ? 7.043 8.664 -20.766 1 46.25 125 ARG B O 1
ATOM 3002 N N . SER B 1 126 ? 4.797 8.57 -21.266 1 44.06 126 SER B N 1
ATOM 3003 C CA . SER B 1 126 ? 4.992 7.227 -21.797 1 44.06 126 SER B CA 1
ATOM 3004 C C . SER B 1 126 ? 5.832 7.262 -23.078 1 44.06 126 SER B C 1
ATOM 3006 O O . SER B 1 126 ? 6.23 6.215 -23.594 1 44.06 126 SER B O 1
ATOM 3008 N N . GLY B 1 127 ? 5.812 8.43 -23.75 1 35.75 127 GLY B N 1
ATOM 3009 C CA . GLY B 1 127 ? 6.453 8.398 -25.062 1 35.75 127 GLY B CA 1
ATOM 3010 C C . GLY B 1 127 ? 7.941 8.125 -24.984 1 35.75 127 GLY B C 1
ATOM 3011 O O . GLY B 1 127 ? 8.547 7.688 -25.969 1 35.75 127 GLY B O 1
ATOM 3012 N N . CYS B 1 128 ? 8.617 9.258 -24.641 1 36.16 128 CYS B N 1
ATOM 3013 C CA . CYS B 1 128 ? 10.039 9.078 -24.922 1 36.16 128 CYS B CA 1
ATOM 3014 C C . CYS B 1 128 ? 10.57 7.805 -24.297 1 36.16 128 CYS B C 1
ATOM 3016 O O . CYS B 1 128 ? 10.289 7.523 -23.125 1 36.16 128 CYS B O 1
ATOM 3018 N N . GLY B 1 129 ? 10.586 6.746 -25.047 1 35.66 129 GLY B N 1
ATOM 3019 C CA . GLY B 1 129 ? 11.133 5.398 -25.078 1 35.66 129 GLY B CA 1
ATOM 3020 C C . GLY B 1 129 ? 12.133 5.137 -23.953 1 35.66 129 GLY B C 1
ATOM 3021 O O . GLY B 1 129 ? 12.352 3.984 -23.578 1 35.66 129 GLY B O 1
ATOM 3022 N N . ILE B 1 130 ? 13.203 6.055 -24.125 1 37.75 130 ILE B N 1
ATOM 3023 C CA . ILE B 1 130 ? 14.445 5.531 -23.562 1 37.75 130 ILE B CA 1
ATOM 3024 C C . ILE B 1 130 ? 14.203 5.07 -22.125 1 37.75 130 ILE B C 1
ATOM 3026 O O . ILE B 1 130 ? 14.586 3.957 -21.75 1 37.75 130 ILE B O 1
ATOM 3030 N N . CYS B 1 131 ? 14.695 5.387 -20.969 1 48.34 131 CYS B N 1
ATOM 3031 C CA . CYS B 1 131 ? 15.32 4.75 -19.812 1 48.34 131 CYS B CA 1
ATOM 3032 C C . CYS B 1 131 ? 14.477 4.934 -18.562 1 48.34 131 CYS B C 1
ATOM 3034 O O . CYS B 1 131 ? 14.922 4.648 -17.453 1 48.34 131 CYS B O 1
ATOM 3036 N N . GLY B 1 132 ? 12.938 5.121 -18.781 1 51.84 132 GLY B N 1
ATOM 3037 C CA . GLY B 1 132 ? 12.312 5.16 -17.484 1 51.84 132 GLY B CA 1
ATOM 3038 C C . GLY B 1 132 ? 12.852 6.262 -16.594 1 51.84 132 GLY B C 1
ATOM 3039 O O . GLY B 1 132 ? 12.336 6.492 -15.492 1 51.84 132 GLY B O 1
ATOM 3040 N N . ILE B 1 133 ? 13.773 7.094 -17.109 1 53.44 133 ILE B N 1
ATOM 3041 C CA . ILE B 1 133 ? 14.477 8.07 -16.281 1 53.44 133 ILE B CA 1
ATOM 3042 C C . ILE B 1 133 ? 13.531 9.203 -15.898 1 53.44 133 ILE B C 1
ATOM 3044 O O . ILE B 1 133 ? 13.5 9.633 -14.742 1 53.44 133 ILE B O 1
ATOM 3048 N N . GLU B 1 134 ? 12.766 9.625 -16.875 1 60.56 134 GLU B N 1
ATOM 3049 C CA . GLU B 1 134 ? 11.859 10.727 -16.578 1 60.56 134 GLU B CA 1
ATOM 3050 C C . GLU B 1 134 ? 10.828 10.32 -15.539 1 60.56 134 GLU B C 1
ATOM 3052 O O . GLU B 1 134 ? 10.484 11.109 -14.648 1 60.56 134 GLU B O 1
ATOM 3057 N N . SER B 1 135 ? 10.391 9.141 -15.758 1 66.38 135 SER B N 1
ATOM 3058 C CA . SER B 1 135 ? 9.414 8.625 -14.805 1 66.38 135 SER B CA 1
ATOM 3059 C C . SER B 1 135 ? 10.023 8.461 -13.422 1 66.38 135 SER B C 1
ATOM 3061 O O . SER B 1 135 ? 9.367 8.734 -12.414 1 66.38 135 SER B O 1
ATOM 3063 N N . LEU B 1 136 ? 11.273 8.18 -13.469 1 70.19 136 LEU B N 1
ATOM 3064 C CA . LEU B 1 136 ? 11.984 8.031 -12.211 1 70.19 136 LEU B CA 1
ATOM 3065 C C . LEU B 1 136 ? 12.25 9.383 -11.562 1 70.19 136 LEU B C 1
ATOM 3067 O O . LEU B 1 136 ? 12.078 9.547 -10.352 1 70.19 136 LEU B O 1
ATOM 3071 N N . GLU B 1 137 ? 12.562 10.359 -12.383 1 68.31 137 GLU B N 1
ATOM 3072 C CA . GLU B 1 137 ? 12.883 11.703 -11.898 1 68.31 137 GLU B CA 1
ATOM 3073 C C . GLU B 1 137 ? 11.641 12.406 -11.359 1 68.31 137 GLU B C 1
ATOM 3075 O O . GLU B 1 137 ? 11.734 13.18 -10.406 1 68.31 137 GLU B O 1
ATOM 3080 N N . ALA B 1 138 ? 10.562 12.039 -11.914 1 67.44 138 ALA B N 1
ATOM 3081 C CA . ALA B 1 138 ? 9.305 12.656 -11.484 1 67.44 138 ALA B CA 1
ATOM 3082 C C . ALA B 1 138 ? 8.984 12.289 -10.039 1 67.44 138 ALA B C 1
ATOM 3084 O O . ALA B 1 138 ? 8.375 13.086 -9.32 1 67.44 138 ALA B O 1
ATOM 3085 N N . LEU B 1 139 ? 9.5 11.219 -9.641 1 66.38 139 LEU B N 1
ATOM 3086 C CA . LEU B 1 139 ? 9.25 10.781 -8.273 1 66.38 139 LEU B CA 1
ATOM 3087 C C . LEU B 1 139 ? 10.141 11.523 -7.289 1 66.38 139 LEU B C 1
ATOM 3089 O O . LEU B 1 139 ? 9.828 11.594 -6.098 1 66.38 139 LEU B O 1
ATOM 3093 N N . ARG B 1 140 ? 11.156 12.117 -7.785 1 68.19 140 ARG B N 1
ATOM 3094 C CA . ARG B 1 140 ? 12.148 12.727 -6.902 1 68.19 140 ARG B CA 1
ATOM 3095 C C . ARG B 1 140 ? 12.016 14.242 -6.883 1 68.19 140 ARG B C 1
ATOM 3097 O O . ARG B 1 140 ? 12.953 14.953 -6.516 1 68.19 140 ARG B O 1
ATOM 3104 N N . GLN B 1 141 ? 10.914 14.711 -7.309 1 72.81 141 GLN B N 1
ATOM 3105 C CA . GLN B 1 141 ? 10.75 16.156 -7.266 1 72.81 141 GLN B CA 1
ATOM 3106 C C . GLN B 1 141 ? 10.828 16.688 -5.832 1 72.81 141 GLN B C 1
ATOM 3108 O O . GLN B 1 141 ? 10.289 16.062 -4.91 1 72.81 141 GLN B O 1
ATOM 3113 N N . PRO B 1 142 ? 11.57 17.797 -5.711 1 78.06 142 PRO B N 1
ATOM 3114 C CA . PRO B 1 142 ? 11.758 18.328 -4.363 1 78.06 142 PRO B CA 1
ATOM 3115 C C . PRO B 1 142 ? 10.445 18.75 -3.711 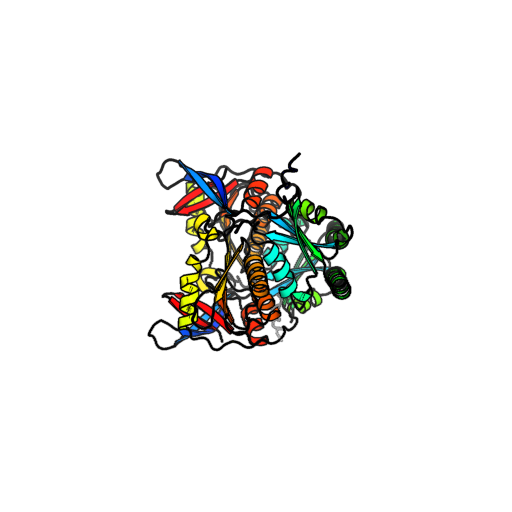1 78.06 142 PRO B C 1
ATOM 3117 O O . PRO B 1 142 ? 9.547 19.266 -4.391 1 78.06 142 PRO B O 1
ATOM 3120 N N . LEU B 1 143 ? 10.406 18.516 -2.441 1 85.19 143 LEU B N 1
ATOM 3121 C CA . LEU B 1 143 ? 9.266 18.906 -1.621 1 85.19 143 LEU B CA 1
ATOM 3122 C C . LEU B 1 143 ? 9.453 20.312 -1.064 1 85.19 143 LEU B C 1
ATOM 3124 O O . LEU B 1 143 ? 10.586 20.781 -0.931 1 85.19 143 LEU B O 1
ATOM 3128 N N . ALA B 1 144 ? 8.367 20.969 -0.868 1 87.44 144 ALA B N 1
ATOM 3129 C CA . ALA B 1 144 ? 8.445 22.219 -0.117 1 87.44 144 ALA B CA 1
ATOM 3130 C C . ALA B 1 144 ? 9.055 22 1.265 1 87.44 144 ALA B C 1
ATOM 3132 O O . ALA B 1 144 ? 8.75 21 1.925 1 87.44 144 ALA B O 1
ATOM 3133 N N . PRO B 1 145 ? 9.891 22.906 1.662 1 94.56 145 PRO B N 1
ATOM 3134 C CA . PRO B 1 145 ? 10.516 22.75 2.977 1 94.56 145 PRO B CA 1
ATOM 3135 C C . PRO B 1 145 ? 9.516 22.875 4.125 1 94.56 145 PRO B C 1
ATOM 3137 O O . PRO B 1 145 ? 8.578 23.672 4.055 1 94.56 145 PRO B O 1
ATOM 3140 N N . VAL B 1 146 ? 9.75 22.031 5.145 1 96.81 146 VAL B N 1
ATOM 3141 C CA . VAL B 1 146 ? 9 22.109 6.391 1 96.81 146 VAL B CA 1
ATOM 3142 C C . VAL B 1 146 ? 9.961 22.25 7.566 1 96.81 146 VAL B C 1
ATOM 3144 O O . VAL B 1 146 ? 11.172 22.094 7.406 1 96.81 146 VAL B O 1
ATOM 3147 N N . THR B 1 147 ? 9.414 22.656 8.672 1 96.38 147 THR B N 1
ATOM 3148 C CA . THR B 1 147 ? 10.195 22.766 9.898 1 96.38 147 THR B CA 1
ATOM 3149 C C . THR B 1 147 ? 9.703 21.766 10.938 1 96.38 147 THR B C 1
ATOM 3151 O O . THR B 1 147 ? 8.508 21.734 11.266 1 96.38 147 THR B O 1
ATOM 3154 N N . ALA B 1 148 ? 10.57 20.953 11.414 1 95.75 148 ALA B N 1
ATOM 3155 C CA . ALA B 1 148 ? 10.219 20.031 12.484 1 95.75 148 ALA B CA 1
ATOM 3156 C C . ALA B 1 148 ? 9.984 20.766 13.797 1 95.75 148 ALA B C 1
ATOM 3158 O O . ALA B 1 148 ? 10.82 21.578 14.219 1 95.75 148 ALA B O 1
ATOM 3159 N N . PRO B 1 149 ? 8.906 20.469 14.391 1 96.12 149 PRO B N 1
ATOM 3160 C CA . PRO B 1 149 ? 8.68 21.094 15.695 1 96.12 149 PRO B CA 1
ATOM 3161 C C . PRO B 1 149 ? 9.578 20.531 16.781 1 96.12 149 PRO B C 1
ATOM 3163 O O . PRO B 1 149 ? 10.086 19.406 16.656 1 96.12 149 PRO B O 1
ATOM 3166 N N . GLU B 1 150 ? 9.75 21.359 17.75 1 94.5 150 GLU B N 1
ATOM 3167 C CA . GLU B 1 150 ? 10.438 20.875 18.938 1 94.5 150 GLU B CA 1
ATOM 3168 C C . GLU B 1 150 ? 9.5 20.062 19.828 1 94.5 150 GLU B C 1
ATOM 3170 O O . GLU B 1 150 ? 8.609 20.625 20.484 1 94.5 150 GLU B O 1
ATOM 3175 N N . VAL B 1 151 ? 9.695 18.734 19.859 1 94.44 151 VAL B N 1
ATOM 3176 C CA . VAL B 1 151 ? 8.852 17.844 20.641 1 94.44 151 VAL B CA 1
ATOM 3177 C C . VAL B 1 151 ? 9.727 16.891 21.453 1 94.44 151 VAL B C 1
ATOM 3179 O O . VAL B 1 151 ? 10.711 16.344 20.953 1 94.44 151 VAL B O 1
ATOM 3182 N N . ALA B 1 152 ? 9.383 16.781 22.734 1 92.44 152 ALA B N 1
ATOM 3183 C CA . ALA B 1 152 ? 10.102 15.836 23.578 1 92.44 152 ALA B CA 1
ATOM 3184 C C . ALA B 1 152 ? 9.867 14.398 23.125 1 92.44 152 ALA B C 1
ATOM 3186 O O . ALA B 1 152 ? 8.742 14.023 22.781 1 92.44 152 ALA B O 1
ATOM 3187 N N . PRO B 1 153 ? 10.922 13.609 23.141 1 91.56 153 PRO B N 1
ATOM 3188 C CA . PRO B 1 153 ? 10.758 12.203 22.781 1 91.56 153 PRO B CA 1
ATOM 3189 C C . PRO B 1 153 ? 9.695 11.492 23.609 1 91.56 153 PRO B C 1
ATOM 3191 O O . PRO B 1 153 ? 8.984 10.617 23.094 1 91.56 153 PRO B O 1
ATOM 3194 N N . ALA B 1 154 ? 9.578 11.891 24.812 1 90.56 154 ALA B N 1
ATOM 3195 C CA . ALA B 1 154 ? 8.578 11.289 25.688 1 90.56 154 ALA B CA 1
ATOM 3196 C C . ALA B 1 154 ? 7.168 11.562 25.172 1 90.56 154 ALA B C 1
ATOM 3198 O O . ALA B 1 154 ? 6.27 10.734 25.312 1 90.56 154 ALA B O 1
ATOM 3199 N N . ALA B 1 155 ? 7.012 12.758 24.656 1 94.12 155 ALA B N 1
ATOM 3200 C CA . ALA B 1 155 ? 5.719 13.109 24.078 1 94.12 155 ALA B CA 1
ATOM 3201 C C . ALA B 1 155 ? 5.414 12.25 22.844 1 94.12 155 ALA B C 1
ATOM 3203 O O . ALA B 1 155 ? 4.277 11.812 22.656 1 94.12 155 ALA B O 1
ATOM 3204 N N . ILE B 1 156 ? 6.41 11.969 22.047 1 95.06 156 ILE B N 1
ATOM 3205 C CA . ILE B 1 156 ? 6.266 11.117 20.875 1 95.06 156 ILE B CA 1
ATOM 3206 C C . ILE B 1 156 ? 5.895 9.695 21.312 1 95.06 156 ILE B C 1
ATOM 3208 O O . ILE B 1 156 ? 4.969 9.094 20.766 1 95.06 156 ILE B O 1
ATOM 3212 N N . ALA B 1 157 ? 6.574 9.242 22.312 1 93.12 157 ALA B N 1
ATOM 3213 C CA . ALA B 1 157 ? 6.297 7.906 22.844 1 93.12 157 ALA B CA 1
ATOM 3214 C C . ALA B 1 157 ? 4.871 7.809 23.375 1 93.12 157 ALA B C 1
ATOM 3216 O O . ALA B 1 157 ? 4.188 6.805 23.156 1 93.12 157 ALA B O 1
ATOM 3217 N N . ARG B 1 158 ? 4.496 8.836 24.047 1 93.94 158 ARG B N 1
ATOM 3218 C CA . ARG B 1 158 ? 3.145 8.875 24.594 1 93.94 158 ARG B CA 1
ATOM 3219 C C . ARG B 1 158 ? 2.102 8.781 23.484 1 93.94 158 ARG B C 1
ATOM 3221 O O . ARG B 1 158 ? 1.146 8.008 23.578 1 93.94 158 ARG B O 1
ATOM 3228 N N . ALA B 1 159 ? 2.271 9.562 22.484 1 96.44 159 ALA B N 1
ATOM 3229 C CA . ALA B 1 159 ? 1.326 9.562 21.359 1 96.44 159 ALA B CA 1
ATOM 3230 C C . ALA B 1 159 ? 1.298 8.203 20.672 1 96.44 159 ALA B C 1
ATOM 3232 O O . ALA B 1 159 ? 0.224 7.66 20.406 1 96.44 159 ALA B O 1
ATOM 3233 N N . LEU B 1 160 ? 2.455 7.633 20.438 1 95.12 160 LEU B N 1
ATOM 3234 C CA . LEU B 1 160 ? 2.543 6.32 19.797 1 95.12 160 LEU B CA 1
ATOM 3235 C C . LEU B 1 160 ? 1.88 5.254 20.656 1 95.12 160 LEU B C 1
ATOM 3237 O O . LEU B 1 160 ? 1.152 4.398 20.141 1 95.12 160 LEU B O 1
ATOM 3241 N N . GLY B 1 161 ? 2.1 5.332 21.875 1 93.38 161 GLY B N 1
ATOM 3242 C CA . GLY B 1 161 ? 1.553 4.352 22.797 1 93.38 161 GLY B CA 1
ATOM 3243 C C . GLY B 1 161 ? 0.044 4.438 22.938 1 93.38 161 GLY B C 1
ATOM 3244 O O . GLY B 1 161 ? -0.615 3.438 23.234 1 93.38 161 GLY B O 1
ATOM 3245 N N . SER B 1 162 ? -0.499 5.625 22.719 1 95.5 162 SER B N 1
ATOM 3246 C CA . SER B 1 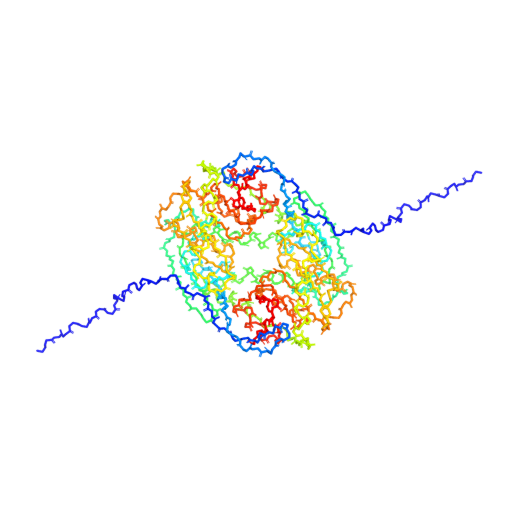162 ? -1.932 5.82 22.906 1 95.5 162 SER B CA 1
ATOM 3247 C C . SER B 1 162 ? -2.691 5.707 21.594 1 95.5 162 SER B C 1
ATOM 3249 O O . SER B 1 162 ? -3.924 5.738 21.578 1 95.5 162 SER B O 1
ATOM 3251 N N . LEU B 1 163 ? -2.041 5.504 20.516 1 96.06 163 LEU B N 1
ATOM 3252 C CA . LEU B 1 163 ? -2.662 5.523 19.203 1 96.06 163 LEU B CA 1
ATOM 3253 C C . LEU B 1 163 ? -3.762 4.469 19.094 1 96.06 163 LEU B C 1
ATOM 3255 O O . LEU B 1 163 ? -4.832 4.734 18.547 1 96.06 163 LEU B O 1
ATOM 3259 N N . ARG B 1 164 ? -3.525 3.322 19.672 1 94.25 164 ARG B N 1
ATOM 3260 C CA . ARG B 1 164 ? -4.477 2.219 19.578 1 94.25 164 ARG B CA 1
ATOM 3261 C C . ARG B 1 164 ? -5.816 2.602 20.203 1 94.25 164 ARG B C 1
ATOM 3263 O O . ARG B 1 164 ? -6.867 2.137 19.75 1 94.25 164 ARG B O 1
ATOM 3270 N N . ASP B 1 165 ? -5.789 3.461 21.172 1 95.5 165 ASP B N 1
ATOM 3271 C CA . ASP B 1 165 ? -6.996 3.891 21.859 1 95.5 165 ASP B CA 1
ATOM 3272 C C . ASP B 1 165 ? -7.832 4.824 21 1 95.5 165 ASP B C 1
ATOM 3274 O O . ASP B 1 165 ? -8.992 5.098 21.312 1 95.5 165 ASP B O 1
ATOM 3278 N N . HIS B 1 166 ? -7.312 5.215 19.906 1 96.06 166 HIS B N 1
ATOM 3279 C CA . HIS B 1 166 ? -7.988 6.145 19.016 1 96.06 166 HIS B CA 1
ATOM 3280 C C . HIS B 1 166 ? -8.289 5.5 17.656 1 96.06 166 HIS B C 1
ATOM 3282 O O . HIS B 1 166 ? -8.375 6.188 16.641 1 96.06 166 HIS B O 1
ATOM 3288 N N . GLN B 1 167 ? -8.328 4.211 17.672 1 94.69 167 GLN B N 1
ATOM 3289 C CA . GLN B 1 167 ? -8.594 3.447 16.469 1 94.69 167 GLN B CA 1
ATOM 3290 C C . GLN B 1 167 ? -9.75 2.473 16.672 1 94.69 167 GLN B C 1
ATOM 3292 O O . GLN B 1 167 ? -9.555 1.256 16.688 1 94.69 167 GLN B O 1
ATOM 3297 N N . PRO B 1 168 ? -10.906 3.027 16.688 1 92.38 168 PRO B N 1
ATOM 3298 C CA . PRO B 1 168 ? -12.062 2.166 16.953 1 92.38 168 PRO B CA 1
ATOM 3299 C C . PRO B 1 168 ? -12.281 1.118 15.875 1 92.38 168 PRO B C 1
ATOM 3301 O O . PRO B 1 168 ? -12.734 0.007 16.156 1 92.38 168 PRO B O 1
ATOM 330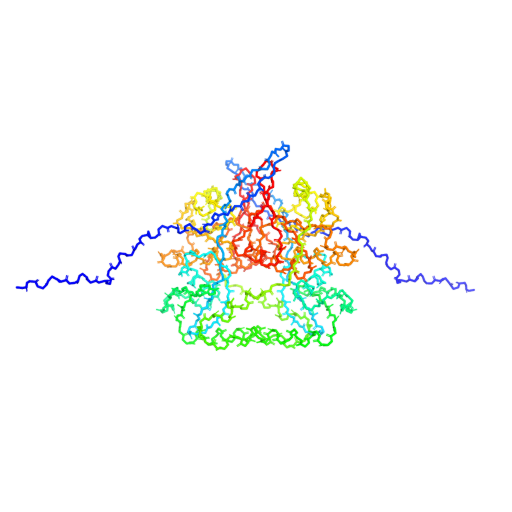4 N N . MET B 1 169 ? -12.094 1.395 14.672 1 90.94 169 MET B N 1
ATOM 3305 C CA . MET B 1 169 ? -12.266 0.407 13.609 1 90.94 169 MET B CA 1
ATOM 3306 C C . MET B 1 169 ? -11.273 -0.742 13.766 1 90.94 169 MET B C 1
ATOM 3308 O O . MET B 1 169 ? -11.656 -1.911 13.68 1 90.94 169 MET B O 1
ATOM 3312 N N . ARG B 1 170 ? -10.016 -0.402 13.992 1 91 170 ARG B N 1
ATOM 3313 C CA . ARG B 1 170 ? -8.984 -1.415 14.18 1 91 170 ARG B CA 1
ATOM 3314 C C . ARG B 1 170 ? -9.297 -2.301 15.375 1 91 170 ARG B C 1
ATOM 3316 O O . ARG B 1 170 ? -8.992 -3.498 15.367 1 91 170 ARG B O 1
ATOM 3323 N N . ALA B 1 171 ? -9.867 -1.701 16.359 1 88.56 171 ALA B N 1
ATOM 3324 C CA . ALA B 1 171 ? -10.211 -2.463 17.547 1 88.56 171 ALA B CA 1
ATOM 3325 C C . ALA B 1 171 ? -11.203 -3.574 17.219 1 88.56 171 ALA B C 1
ATOM 3327 O O . ALA B 1 171 ? -11.289 -4.574 17.938 1 88.56 171 ALA B O 1
ATOM 3328 N N . ARG B 1 172 ? -11.828 -3.453 16.141 1 85.06 172 ARG B N 1
ATOM 3329 C CA . ARG B 1 172 ? -12.852 -4.426 15.773 1 85.06 172 ARG B CA 1
ATOM 3330 C C . ARG B 1 172 ? -12.312 -5.43 14.758 1 85.06 172 ARG B C 1
ATOM 3332 O O . ARG B 1 172 ? -12.57 -6.633 14.867 1 85.06 172 ARG B O 1
ATOM 3339 N N . ASN B 1 173 ? -11.609 -4.969 13.828 1 83.12 173 ASN B N 1
ATOM 3340 C CA . ASN B 1 173 ? -11.227 -5.863 12.742 1 83.12 173 ASN B CA 1
ATOM 3341 C C . ASN B 1 173 ? -9.727 -6.125 12.727 1 83.12 173 ASN B C 1
ATOM 3343 O O . ASN B 1 173 ? -9.258 -7.02 12.016 1 83.12 173 ASN B O 1
ATOM 3347 N N . PHE B 1 174 ? -8.961 -5.324 13.359 1 79.25 174 PHE B N 1
ATOM 3348 C CA . PHE B 1 174 ? -7.527 -5.492 13.57 1 79.25 174 PHE B CA 1
ATOM 3349 C C . PHE B 1 174 ? -6.762 -5.328 12.266 1 79.25 174 PHE B C 1
ATOM 3351 O O . PHE B 1 174 ? -5.602 -5.734 12.164 1 79.25 174 PHE B O 1
ATOM 3358 N N . SER B 1 175 ? -7.379 -4.707 11.32 1 87.31 175 SER B N 1
ATOM 3359 C CA . SER B 1 175 ? -6.773 -4.836 10 1 87.31 175 SER B CA 1
ATOM 3360 C C . SER B 1 175 ? -6.738 -3.5 9.273 1 87.31 175 SER B C 1
ATOM 3362 O O . SER B 1 175 ? -6.527 -3.453 8.062 1 87.31 175 SER B O 1
ATOM 3364 N N . VAL B 1 176 ? -6.953 -2.416 9.969 1 92.69 176 VAL B N 1
ATOM 3365 C CA . VAL B 1 176 ? -6.91 -1.114 9.305 1 92.69 176 VAL B CA 1
ATOM 3366 C C . VAL B 1 176 ? -5.77 -0.278 9.883 1 92.69 176 VAL B C 1
ATOM 3368 O O . VAL B 1 176 ? -5.238 -0.596 10.953 1 92.69 176 VAL B O 1
ATOM 3371 N N . HIS B 1 177 ? -5.434 0.733 9.141 1 94.81 177 HIS B N 1
ATOM 3372 C CA . HIS B 1 177 ? -4.406 1.674 9.57 1 94.81 177 HIS B CA 1
ATOM 3373 C C . HIS B 1 177 ? -5.027 2.916 10.203 1 94.81 177 HIS B C 1
ATOM 3375 O O . HIS B 1 177 ? -6.203 3.211 9.977 1 94.81 177 HIS B O 1
ATOM 3381 N N . GLY B 1 178 ? -4.188 3.525 11.031 1 96.94 178 GLY B N 1
ATOM 3382 C CA . GLY B 1 178 ? -4.578 4.773 11.664 1 96.94 178 GLY B CA 1
ATOM 3383 C C . GLY B 1 178 ? -3.549 5.875 11.492 1 96.94 178 GLY B C 1
ATOM 3384 O O . GLY B 1 178 ? -2.35 5.605 11.406 1 96.94 178 GLY B O 1
ATOM 3385 N N . ALA B 1 179 ? -4.027 7.047 11.422 1 98.31 179 ALA B N 1
ATOM 3386 C CA . ALA B 1 179 ? -3.25 8.281 11.516 1 98.31 179 ALA B CA 1
ATOM 3387 C C . ALA B 1 179 ? -3.869 9.242 12.523 1 98.31 179 ALA B C 1
ATOM 3389 O O . ALA B 1 179 ? -5.094 9.375 12.594 1 98.31 179 ALA B O 1
ATOM 3390 N N . ALA B 1 180 ? -3.002 9.898 13.281 1 98.75 180 ALA B N 1
ATOM 3391 C CA . ALA B 1 180 ? -3.516 10.812 14.305 1 98.75 180 ALA B CA 1
ATOM 3392 C C . ALA B 1 180 ? -2.643 12.055 14.414 1 98.75 180 ALA B C 1
ATOM 3394 O O . ALA B 1 180 ? -1.437 12 14.164 1 98.75 180 ALA B O 1
ATOM 3395 N N . TRP B 1 181 ? -3.285 13.094 14.695 1 98.81 181 TRP B N 1
ATOM 3396 C CA . TRP B 1 181 ? -2.596 14.344 15.016 1 98.81 181 TRP B CA 1
ATOM 3397 C C . TRP B 1 181 ? -2.42 14.492 16.531 1 98.81 181 TRP B C 1
ATOM 3399 O O . TRP B 1 181 ? -3.391 14.414 17.281 1 98.81 181 TRP B O 1
ATOM 3409 N N . SER B 1 182 ? -1.233 14.711 16.922 1 98.62 182 SER B N 1
ATOM 3410 C CA . SER B 1 182 ? -0.899 14.953 18.312 1 98.62 182 SER B CA 1
ATOM 3411 C C . SER B 1 182 ? -0.371 16.359 18.531 1 98.62 182 SER B C 1
ATOM 3413 O O . SER B 1 182 ? 0.372 16.891 17.688 1 98.62 182 SER B O 1
ATOM 3415 N N . ASP B 1 183 ? -0.711 16.922 19.688 1 98.12 183 ASP B N 1
ATOM 3416 C CA . ASP B 1 183 ? -0.066 18.172 20.047 1 98.12 183 ASP B CA 1
ATOM 3417 C C . ASP B 1 183 ? 1.363 17.938 20.531 1 98.12 183 ASP B C 1
ATOM 3419 O O . ASP B 1 183 ? 1.847 16.797 20.516 1 98.12 183 ASP B O 1
ATOM 3423 N N . ARG B 1 184 ? 2.016 18.969 20.953 1 97.06 184 ARG B N 1
ATOM 3424 C CA . ARG B 1 184 ? 3.43 18.891 21.297 1 97.06 184 ARG B CA 1
ATOM 3425 C C . ARG B 1 184 ? 3.629 18.094 22.594 1 97.06 184 ARG B C 1
ATOM 3427 O O . ARG B 1 184 ? 4.742 17.656 22.891 1 97.06 184 ARG B O 1
ATOM 3434 N N . ASN B 1 185 ? 2.574 17.922 23.297 1 96.75 185 ASN B N 1
ATOM 3435 C CA . ASN B 1 185 ? 2.67 17.219 24.562 1 96.75 185 ASN B CA 1
ATOM 3436 C C . ASN B 1 185 ? 2.361 15.727 24.406 1 96.75 185 ASN B C 1
ATOM 3438 O O . ASN B 1 185 ? 2.438 14.961 25.359 1 96.75 185 ASN B O 1
ATOM 3442 N N . GLY B 1 186 ? 2.008 15.32 23.25 1 97 186 GLY B N 1
ATOM 3443 C CA . GLY B 1 186 ? 1.758 13.914 23 1 97 186 GLY B CA 1
ATOM 3444 C C . GLY B 1 186 ? 0.3 13.531 23.156 1 97 186 GLY B C 1
ATOM 3445 O O . GLY B 1 186 ? -0.03 12.344 23.203 1 97 186 GLY B O 1
ATOM 3446 N N . THR B 1 187 ? -0.484 14.523 23.281 1 97.88 187 THR B N 1
ATOM 3447 C CA . THR B 1 187 ? -1.917 14.258 23.344 1 97.88 187 THR B CA 1
ATOM 3448 C C . THR B 1 187 ? -2.523 14.195 21.953 1 97.88 187 THR B C 1
ATOM 3450 O O . THR B 1 187 ? -2.445 15.164 21.188 1 97.88 187 THR B O 1
ATOM 3453 N N . ILE B 1 188 ? -3.154 13.078 21.656 1 98.12 188 ILE B N 1
ATOM 3454 C CA . ILE B 1 188 ? -3.811 12.938 20.359 1 98.12 188 ILE B CA 1
ATOM 3455 C C . ILE B 1 188 ? -5.105 13.742 20.344 1 98.12 188 ILE B C 1
ATOM 3457 O O . ILE B 1 188 ? -5.949 13.594 21.234 1 98.12 188 ILE B O 1
ATOM 3461 N N . VAL B 1 189 ? -5.281 14.562 19.312 1 97.06 189 VAL B N 1
ATOM 3462 C CA . VAL B 1 189 ? -6.402 15.492 19.219 1 97.06 189 VAL B CA 1
ATOM 3463 C C . VAL B 1 189 ? -7.402 14.984 18.188 1 97.06 189 VAL B C 1
ATOM 3465 O O . VAL B 1 189 ? -8.609 15.211 18.312 1 97.06 189 VAL B O 1
ATOM 3468 N N . LEU B 1 190 ? -6.965 14.398 17.172 1 97.75 190 LEU B N 1
ATOM 3469 C CA . LEU B 1 190 ? -7.758 13.906 16.047 1 97.75 190 LEU B CA 1
ATOM 3470 C C . LEU B 1 190 ? -7.168 12.617 15.492 1 97.75 190 LEU B C 1
ATOM 3472 O O . LEU B 1 190 ? -5.945 12.453 15.438 1 97.75 190 LEU B O 1
ATOM 3476 N N . SER B 1 191 ? -8.07 11.703 15.07 1 98.12 191 SER B N 1
ATOM 3477 C CA . SER B 1 191 ? -7.609 10.469 14.453 1 98.12 191 SER B CA 1
ATOM 3478 C C . SER B 1 191 ? -8.539 10.031 13.32 1 98.12 191 SER B C 1
ATOM 3480 O O . SER B 1 191 ? -9.719 10.375 13.32 1 98.12 191 SER B O 1
ATOM 3482 N N . ARG B 1 192 ? -8.016 9.422 12.344 1 98.12 192 ARG B N 1
ATOM 3483 C CA . ARG B 1 192 ? -8.758 8.797 11.25 1 98.12 192 ARG B CA 1
ATOM 3484 C C . ARG B 1 192 ? -8.172 7.434 10.906 1 98.12 192 ARG B C 1
ATOM 3486 O O . ARG B 1 192 ? -6.977 7.199 11.094 1 98.12 192 ARG B O 1
ATOM 3493 N N . GLU B 1 193 ? -9.008 6.555 10.484 1 97.12 193 GLU B N 1
ATOM 3494 C CA . GLU B 1 193 ? -8.633 5.195 10.117 1 97.12 193 GLU B CA 1
ATOM 3495 C C . GLU B 1 193 ? -9.031 4.883 8.68 1 97.12 193 GLU B C 1
ATOM 3497 O O . GLU B 1 193 ? -9.961 5.488 8.141 1 97.12 193 GLU B O 1
ATOM 3502 N N . ASP B 1 194 ? -8.328 4.016 8.078 1 96.5 194 ASP B N 1
ATOM 3503 C CA . ASP B 1 194 ? -8.633 3.441 6.773 1 96.5 194 ASP B CA 1
ATOM 3504 C C . ASP B 1 194 ? -7.883 2.129 6.562 1 96.5 194 ASP B C 1
ATOM 3506 O O . ASP B 1 194 ? -6.875 1.87 7.23 1 96.5 194 ASP B O 1
ATOM 3510 N N . VAL B 1 195 ? -8.406 1.384 5.637 1 93.88 195 VAL B N 1
ATOM 3511 C CA . VAL B 1 195 ? -7.688 0.173 5.254 1 93.88 195 VAL B CA 1
ATOM 3512 C C . VAL B 1 195 ? -6.285 0.535 4.77 1 93.88 195 VAL B C 1
ATOM 3514 O O . VAL B 1 195 ? -5.305 -0.104 5.16 1 93.88 195 VAL B O 1
ATOM 3517 N N . GLY B 1 196 ? -6.219 1.559 3.99 1 93.56 196 GLY B N 1
ATOM 3518 C CA . GLY B 1 196 ? -4.934 2 3.467 1 93.56 196 GLY B CA 1
ATOM 3519 C C . GLY B 1 196 ? -4.289 3.086 4.309 1 93.56 196 GLY B C 1
ATOM 3520 O O . GLY B 1 196 ? -4.961 4.031 4.73 1 93.56 196 GLY B O 1
ATOM 3521 N N . ARG B 1 197 ? -2.977 3.014 4.418 1 94.38 197 ARG B N 1
ATOM 3522 C CA . ARG B 1 197 ? -2.246 3.975 5.238 1 94.38 197 ARG B CA 1
ATOM 3523 C C . ARG B 1 197 ? -2.246 5.355 4.594 1 94.38 197 ARG B C 1
ATOM 3525 O O . ARG B 1 197 ? -2.309 6.371 5.293 1 94.38 197 ARG B O 1
ATOM 3532 N N . HIS B 1 198 ? -2.186 5.496 3.229 1 94.81 198 HIS B N 1
ATOM 3533 C CA . HIS B 1 198 ? -2.23 6.785 2.545 1 94.81 198 HIS B CA 1
ATOM 3534 C C . HIS B 1 198 ? -3.582 7.465 2.744 1 94.81 198 HIS B C 1
ATOM 3536 O O . HIS B 1 198 ? -3.641 8.664 3.027 1 94.81 198 HIS B O 1
ATOM 3542 N N . SER B 1 199 ? -4.609 6.621 2.639 1 96.44 199 SER B N 1
ATOM 3543 C CA . SER B 1 199 ? -5.961 7.152 2.795 1 96.44 199 SER B CA 1
ATOM 3544 C C . SER B 1 199 ? -6.223 7.586 4.234 1 96.44 199 SER B C 1
ATOM 3546 O O . SER B 1 199 ? -6.938 8.555 4.473 1 96.44 199 SER B O 1
ATOM 3548 N N . ALA B 1 200 ? -5.664 6.824 5.184 1 97.5 200 ALA B N 1
ATOM 3549 C CA . ALA B 1 200 ? -5.797 7.227 6.578 1 97.5 200 ALA B CA 1
ATOM 3550 C C . ALA B 1 200 ? -5.191 8.609 6.809 1 97.5 200 ALA B C 1
ATOM 3552 O O . ALA B 1 200 ? -5.797 9.461 7.469 1 97.5 200 ALA B O 1
ATOM 3553 N N . LEU B 1 201 ? -4.031 8.852 6.215 1 98.25 201 LEU B N 1
ATOM 3554 C CA . LEU B 1 201 ? -3.373 10.141 6.363 1 98.25 201 LEU B CA 1
ATOM 3555 C C . LEU B 1 201 ? -4.16 11.242 5.652 1 98.25 201 LEU B C 1
ATOM 3557 O O . LEU B 1 201 ? -4.328 12.336 6.188 1 98.25 201 LEU B O 1
ATOM 3561 N N . ASP B 1 202 ? -4.625 10.93 4.465 1 98.06 202 ASP B N 1
ATOM 3562 C CA . ASP B 1 202 ? -5.43 11.906 3.74 1 98.06 202 ASP B CA 1
ATOM 3563 C C . ASP B 1 202 ? -6.668 12.305 4.547 1 98.06 202 ASP B C 1
ATOM 3565 O O . ASP B 1 202 ? -6.992 13.484 4.648 1 98.06 202 ASP B O 1
ATOM 3569 N N . LYS B 1 203 ? -7.383 11.305 5.121 1 98.38 203 LYS B N 1
ATOM 3570 C CA . LYS B 1 203 ? -8.555 11.578 5.945 1 98.38 203 LYS B CA 1
ATOM 3571 C C . LYS B 1 203 ? -8.188 12.453 7.145 1 98.38 203 LYS B C 1
ATOM 3573 O O . LYS B 1 203 ? -8.914 13.375 7.496 1 98.38 203 LYS B O 1
ATOM 3578 N N . LEU B 1 204 ? -7.062 12.172 7.742 1 98.69 204 LEU B N 1
ATOM 3579 C CA . LEU B 1 204 ? -6.613 12.977 8.875 1 98.69 204 LEU B CA 1
ATOM 3580 C C . LEU B 1 204 ? -6.355 14.414 8.453 1 98.69 204 LEU B C 1
ATOM 3582 O O . LEU B 1 204 ? -6.785 15.352 9.133 1 98.69 204 LEU B O 1
ATOM 3586 N N . ILE B 1 205 ? -5.656 14.594 7.363 1 98.56 205 ILE B N 1
ATOM 3587 C CA . ILE B 1 205 ? -5.32 15.922 6.859 1 98.56 205 ILE B CA 1
ATOM 3588 C C . ILE B 1 205 ? -6.598 16.719 6.598 1 98.56 205 ILE B C 1
ATOM 3590 O O . ILE B 1 205 ? -6.688 17.891 6.941 1 98.56 205 ILE B O 1
ATOM 3594 N N . GLY B 1 206 ? -7.594 16.031 5.965 1 98.62 206 GLY B N 1
ATOM 3595 C CA . GLY B 1 206 ? -8.875 16.688 5.762 1 98.62 206 GLY B CA 1
ATOM 3596 C C . GLY B 1 206 ? -9.531 17.125 7.059 1 98.62 206 GLY B C 1
ATOM 3597 O O . GLY B 1 206 ? -10.008 18.25 7.176 1 98.62 206 GLY B O 1
ATOM 3598 N N . ALA B 1 207 ? -9.562 16.219 8.023 1 98.38 207 ALA B N 1
ATOM 3599 C CA . ALA B 1 207 ? -10.148 16.5 9.328 1 98.38 207 ALA B CA 1
ATOM 3600 C C . ALA B 1 207 ? -9.445 17.672 10.008 1 98.38 207 ALA B C 1
ATOM 3602 O O . ALA B 1 207 ? -10.086 18.547 10.594 1 98.38 207 ALA B O 1
ATOM 3603 N N . MET B 1 208 ? -8.156 17.688 9.922 1 98.25 208 MET B N 1
ATOM 3604 C CA . MET B 1 208 ? -7.363 18.766 10.523 1 98.25 208 MET B CA 1
ATOM 3605 C C . MET B 1 208 ? -7.688 20.109 9.875 1 98.25 208 MET B C 1
ATOM 3607 O O . MET B 1 208 ? -7.832 21.109 10.57 1 98.25 208 MET B O 1
ATOM 3611 N N . SER B 1 209 ? -7.75 20.047 8.617 1 98.06 209 SER B N 1
ATOM 3612 C CA . SER B 1 209 ? -8.055 21.281 7.895 1 98.06 209 SER B CA 1
ATOM 3613 C C . SER B 1 209 ? -9.406 21.844 8.305 1 98.06 209 SER B C 1
ATOM 3615 O O . SER B 1 209 ? -9.531 23.031 8.602 1 98.06 209 SER B O 1
ATOM 3617 N N . ARG B 1 210 ? -10.398 21.016 8.359 1 97 210 ARG B N 1
ATOM 3618 C CA . ARG B 1 210 ? -11.75 21.422 8.719 1 97 210 ARG B CA 1
ATOM 3619 C C . ARG B 1 210 ? -11.805 21.938 10.156 1 97 210 ARG B C 1
ATOM 3621 O O . ARG B 1 210 ? -12.586 22.828 10.469 1 97 210 ARG B O 1
ATOM 3628 N N . ALA B 1 211 ? -10.984 21.391 10.953 1 97.06 211 ALA B N 1
ATOM 3629 C CA . ALA B 1 211 ? -10.961 21.766 12.367 1 97.06 211 ALA B CA 1
ATOM 3630 C C . ALA B 1 211 ? -10.102 23 12.602 1 97.06 211 ALA B C 1
ATOM 3632 O O . ALA B 1 211 ? -10.039 23.516 13.719 1 97.06 211 ALA B O 1
ATOM 3633 N N . GLY B 1 212 ? -9.398 23.453 11.617 1 96.56 212 GLY B N 1
ATOM 3634 C CA . GLY B 1 212 ? -8.547 24.625 11.75 1 96.56 212 GLY B CA 1
ATOM 3635 C C . GLY B 1 212 ? -7.293 24.359 12.57 1 96.56 212 GLY B C 1
ATOM 3636 O O . GLY B 1 212 ? -6.805 25.25 13.266 1 96.56 212 GLY B O 1
ATOM 3637 N N . VAL B 1 213 ? -6.824 23.172 12.508 1 96.44 213 VAL B N 1
ATOM 3638 C CA . VAL B 1 213 ? -5.652 22.781 13.281 1 96.44 213 VAL B CA 1
ATOM 3639 C C . VAL B 1 213 ? -4.406 23.453 12.703 1 96.44 213 VAL B C 1
ATOM 3641 O O . VAL B 1 213 ? -4.227 23.5 11.484 1 96.44 213 VAL B O 1
ATOM 3644 N N . ASP B 1 214 ? -3.594 24.016 13.586 1 96.44 214 ASP B N 1
ATOM 3645 C CA . ASP B 1 214 ? -2.266 24.469 13.195 1 96.44 214 ASP B CA 1
ATOM 3646 C C . ASP B 1 214 ? -1.312 23.297 12.977 1 96.44 214 ASP B C 1
ATOM 3648 O O . ASP B 1 214 ? -0.835 22.703 13.945 1 96.44 214 ASP B O 1
ATOM 3652 N N . ARG B 1 215 ? -0.93 23.078 11.781 1 95.38 215 ARG B N 1
ATOM 3653 C CA . ARG B 1 215 ? -0.184 21.891 11.391 1 95.38 215 ARG B CA 1
ATOM 3654 C C . ARG B 1 215 ? 1.289 22.016 11.766 1 95.38 215 ARG B C 1
ATOM 3656 O O . ARG B 1 215 ? 2.057 21.062 11.625 1 95.38 215 ARG B O 1
ATOM 3663 N N . THR B 1 216 ? 1.692 23.172 12.242 1 94.75 216 THR B N 1
ATOM 3664 C CA . THR B 1 216 ? 3.092 23.391 12.586 1 94.75 216 THR B CA 1
ATOM 3665 C C . THR B 1 216 ? 3.318 23.172 14.086 1 94.75 216 THR B C 1
ATOM 3667 O O . THR B 1 216 ? 4.461 23.188 14.547 1 94.75 216 THR B O 1
ATOM 3670 N N . ASP B 1 217 ? 2.252 22.984 14.805 1 96.06 217 ASP B N 1
ATOM 3671 C CA . ASP B 1 217 ? 2.342 22.938 16.266 1 96.06 217 ASP B CA 1
ATOM 3672 C C . ASP B 1 217 ? 1.985 21.547 16.781 1 96.06 217 ASP B C 1
ATOM 3674 O O . ASP B 1 217 ? 1.203 21.406 17.734 1 96.06 217 ASP B O 1
ATOM 3678 N N . GLY B 1 218 ? 2.502 20.562 16.219 1 98.12 218 GLY B N 1
ATOM 3679 C CA . GLY B 1 218 ? 2.281 19.172 16.578 1 98.12 218 GLY B CA 1
ATOM 3680 C C . GLY B 1 218 ? 2.924 18.203 15.602 1 98.12 218 GLY B C 1
ATOM 3681 O O . GLY B 1 218 ? 3.939 18.516 14.977 1 98.12 218 GLY B O 1
ATOM 3682 N N . PHE B 1 219 ? 2.428 16.969 15.672 1 98.31 219 PHE B N 1
ATOM 3683 C CA . PHE B 1 219 ? 3.016 15.961 14.797 1 98.31 219 PHE B CA 1
ATOM 3684 C C . PHE B 1 219 ? 2.021 14.844 14.516 1 98.31 219 PHE B C 1
ATOM 3686 O O . PHE B 1 219 ? 1.007 14.719 15.203 1 98.31 219 PHE B O 1
ATOM 3693 N N . VAL B 1 220 ? 2.271 14.086 13.477 1 98.69 220 VAL B N 1
ATOM 3694 C CA . VAL B 1 220 ? 1.412 12.984 13.07 1 98.69 220 VAL B CA 1
ATOM 3695 C C . VAL B 1 220 ? 1.989 11.664 13.578 1 98.69 220 VAL B C 1
ATOM 3697 O O . VAL B 1 220 ? 3.199 11.438 13.508 1 98.69 220 VAL B O 1
ATOM 3700 N N . VAL B 1 221 ? 1.107 10.844 14.094 1 98.19 221 VAL B N 1
ATOM 3701 C CA . VAL B 1 221 ? 1.445 9.477 14.477 1 98.19 221 VAL B CA 1
ATOM 3702 C C . VAL B 1 221 ? 0.761 8.492 13.531 1 98.19 221 VAL B C 1
ATOM 3704 O O . VAL B 1 221 ? -0.419 8.648 13.211 1 98.19 221 VAL B O 1
ATOM 3707 N N . LEU B 1 222 ? 1.554 7.527 13.117 1 97.56 222 LEU B N 1
ATOM 3708 C CA . LEU B 1 222 ? 1.069 6.555 12.141 1 97.56 222 LEU B CA 1
ATOM 3709 C C . LEU B 1 222 ? 1.17 5.137 12.695 1 97.56 222 LEU B C 1
ATOM 3711 O O . LEU B 1 222 ? 2.158 4.789 13.344 1 97.56 222 LEU B O 1
ATOM 3715 N N . SER B 1 223 ? 0.161 4.309 12.406 1 95.69 223 SER B N 1
ATOM 3716 C CA . SER B 1 223 ? 0.192 2.908 12.812 1 95.69 223 SER B CA 1
ATOM 3717 C C . SER B 1 223 ? 0.94 2.051 11.805 1 95.69 223 SER B C 1
ATOM 3719 O O . SER B 1 223 ? 1.146 0.856 12.023 1 95.69 223 SER B O 1
ATOM 3721 N N . SER B 1 224 ? 1.365 2.648 10.719 1 92.06 224 SER B N 1
ATOM 3722 C CA . SER B 1 224 ? 2.035 1.937 9.633 1 92.06 224 SER B CA 1
ATOM 3723 C C . SER B 1 224 ? 3.494 2.361 9.516 1 92.06 224 SER B C 1
ATOM 3725 O O . SER B 1 224 ? 3.955 3.238 10.25 1 92.06 224 SER B O 1
ATOM 3727 N N . ARG B 1 225 ? 4.152 1.623 8.617 1 89.44 225 ARG B N 1
ATOM 3728 C CA . ARG B 1 225 ? 5.457 2.098 8.172 1 89.44 225 ARG B CA 1
ATOM 3729 C C . ARG B 1 225 ? 5.328 3.422 7.426 1 89.44 225 ARG B C 1
ATOM 3731 O O . ARG B 1 225 ? 4.332 3.666 6.746 1 89.44 225 ARG B O 1
ATOM 3738 N N . CYS B 1 226 ? 6.363 4.188 7.531 1 92 226 CYS B N 1
ATOM 3739 C CA . CYS B 1 226 ? 6.391 5.469 6.836 1 92 226 CYS B CA 1
ATOM 3740 C C . CYS B 1 226 ? 7.121 5.352 5.504 1 92 226 CYS B C 1
ATOM 3742 O O . CYS B 1 226 ? 8.344 5.219 5.473 1 92 226 CYS B O 1
ATOM 3744 N N . GLY B 1 227 ? 6.336 5.445 4.441 1 88.88 227 GLY B N 1
ATOM 3745 C CA . GLY B 1 227 ? 6.926 5.406 3.115 1 88.88 227 GLY B CA 1
ATOM 3746 C C . GLY B 1 227 ? 7.105 6.781 2.498 1 88.88 227 GLY B C 1
ATOM 3747 O O . GLY B 1 227 ? 6.719 7.789 3.096 1 88.88 227 GLY B O 1
ATOM 3748 N N . PHE B 1 228 ? 7.66 6.789 1.324 1 85.56 228 PHE B N 1
ATOM 3749 C CA . PHE B 1 228 ? 7.996 7.992 0.571 1 85.56 228 PHE B CA 1
ATOM 3750 C C . PHE B 1 228 ? 6.762 8.859 0.354 1 85.56 228 PHE B C 1
ATOM 3752 O O . PHE B 1 228 ? 6.816 10.078 0.527 1 85.56 228 PHE B O 1
ATOM 3759 N N . GLU B 1 229 ? 5.676 8.203 0.049 1 88.81 229 GLU B N 1
ATOM 3760 C CA . GLU B 1 229 ? 4.461 8.938 -0.272 1 88.81 229 GLU B CA 1
ATOM 3761 C C . GLU B 1 229 ? 3.879 9.617 0.969 1 88.81 229 GLU B C 1
ATOM 3763 O O . GLU B 1 229 ? 3.307 10.703 0.881 1 88.81 229 GLU B O 1
ATOM 3768 N N . LEU B 1 230 ? 4.004 8.984 2.105 1 94.19 230 LEU B N 1
ATOM 3769 C CA . LEU B 1 230 ? 3.502 9.586 3.338 1 94.19 230 LEU B CA 1
ATOM 3770 C C . LEU B 1 230 ? 4.297 10.836 3.697 1 94.19 230 LEU B C 1
ATOM 3772 O O . LEU B 1 230 ? 3.727 11.836 4.137 1 94.19 230 LEU B O 1
ATOM 3776 N N . VAL B 1 231 ? 5.609 10.789 3.422 1 94.56 231 VAL B N 1
ATOM 3777 C CA . VAL B 1 231 ? 6.465 11.953 3.648 1 94.56 231 VAL B CA 1
ATOM 3778 C C . VAL B 1 231 ? 6.059 13.078 2.703 1 94.56 231 VAL B C 1
ATOM 3780 O O . VAL B 1 231 ? 5.926 14.234 3.125 1 94.56 231 VAL B O 1
ATOM 3783 N N . GLN B 1 232 ? 5.801 12.719 1.491 1 93.56 232 GLN B N 1
ATOM 3784 C CA . GLN B 1 232 ? 5.406 13.711 0.494 1 93.56 232 GLN B CA 1
ATOM 3785 C C . GLN B 1 232 ? 4.094 14.383 0.876 1 93.56 232 GLN B C 1
ATOM 3787 O O . GLN B 1 232 ? 3.975 15.609 0.806 1 93.56 232 GLN B O 1
ATOM 3792 N N . LYS B 1 233 ? 3.131 13.578 1.3 1 94.19 233 LYS B N 1
ATOM 3793 C CA . LYS B 1 233 ? 1.821 14.102 1.667 1 94.19 233 LYS B CA 1
ATOM 3794 C C . LYS B 1 233 ? 1.921 15.023 2.879 1 94.19 233 LYS B C 1
ATOM 3796 O O . LYS B 1 233 ? 1.318 16.109 2.9 1 94.19 233 LYS B O 1
ATOM 3801 N N . ALA B 1 234 ? 2.682 14.602 3.838 1 97.06 234 ALA B N 1
ATOM 3802 C CA . ALA B 1 234 ? 2.846 15.406 5.051 1 97.06 234 ALA B CA 1
ATOM 3803 C C . ALA B 1 234 ? 3.533 16.734 4.742 1 97.06 234 ALA B C 1
ATOM 3805 O O . ALA B 1 234 ? 3.08 17.781 5.188 1 97.06 234 ALA B O 1
ATOM 3806 N N . ALA B 1 235 ? 4.574 16.688 3.961 1 95.94 235 ALA B N 1
ATOM 3807 C CA . ALA B 1 235 ? 5.32 17.891 3.605 1 95.94 235 ALA B CA 1
ATOM 3808 C C . ALA B 1 235 ? 4.449 18.875 2.82 1 95.94 235 ALA B C 1
ATOM 3810 O O . ALA B 1 235 ? 4.535 20.078 3.014 1 95.94 235 ALA B O 1
ATOM 3811 N N . ALA B 1 236 ? 3.627 18.344 1.986 1 94.25 236 ALA B N 1
ATOM 3812 C CA . ALA B 1 236 ? 2.768 19.156 1.135 1 94.25 236 ALA B CA 1
ATOM 3813 C C . ALA B 1 236 ? 1.854 20.047 1.971 1 94.25 236 ALA B C 1
ATOM 3815 O O . ALA B 1 236 ? 1.433 21.109 1.517 1 94.25 236 ALA B O 1
ATOM 3816 N N . VAL B 1 237 ? 1.583 19.594 3.201 1 96.62 237 VAL B N 1
ATOM 3817 C CA . VAL B 1 237 ? 0.641 20.359 4.008 1 96.62 237 VAL B CA 1
ATOM 3818 C C . VAL B 1 237 ? 1.362 20.969 5.211 1 96.62 237 VAL B C 1
ATOM 3820 O O . VAL B 1 237 ? 0.724 21.406 6.168 1 96.62 237 VAL B O 1
ATOM 3823 N N . GLY B 1 238 ? 2.619 20.844 5.215 1 96.69 238 GLY B N 1
ATOM 3824 C CA . GLY B 1 238 ? 3.402 21.625 6.156 1 96.69 238 GLY B CA 1
ATOM 3825 C C . GLY B 1 238 ? 3.713 20.891 7.441 1 96.69 238 GLY B C 1
ATOM 3826 O O . GLY B 1 238 ? 4.152 21.484 8.422 1 96.69 238 GLY B O 1
ATOM 3827 N N . ILE B 1 239 ? 3.475 19.641 7.512 1 97.62 239 ILE B N 1
ATOM 3828 C CA . ILE B 1 239 ? 3.762 18.844 8.703 1 97.62 239 ILE B CA 1
ATOM 3829 C C . ILE B 1 239 ? 5.254 18.547 8.773 1 97.62 239 ILE B C 1
ATOM 3831 O O . ILE B 1 239 ? 5.84 18.062 7.801 1 97.62 239 ILE B O 1
ATOM 3835 N N . GLY B 1 240 ? 5.84 18.719 9.938 1 97.88 240 GLY B N 1
ATOM 3836 C CA . GLY B 1 240 ? 7.289 18.641 10.016 1 97.88 240 GLY B CA 1
ATOM 3837 C C . GLY B 1 240 ? 7.781 17.422 10.781 1 97.88 240 GLY B C 1
ATOM 3838 O O . GLY B 1 240 ? 8.984 17.172 10.844 1 97.88 240 GLY B O 1
ATOM 3839 N N . LEU B 1 241 ? 6.898 16.656 11.359 1 98 241 LEU B N 1
ATOM 3840 C CA . LEU B 1 241 ? 7.305 15.484 12.133 1 98 241 LEU B CA 1
ATOM 3841 C C . LEU B 1 241 ? 6.309 14.344 11.969 1 98 241 LEU B C 1
ATOM 3843 O O . LEU B 1 241 ? 5.113 14.516 12.219 1 98 241 LEU B O 1
ATOM 3847 N N . LEU B 1 242 ? 6.797 13.188 11.516 1 97.94 242 LEU B N 1
ATOM 3848 C CA . LEU B 1 242 ? 6.043 11.945 11.438 1 97.94 242 LEU B CA 1
ATOM 3849 C C . LEU B 1 242 ? 6.617 10.906 12.398 1 97.94 242 LEU B C 1
ATOM 3851 O O . LEU B 1 242 ? 7.824 10.664 12.406 1 97.94 242 LEU B O 1
ATOM 3855 N N . ALA B 1 243 ? 5.785 10.336 13.211 1 97.25 243 ALA B N 1
ATOM 3856 C CA . ALA B 1 243 ? 6.148 9.219 14.086 1 97.25 243 ALA B CA 1
ATOM 3857 C C . ALA B 1 243 ? 5.398 7.949 13.688 1 97.25 243 ALA B C 1
ATOM 3859 O O . ALA B 1 243 ? 4.172 7.953 13.578 1 97.25 243 ALA B O 1
ATOM 3860 N N . SER B 1 244 ? 6.148 6.922 13.453 1 95.44 244 SER B N 1
ATOM 3861 C CA . SER B 1 244 ? 5.52 5.699 12.961 1 95.44 244 SER B CA 1
ATOM 3862 C C . SER B 1 244 ? 5.871 4.508 13.844 1 95.44 244 SER B C 1
ATOM 3864 O O . SER B 1 244 ? 6.883 4.527 14.555 1 95.44 244 SER B O 1
ATOM 3866 N N . VAL B 1 245 ? 5.051 3.471 13.781 1 90.81 245 VAL B N 1
ATOM 3867 C CA . VAL B 1 245 ? 5.227 2.279 14.602 1 90.81 245 VAL B CA 1
ATOM 3868 C C . VAL B 1 245 ? 6.336 1.406 14.023 1 90.81 245 VAL B C 1
ATOM 3870 O O . VAL B 1 245 ? 6.984 0.647 14.742 1 90.81 245 VAL B O 1
ATOM 3873 N N . SER B 1 246 ? 6.574 1.507 12.703 1 88.31 246 SER B N 1
ATOM 3874 C CA . SER B 1 246 ? 7.625 0.729 12.055 1 88.31 246 SER B CA 1
ATOM 3875 C C . SER B 1 246 ? 8.609 1.635 11.32 1 88.31 246 SER B C 1
ATOM 3877 O O . SER B 1 246 ? 8.273 2.764 10.953 1 88.31 246 SER B O 1
ATOM 3879 N N . ALA B 1 247 ? 9.781 1.136 11.094 1 87.94 247 ALA B N 1
ATOM 3880 C CA . ALA B 1 247 ? 10.867 1.915 10.516 1 87.94 247 ALA B CA 1
ATOM 3881 C C . ALA B 1 247 ? 10.523 2.369 9.094 1 87.94 247 ALA B C 1
ATOM 3883 O O . ALA B 1 247 ? 9.93 1.614 8.328 1 87.94 247 ALA B O 1
ATOM 3884 N N . PRO B 1 248 ? 10.945 3.578 8.789 1 92.25 248 PRO B N 1
ATOM 3885 C CA . PRO B 1 248 ? 10.773 4.055 7.41 1 92.25 248 PRO B CA 1
ATOM 3886 C C . PRO B 1 248 ? 11.766 3.412 6.441 1 92.25 248 PRO B C 1
ATOM 3888 O O . PRO B 1 248 ? 12.688 2.713 6.867 1 92.25 248 PRO B O 1
ATOM 3891 N N . THR B 1 249 ? 11.492 3.607 5.176 1 90.88 249 THR B N 1
ATOM 3892 C CA . THR B 1 249 ? 12.453 3.176 4.164 1 90.88 249 THR B CA 1
ATOM 3893 C C . THR B 1 249 ? 13.57 4.199 4.008 1 90.88 249 THR B C 1
ATOM 3895 O O . THR B 1 249 ? 13.453 5.332 4.477 1 90.88 249 THR B O 1
ATOM 3898 N N . THR B 1 250 ? 14.617 3.777 3.326 1 91 250 THR B N 1
ATOM 3899 C CA . THR B 1 250 ? 15.727 4.684 3.066 1 91 250 THR B CA 1
ATOM 3900 C C . THR B 1 250 ? 15.273 5.859 2.203 1 91 250 THR B C 1
ATOM 3902 O O . THR B 1 250 ? 15.688 7 2.434 1 91 250 THR B O 1
ATOM 3905 N N . MET B 1 251 ? 14.461 5.598 1.296 1 88.69 251 MET B N 1
ATOM 3906 C CA . MET B 1 251 ? 13.977 6.664 0.426 1 88.69 251 MET B CA 1
ATOM 3907 C C . MET B 1 251 ? 13.133 7.668 1.211 1 88.69 251 MET B C 1
ATOM 3909 O O . MET B 1 251 ? 13.258 8.875 1.017 1 88.69 251 MET B O 1
ATOM 3913 N N . ALA B 1 252 ? 12.305 7.133 2.061 1 91.44 252 ALA B N 1
ATOM 3914 C CA . ALA B 1 252 ? 11.484 8.008 2.895 1 91.44 252 ALA B CA 1
ATOM 3915 C C . ALA B 1 252 ? 12.359 8.914 3.766 1 91.44 252 ALA B C 1
ATOM 3917 O O . ALA B 1 252 ? 12.117 10.117 3.867 1 91.44 252 ALA B O 1
ATOM 3918 N N . LEU B 1 253 ? 13.367 8.344 4.371 1 93.62 253 LEU B N 1
ATOM 3919 C CA . LEU B 1 253 ? 14.266 9.102 5.238 1 93.62 253 LEU B CA 1
ATOM 3920 C C . LEU B 1 253 ? 15.016 10.172 4.445 1 93.62 253 LEU B C 1
ATOM 3922 O O . LEU B 1 253 ? 15.133 11.312 4.895 1 93.62 253 LEU B O 1
ATOM 3926 N N . SER B 1 254 ? 15.5 9.781 3.287 1 91.69 254 SER B N 1
ATOM 3927 C CA . SER B 1 254 ? 16.219 10.727 2.432 1 91.69 254 SER B CA 1
ATOM 3928 C C . SER B 1 254 ? 15.32 11.898 2.043 1 91.69 254 SER B C 1
ATOM 3930 O O . SER B 1 254 ? 15.742 13.055 2.102 1 91.69 254 SER B O 1
ATOM 3932 N N . MET B 1 255 ? 14.141 11.602 1.715 1 91.81 255 MET B N 1
ATOM 3933 C CA . MET B 1 255 ? 13.195 12.641 1.325 1 91.81 255 MET B CA 1
ATOM 3934 C C . MET B 1 255 ? 12.859 13.539 2.508 1 91.81 255 MET B C 1
ATOM 3936 O O . MET B 1 255 ? 12.766 14.766 2.357 1 91.81 255 MET B O 1
ATOM 3940 N N . ALA B 1 256 ? 12.648 12.945 3.643 1 94.56 256 ALA B N 1
ATOM 3941 C CA . ALA B 1 256 ? 12.352 13.703 4.852 1 94.56 256 ALA B CA 1
ATOM 3942 C C . ALA B 1 256 ? 13.477 14.68 5.176 1 94.56 256 ALA B C 1
ATOM 3944 O O . ALA B 1 256 ? 13.234 15.852 5.477 1 94.56 256 ALA B O 1
ATOM 3945 N N . ARG B 1 257 ? 14.656 14.211 5.07 1 93.44 257 ARG B N 1
ATOM 3946 C CA . ARG B 1 257 ? 15.828 15.039 5.316 1 93.44 257 ARG B CA 1
ATOM 3947 C C . ARG B 1 257 ? 15.867 16.234 4.367 1 93.44 257 ARG B C 1
ATOM 3949 O O . ARG B 1 257 ? 16.094 17.359 4.797 1 93.44 257 ARG B O 1
ATOM 3956 N N . GLN B 1 258 ? 15.602 15.961 3.16 1 92.31 258 GLN B N 1
ATOM 3957 C CA . GLN B 1 258 ? 15.617 17.016 2.15 1 92.31 258 GLN B CA 1
ATOM 3958 C C . GLN B 1 258 ? 14.547 18.062 2.434 1 92.31 258 GLN B C 1
ATOM 3960 O O . GLN B 1 258 ? 14.75 19.25 2.172 1 92.31 258 GLN B O 1
ATOM 3965 N N . ALA B 1 259 ? 13.461 17.625 2.982 1 94.19 259 ALA B N 1
ATOM 3966 C CA . ALA B 1 259 ? 12.336 18.516 3.242 1 94.19 259 ALA B CA 1
ATOM 3967 C C . ALA B 1 259 ? 12.492 19.219 4.586 1 94.19 259 ALA B C 1
ATOM 3969 O O . ALA B 1 259 ? 11.766 20.172 4.887 1 94.19 259 ALA B O 1
ATOM 3970 N N . GLY B 1 260 ? 13.391 18.75 5.402 1 96 260 GLY B N 1
ATOM 3971 C CA . GLY B 1 260 ? 13.531 19.266 6.754 1 96 260 GLY B CA 1
ATOM 3972 C C . GLY B 1 260 ? 12.555 18.641 7.734 1 96 260 GLY B C 1
ATOM 3973 O O . GLY B 1 260 ? 12.234 19.25 8.766 1 96 260 GLY B O 1
ATOM 3974 N N . MET B 1 261 ? 12.07 17.516 7.414 1 96.56 261 MET B N 1
ATOM 3975 C CA . MET B 1 261 ? 11.117 16.781 8.242 1 96.56 261 MET B CA 1
ATOM 3976 C C . MET B 1 261 ? 11.828 15.797 9.156 1 96.56 261 MET B C 1
ATOM 3978 O O . MET B 1 261 ? 12.789 15.148 8.75 1 96.56 261 MET B O 1
ATOM 3982 N N . SER B 1 262 ? 11.359 15.695 10.391 1 96.31 262 SER B N 1
ATOM 3983 C CA . SER B 1 262 ? 11.867 14.68 11.312 1 96.31 262 SER B CA 1
ATOM 3984 C C . SER B 1 262 ? 11.016 13.414 11.266 1 96.31 262 SER B C 1
ATOM 3986 O O . SER B 1 262 ? 9.789 13.484 11.18 1 96.31 262 SER B O 1
ATOM 3988 N N . LEU B 1 263 ? 11.719 12.281 11.312 1 95.75 263 LEU B N 1
ATOM 3989 C CA . LEU B 1 263 ? 11.062 10.984 11.414 1 95.75 263 LEU B CA 1
ATOM 3990 C C . LEU B 1 263 ? 11.398 10.297 12.727 1 95.75 263 LEU B C 1
ATOM 3992 O O . LEU B 1 263 ? 12.57 10.219 13.109 1 95.75 263 LEU B O 1
ATOM 3996 N N . ALA B 1 264 ? 10.391 9.859 13.414 1 94.25 264 ALA B N 1
ATOM 3997 C CA . ALA B 1 264 ? 10.555 9.078 14.633 1 94.25 264 ALA B CA 1
ATOM 3998 C C . ALA B 1 264 ? 9.891 7.711 14.508 1 94.25 264 ALA B C 1
ATOM 4000 O O . ALA B 1 264 ? 8.906 7.555 13.781 1 94.25 264 ALA B O 1
ATOM 4001 N N . VAL B 1 265 ? 10.469 6.75 15.203 1 91.62 265 VAL B N 1
ATOM 4002 C CA . VAL B 1 265 ? 9.953 5.391 15.117 1 91.62 265 VAL B CA 1
ATOM 4003 C C . VAL B 1 265 ? 9.859 4.781 16.516 1 91.62 265 VAL B C 1
ATOM 4005 O O . VAL B 1 265 ? 10.719 5.027 17.359 1 91.62 265 VAL B O 1
ATOM 4008 N N . SER B 1 266 ? 8.852 4.016 16.609 1 88.19 266 SER B N 1
ATOM 4009 C CA . SER B 1 266 ? 8.695 3.283 17.859 1 88.19 266 SER B CA 1
ATOM 4010 C C . SER B 1 266 ? 9.734 2.174 17.984 1 88.19 266 SER B C 1
ATOM 4012 O O . SER B 1 266 ? 10.086 1.53 17 1 88.19 266 SER B O 1
ATOM 4014 N N . ALA B 1 267 ? 10.219 1.994 19.125 1 80.38 267 ALA B N 1
ATOM 4015 C CA . ALA B 1 267 ? 11.156 0.916 19.438 1 80.38 267 ALA B CA 1
ATOM 4016 C C . ALA B 1 267 ? 10.688 0.118 20.641 1 80.38 267 ALA B C 1
ATOM 4018 O O . ALA B 1 267 ? 9.734 0.511 21.328 1 80.38 267 ALA B O 1
ATOM 4019 N N . GLN B 1 268 ? 11.273 -1.027 20.719 1 75.69 268 GLN B N 1
ATOM 4020 C CA . GLN B 1 268 ? 10.922 -1.914 21.828 1 75.69 268 GLN B CA 1
ATOM 4021 C C . GLN B 1 268 ? 11.055 -1.201 23.156 1 75.69 268 GLN B C 1
ATOM 4023 O O . GLN B 1 268 ? 11.938 -0.363 23.344 1 75.69 268 GLN B O 1
ATOM 4028 N N . GLY B 1 269 ? 10.117 -1.543 24.062 1 70.31 269 GLY B N 1
ATOM 4029 C CA . GLY B 1 269 ? 10.188 -1.031 25.422 1 70.31 269 GLY B CA 1
ATOM 4030 C C . GLY B 1 269 ? 9.742 0.415 25.531 1 70.31 269 GLY B C 1
ATOM 4031 O O . GLY B 1 269 ? 10.336 1.192 26.281 1 70.31 269 GLY B O 1
ATOM 4032 N N . SER B 1 270 ? 8.906 0.813 24.688 1 74.94 270 SER B N 1
ATOM 4033 C CA . SER B 1 270 ? 8.344 2.16 24.703 1 74.94 270 SER B CA 1
ATOM 4034 C C . SER B 1 270 ? 9.406 3.201 24.344 1 74.94 270 SER B C 1
ATOM 4036 O O . SER B 1 270 ? 9.367 4.324 24.844 1 74.94 270 SER B O 1
ATOM 4038 N N . ALA B 1 271 ? 10.367 2.789 23.734 1 79.44 271 ALA B N 1
ATOM 4039 C CA . ALA B 1 271 ? 11.406 3.701 23.25 1 79.44 271 ALA B CA 1
ATOM 4040 C C . ALA B 1 271 ? 11.039 4.273 21.875 1 79.44 271 ALA B C 1
ATOM 4042 O O . ALA B 1 271 ? 10.188 3.723 21.172 1 79.44 271 ALA B O 1
ATOM 4043 N N . VAL B 1 272 ? 11.602 5.473 21.719 1 85.88 272 VAL B N 1
ATOM 4044 C CA . VAL B 1 272 ? 11.453 6.109 20.422 1 85.88 272 VAL B CA 1
ATOM 4045 C C . VAL B 1 272 ? 12.828 6.426 19.844 1 85.88 272 VAL B C 1
ATOM 4047 O O . VAL B 1 272 ? 13.742 6.824 20.578 1 85.88 272 VAL B O 1
ATOM 4050 N N . VAL B 1 273 ? 12.938 6.184 18.625 1 82.75 273 VAL B N 1
ATOM 4051 C CA . VAL B 1 273 ? 14.164 6.543 17.922 1 82.75 273 VAL B CA 1
ATOM 4052 C C . VAL B 1 273 ? 13.883 7.676 16.938 1 82.75 273 VAL B C 1
ATOM 4054 O O . VAL B 1 273 ? 13 7.562 16.078 1 82.75 273 VAL B O 1
ATOM 4057 N N . VAL B 1 274 ? 14.562 8.695 17.172 1 88 274 VAL B N 1
ATOM 4058 C CA . VAL B 1 274 ? 14.508 9.789 16.203 1 88 274 VAL B CA 1
ATOM 4059 C C . VAL B 1 274 ? 15.633 9.633 15.188 1 88 274 VAL B C 1
ATOM 4061 O O . VAL B 1 274 ? 16.812 9.625 15.555 1 88 274 VAL B O 1
ATOM 4064 N N . LEU B 1 275 ? 15.227 9.508 14 1 86.56 275 LEU B N 1
ATOM 4065 C CA . LEU B 1 275 ? 16.203 9.234 12.961 1 86.56 275 LEU B CA 1
ATOM 4066 C C . LEU B 1 275 ? 16.859 10.523 12.469 1 86.56 275 LEU B C 1
ATOM 4068 O O . LEU B 1 275 ? 16.219 11.578 12.438 1 86.56 275 LEU B O 1
ATOM 4072 N N . GLU B 1 276 ? 18.125 10.445 12.18 1 76.31 276 GLU B N 1
ATOM 4073 C CA . GLU B 1 276 ? 18.906 11.602 11.766 1 76.31 276 GLU B CA 1
ATOM 4074 C C . GLU B 1 276 ? 19.156 11.594 10.266 1 76.31 276 GLU B C 1
ATOM 4076 O O . GLU B 1 276 ? 19.25 10.531 9.648 1 76.31 276 GLU B O 1
#

Organism: Magnetospirillum gryphiswaldense (strain DSM 6361 / JCM 21280 / NBRC 15271 / MSR-1) (NCBI:txid431944)

Solvent-accessible surface area (backbone atoms only — not comparable to full-atom values): 28316 Å² total; per-residue (Å²): 135,82,80,73,80,74,78,74,80,77,70,61,71,79,71,82,70,63,88,64,72,48,58,42,79,38,58,25,40,32,34,35,81,96,44,75,72,36,82,41,80,41,43,24,40,37,45,39,45,30,18,38,24,50,71,50,23,29,74,48,70,42,71,34,31,92,46,64,55,70,24,27,51,49,9,43,32,35,33,67,59,58,35,92,51,73,84,48,57,72,42,77,46,78,45,82,51,95,69,31,38,28,37,43,30,34,56,52,66,71,43,53,53,52,52,55,48,52,53,44,46,63,56,51,60,37,56,72,27,72,71,31,48,66,63,36,49,63,72,63,58,83,64,59,73,26,58,46,52,89,58,53,62,65,17,53,33,45,31,59,69,48,44,69,82,61,30,70,56,31,75,65,36,69,54,47,24,39,17,30,39,20,39,54,74,18,48,72,77,46,61,26,63,16,57,36,60,67,56,4,42,19,20,31,48,16,46,35,57,76,68,65,57,66,51,62,61,27,35,37,36,33,65,40,61,40,43,50,65,55,47,50,30,36,28,57,61,38,36,6,32,44,34,16,52,34,59,39,29,48,46,19,50,54,49,25,56,74,19,40,30,42,44,32,23,50,40,81,84,65,16,27,30,41,51,113,135,83,77,72,77,73,75,74,82,77,69,62,71,80,70,82,71,62,87,65,73,47,58,44,80,40,57,24,40,32,34,36,82,96,46,73,73,37,82,38,80,41,43,25,38,37,44,39,46,31,19,40,23,52,72,50,22,31,74,48,69,44,72,33,30,92,46,64,56,70,23,27,51,49,10,43,33,35,34,68,59,58,35,92,50,74,84,47,57,73,44,78,45,79,44,83,51,94,70,31,36,29,37,43,31,34,57,53,66,71,46,53,53,49,51,55,48,54,53,45,46,64,55,52,59,38,58,72,27,72,73,30,49,68,63,35,46,63,72,63,59,84,63,58,73,26,59,47,51,88,56,52,60,67,18,53,33,44,30,60,70,47,46,70,82,60,30,72,55,31,75,64,35,69,55,47,24,38,19,29,40,20,40,55,74,18,49,72,78,46,61,26,64,15,57,35,62,65,54,4,42,19,20,30,48,16,46,36,57,76,69,65,56,66,49,62,61,27,35,38,38,33,65,40,61,41,41,50,65,55,46,50,31,36,28,57,61,38,35,6,30,44,34,16,53,34,58,40,29,46,46,20,50,52,50,25,54,74,18,40,30,42,44,32,23,51,40,82,83,64,15,27,29,41,52,112

Secondary structure (DSSP, 8-state):
--------TT--------S---EEEEEEEEE-TTS--EEEEEEEEP-EEEEEEETTEEEEEEEE-SSSHHHHHHHHHHHTTS-SSGGG--EEEEEEETTEEEEEEE--HHHHHHHHHHHHHHHHTT-S-S-SHHHHHHTTPPPPP-------HHHHHHHHHHGGGG-HHHHHHS--EEEEEEETTS-EEEEEEESSHHHHHHHHHHHHHHHT--TTSEEEEEEEE--HHHHHHHHHTT--EEEEEEPPPHHHHHHHHHHT-EEEEEETTTEEEEE-/--------TT--------S---EEEEEEEEE-TTS--EEEEEEEEP-EEEEEEETTEEEEEEEE-SSSHHHHHHHHHHHTTS-SSGGG--EEEEEEETTEEEEEEE--HHHHHHHHHHHHHHHHTT-S-S-SHHHHHHTTPPPPP-------HHHHHHHHHHGGGG-HHHHHHS--EEEEEE-TTS-EEEEEEESSHHHHHHHHHHHHHHHT--TTSSEEEEEEE--HHHHHHHHHTT--EEEEEEPPPHHHHHHHHHHT-EEEEEETTTEEEEE-

Sequence (552 aa):
MSTRPVPDPDQAPAAEAGPRDCSVSVRGTSHRTLSVAESVEWHLPEEEPTALVYNRRSFAVMLTSPADLEDFGLGFSLSERIITQESEMQELTVQRLEAGLSVQMTIPNGRAAQLLGRRRAIEGRSGCGICGIESLEALRQPLAPVTAPEVAPAAIARALGSLRDHQPMRARNFSVHGAAWSDRNGTIVLSREDVGRHSALDKLIGAMSRAGVDRTDGFVVLSSRCGFELVQKAAAVGIGLLASVSAPTTMALSMARQAGMSLAVSAQGSAVVVLEMSTRPVPDPDQAPAAEAGPRDCSVSVRGTSHRTLSVAESVEWHLPEEEPTALVYNRRSFAVMLTSPADLEDFGLGFSLSERIITQESEMQELTVQRLEAGLSVQMTIPNGRAAQLLGRRRAIEGRSGCGICGIESLEALRQPLAPVTAPEVAPAAIARALGSLRDHQPMRARNFSVHGAAWSDRNGTIVLSREDVGRHSALDKLIGAMSRAGVDRTDGFVVLSSRCGFELVQKAAAVGIGLLASVSAPTTMALSMARQAGMSLAVSAQGSAVVVLE

pLDDT: mean 84.67, std 18.42, range [28.5, 98.81]

InterPro domains:
  IPR003786 Sulfur carrier protein FdhD [PF02634] (46-273)
  IPR003786 Sulfur carrier protein FdhD [PIRSF015626] (35-274)
  IPR003786 Sulfur carrier protein FdhD [PTHR30592] (38-274)
  IPR003786 Sulfur carrier protein FdhD [TIGR00129] (44-264)
  IPR016193 Cytidine deaminase-like [SSF53927] (37-273)

Nearest PDB structures (foldseek):
  4pde-assembly1_A-2  TM=9.133E-01  e=5.246E-25  Escherichia coli
  2pw9-assembly1_A  TM=8.810E-01  e=2.685E-20  Desulfotalea psychrophila LSv54
  2pw9-assembly1_B  TM=8.594E-01  e=2.247E-20  Desulfotalea psychrophila LSv54
  2pw9-assembly2_D  TM=8.541E-01  e=3.610E-20  Desulfotalea psychrophila LSv54
  2pw9-assembly2_C  TM=8.847E-01  e=1.588E-19  Desulfotalea psychrophila LSv54

Foldseek 3Di:
DPPPPDPPPPCPDPPPPPFDQQWDWDWDWDDDVVDDIDIDIAIDGDWAWEFEAEPNHTQDIDIKRPTLVQLLNQLCCQLVPLDPASVQFPDWDWDADPRGIYIYTYGDPVSVVVSVVVVVCVVVVVPPPPDCVVVVVVLVDAFAAAAADDADQLLLLLLQVCQVVQCPNCVRNVQKKKKFWDFRNNHTDDMAIINDQLSRSSSRSSVCNVVVHDQNGTAMEIADEDEQSNLSSCRSNRHAEYEYADYHDPNNVVNSVSRNHWYWYADPPSGIDIDD/DPPPPDPPPPCPDPPPDPFDQQWDWDWDWDDDVVDDIDIDIAIDGDWAWEFEAEPNHTQDIDIKRPTLVQLLNQLCCQLVPLDPASVQFPDWDWDADPRGIYIYTYGDPVSVVVSVVVVVCVVVVVPPPPDCVVVVVVLVDAFAAAAADDADQLLLLLLQVCQVVQCPNCVRNVQKKKKFWDFRNNHTDDMAIINDQLSRSSSRSSVCNVVVHDQNGTAMEIADEDELSNLSSSRSNRHAEYEYADYHDPNNVVNSVSRNHWYWYADPPSGIDIDD